Protein AF-0000000071592044 (afdb_homodimer)

Organism: Lactiplantibacillus plantarum (strain ATCC BAA-793 / NCIMB 8826 / WCFS1) (NCBI:txid220668)

Sequence (422 aa):
MQDPRIIPAELTTGAFFDILADEDHSLSYIQVSEEDVSHQHIDHPMLDHVHFENVRFTASQFERLDLTDAVFINCDFSNCQFEKASWLRVQFKDCKLVGVDLNEAALNNVAFDHCQLDLAMLCDMRFKTVTFDHCRLNGASFMNNRLTTVKFNETNLDQVAFNDTALKNIDLSTCQFERLELDTAAARGMIVNIDQAAYLAAALNGIKVKPMQDPRIIPAELTTGAFFDILADEDHSLSYIQVSEEDVSHQHIDHPMLDHVHFENVRFTASQFERLDLTDAVFINCDFSNCQFEKASWLRVQFKDCKLVGVDLNEAALNNVAFDHCQLDLAMLCDMRFKTVTFDHCRLNGASFMNNRLTTVKFNETNLDQVAFNDTALKNIDLSTCQFERLELDTAAARGMIVNIDQAAYLAAALNGIKVKP

InterPro domains:
  IPR001646 Pentapeptide repeat [PF13599] (66-142)
  IPR052949 Peptide antibiotic immunity-related [PTHR42999] (24-183)

Foldseek 3Di:
DDAFPADLVQADEDDQCVLVVDPQSEDERYEYEDEEQEAEEDEQHAYERYEYEHYEHDCYEYEQDEAGRYEYEAYEHDLYEHEQYEYENYEYYCYEHDQYEHHCYEYANYEYHCYEHEQYEAENYEAHQYEYENYEHAQYEYELYHHHNYEYAQYEQENYAHYNAAQADYECANYDYPDYHDEPRNCPNYHHDPVVVVVVCCVHVVDDDDD/DDAQPADLVQADEDDQCVLVVDPQSEDERYEYEDEEQEAEEDEQHAYERYEYEHYEHDCYEYEQDEAGRYEYEAYEHDQYEHEQYEYENYEYYCYEHDQYEHHLYEYANYEYYCYEHEQYEAENYEYHQYEYENYEHAQYEYELYHHHNYEYAQYEQENYAHYNAAQADYECANYDYPDYHDEPRNCPNYHHDPVVVVVVCCVHVVDDDDD

Solvent-accessible surface area (backbone atoms only — not comparable to full-atom values): 18294 Å² total; per-residue (Å²): 122,55,73,48,76,63,58,75,89,69,40,40,84,55,59,76,72,57,20,74,77,30,92,69,27,43,44,65,38,29,31,33,64,73,41,79,55,50,63,40,78,42,79,38,32,32,40,35,34,34,38,39,34,44,32,36,33,31,52,17,38,28,38,39,30,32,38,33,20,29,38,36,35,46,26,33,34,32,46,17,37,29,35,47,16,38,38,35,17,32,40,37,33,50,24,34,31,33,39,20,31,34,36,48,17,37,39,35,20,31,38,36,35,45,24,35,30,29,46,18,37,42,26,50,26,41,37,36,34,30,38,36,36,48,25,34,29,40,47,16,38,38,30,49,35,47,70,41,70,50,44,47,37,53,20,35,39,29,51,20,35,35,39,74,24,62,32,59,74,29,46,46,50,61,34,43,63,91,42,69,44,63,49,62,77,23,44,28,40,16,30,25,22,50,68,54,24,23,51,45,20,27,73,73,40,47,29,38,71,43,133,124,56,71,46,76,65,59,74,87,70,39,40,84,55,59,76,71,57,21,74,77,31,93,69,27,44,43,65,38,30,33,32,62,74,43,80,54,49,66,40,78,43,79,38,33,34,40,34,35,33,38,39,34,46,33,34,33,33,51,16,37,30,40,39,29,32,38,32,20,28,41,36,35,47,27,32,36,33,48,17,38,28,36,46,16,38,38,37,17,31,40,37,33,50,24,35,30,33,39,21,30,35,36,47,16,38,38,34,21,30,39,36,36,44,26,35,32,31,46,17,37,42,26,49,26,41,37,36,35,30,39,36,37,48,25,34,29,39,46,16,37,38,30,50,36,47,71,42,70,50,45,47,37,52,20,37,40,28,52,20,34,35,40,74,24,62,31,59,74,29,46,45,50,62,32,44,63,89,42,70,43,64,50,60,74,24,42,28,40,16,29,26,21,50,70,55,25,23,51,45,20,27,73,74,41,46,30,40,71,43,134

Secondary structure (DSSP, 8-state):
-PPP---GGGPEE--GGGGGGSTT-EEEEEEEEEEE--S-B-SS-EEEEEEEEEEE-TT-B-TT-EEEEEEEES-B-TT-B-TT-EEEEEEEES-B-TT-B-TT-EEEEEEEES-B-TT-EEES-EEEEEEEES-B-TT-EEES-EEEEEEEES-B-TTEEEES---TT-B-TT-B-S-EE--HHHHTT-EEEHHHHHHHHHHHH--EEE-/-PPP---GGGPEE--GGGGGGSTT-EEEEEEEEEEE--S-B-SS-EEEEEEEEEEE-TT-B-TT-EEEEEEEES-B-TT-B-TT-EEEEEEEES-B-TT-B-TT-EEEEEEEES-B-TT-EEES-EEEEEEEES-B-TT-EEES-EEEEEEEES-B-TTEEEES---TT-B-TT-B-S-EE--HHHHTT-EEEHHHHHHHHHHHH--EEE-

Nearest PDB structures (foldseek):
  2w7z-assembly1_A  TM=9.208E-01  e=2.360E-13  Enterococcus faecalis
  6fls-assembly1_A  TM=8.133E-01  e=3.002E-12  Clostridium botulinum
  4yei-assembly3_C  TM=6.321E-01  e=1.067E-07  synthetic construct
  4yc5-assembly1_A  TM=5.395E-01  e=5.717E-07  synthetic construct
  4ycq-assembly1_A-2  TM=4.924E-01  e=1.290E-06  synthetic construct

Structure (mmCIF, N/CA/C/O backbone):
data_AF-0000000071592044-model_v1
#
loop_
_entity.id
_entity.type
_entity.pdbx_description
1 polymer 'Pentapeptide repeat-containing protein'
#
loop_
_atom_site.group_PDB
_atom_site.id
_atom_site.type_symbol
_atom_site.label_atom_id
_atom_site.label_alt_id
_atom_site.label_comp_id
_atom_site.label_asym_id
_atom_site.label_entity_id
_atom_site.label_seq_id
_atom_site.pdbx_PDB_ins_code
_atom_site.Cartn_x
_atom_site.Cartn_y
_atom_site.Cartn_z
_atom_site.occupancy
_atom_site.B_iso_or_equiv
_atom_site.auth_seq_id
_atom_site.auth_comp_id
_atom_site.auth_asym_id
_atom_site.auth_atom_id
_atom_site.pdbx_PDB_model_num
ATOM 1 N N . MET A 1 1 ? -17.031 25.125 8.891 1 86.5 1 MET A N 1
ATOM 2 C CA . MET A 1 1 ? -16.031 26 9.523 1 86.5 1 MET A CA 1
ATOM 3 C C . MET A 1 1 ? -16.641 27.359 9.852 1 86.5 1 MET A C 1
ATOM 5 O O . MET A 1 1 ? -17.422 27.906 9.062 1 86.5 1 MET A O 1
ATOM 9 N N . GLN A 1 2 ? -16.469 27.75 11.016 1 92.69 2 GLN A N 1
ATOM 10 C CA . GLN A 1 2 ? -16.938 29.078 11.406 1 92.69 2 GLN A CA 1
ATOM 11 C C . GLN A 1 2 ? -15.844 30.125 11.203 1 92.69 2 GLN A C 1
ATOM 13 O O . GLN A 1 2 ? -14.719 29.953 11.68 1 92.69 2 GLN A O 1
ATOM 18 N N . ASP A 1 3 ? -16.234 31.203 10.539 1 94.81 3 ASP A N 1
ATOM 19 C CA . ASP A 1 3 ? -15.32 32.312 10.32 1 94.81 3 ASP A CA 1
ATOM 20 C C . ASP A 1 3 ? -15.219 33.188 11.57 1 94.81 3 ASP A C 1
ATOM 22 O O . ASP A 1 3 ? -16.109 33.188 12.422 1 94.81 3 ASP A O 1
ATOM 26 N N . PRO A 1 4 ? -14.117 33.844 11.625 1 97.44 4 PRO A N 1
ATOM 27 C CA . PRO A 1 4 ? -14.016 34.812 12.727 1 97.44 4 PRO A CA 1
ATOM 28 C C . PRO A 1 4 ? -15.172 35.812 12.734 1 97.44 4 PRO A C 1
ATOM 30 O O . PRO A 1 4 ? -15.586 36.281 11.68 1 97.44 4 PRO A O 1
ATOM 33 N N . ARG A 1 5 ? -15.578 36.125 13.906 1 96.25 5 ARG A N 1
ATOM 34 C CA . ARG A 1 5 ? -16.656 37.094 14.07 1 96.25 5 ARG A CA 1
ATOM 35 C C . ARG A 1 5 ? -16.109 38.5 14.273 1 96.25 5 ARG A C 1
ATOM 37 O O . ARG A 1 5 ? -16.125 39.031 15.391 1 96.25 5 ARG A O 1
ATOM 44 N N . ILE A 1 6 ? -15.625 38.969 13.281 1 95.12 6 ILE A N 1
ATOM 45 C CA . ILE A 1 6 ? -15.031 40.281 13.305 1 95.12 6 ILE A CA 1
ATOM 46 C C . ILE A 1 6 ? -15.82 41.219 12.398 1 95.12 6 ILE A C 1
ATOM 48 O O . ILE A 1 6 ? -16.125 40.875 11.25 1 95.12 6 ILE A O 1
ATOM 52 N N . ILE A 1 7 ? -16.172 42.312 12.984 1 91.06 7 ILE A N 1
ATOM 53 C CA . ILE A 1 7 ? -16.75 43.406 12.227 1 91.06 7 ILE A CA 1
ATOM 54 C C . ILE A 1 7 ? -15.742 44.562 12.148 1 91.06 7 ILE A C 1
ATOM 56 O O . ILE A 1 7 ? -15.461 45.219 13.148 1 91.06 7 ILE A O 1
ATOM 60 N N . PRO A 1 8 ? -15.266 44.812 11.016 1 88.81 8 PRO A N 1
ATOM 61 C CA . PRO A 1 8 ? -14.172 45.781 10.867 1 88.81 8 PRO A CA 1
ATOM 62 C C . PRO A 1 8 ? -14.508 47.156 11.469 1 88.81 8 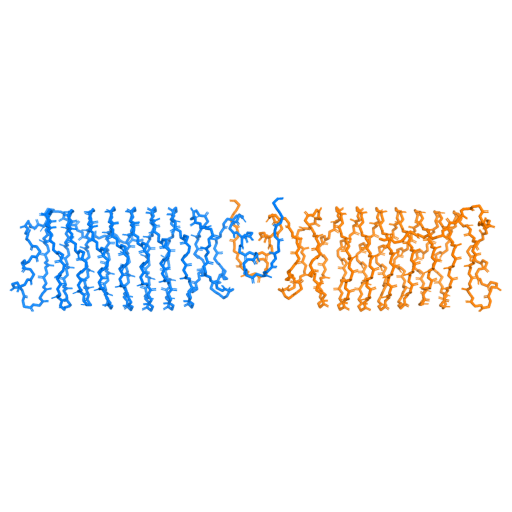PRO A C 1
ATOM 64 O O . PRO A 1 8 ? -13.656 47.781 12.094 1 88.81 8 PRO A O 1
ATOM 67 N N . ALA A 1 9 ? -15.688 47.531 11.344 1 91.69 9 ALA A N 1
ATOM 68 C CA . ALA A 1 9 ? -16.109 48.875 11.773 1 91.69 9 ALA A CA 1
ATOM 69 C C . ALA A 1 9 ? -16.016 49 13.289 1 91.69 9 ALA A C 1
ATOM 71 O O . ALA A 1 9 ? -15.969 50.125 13.82 1 91.69 9 ALA A O 1
ATOM 72 N N . GLU A 1 10 ? -15.922 47.938 13.938 1 94.88 10 GLU A N 1
ATOM 73 C CA . GLU A 1 10 ? -15.922 47.938 15.398 1 94.88 10 GLU A CA 1
ATOM 74 C C . GLU A 1 10 ? -14.5 47.969 15.953 1 94.88 10 GLU A C 1
ATOM 76 O O . GLU A 1 10 ? -14.297 48.156 17.156 1 94.88 10 GLU A O 1
ATOM 81 N N . LEU A 1 11 ? -13.562 47.875 15.086 1 97.19 11 LEU A N 1
ATOM 82 C CA . LEU A 1 11 ? -12.18 47.812 15.531 1 97.19 11 LEU A CA 1
ATOM 83 C C . LEU A 1 11 ? -11.57 49.219 15.633 1 97.19 11 LEU A C 1
ATOM 85 O O . LEU A 1 11 ? -11.836 50.062 14.789 1 97.19 11 LEU A O 1
ATOM 89 N N . THR A 1 12 ? -10.828 49.438 16.625 1 96.69 12 THR A N 1
ATOM 90 C CA . THR A 1 12 ? -10.055 50.656 16.766 1 96.69 12 THR A CA 1
ATOM 91 C C . THR A 1 12 ? -8.594 50.438 16.375 1 96.69 12 THR A C 1
ATOM 93 O O . THR A 1 12 ? -8.031 49.375 16.672 1 96.69 12 THR A O 1
ATOM 96 N N . THR A 1 13 ? -8.062 51.5 15.711 1 96.94 13 THR A N 1
ATOM 97 C CA . THR A 1 13 ? -6.648 51.406 15.375 1 96.94 13 THR A CA 1
ATOM 98 C C . THR A 1 13 ? -5.785 51.562 16.625 1 96.94 13 THR A C 1
ATOM 100 O O . THR A 1 13 ? -6.012 52.438 17.453 1 96.94 13 THR A O 1
ATOM 103 N N . GLY A 1 14 ? -4.855 50.656 16.797 1 95.81 14 GLY A N 1
ATOM 104 C CA . GLY A 1 14 ? -3.965 50.688 17.938 1 95.81 14 GLY A CA 1
ATOM 105 C C . GLY A 1 14 ? -2.621 50.031 17.688 1 95.81 14 GLY A C 1
ATOM 106 O O . GLY A 1 14 ? -2.182 49.969 16.531 1 95.81 14 GLY A O 1
ATOM 107 N N . ALA A 1 15 ? -1.913 49.812 18.812 1 96.44 15 ALA A N 1
ATOM 108 C CA . ALA A 1 15 ? -0.6 49.188 18.766 1 96.44 15 ALA A CA 1
ATOM 109 C C . ALA A 1 15 ? -0.593 47.906 19.578 1 96.44 15 ALA A C 1
ATOM 111 O O . ALA A 1 15 ? -1.322 47.781 20.562 1 96.44 15 ALA A O 1
ATOM 112 N N . PHE A 1 16 ? 0.245 46.938 19.109 1 97.12 16 PHE A N 1
ATOM 113 C CA . PHE A 1 16 ? 0.348 45.688 19.828 1 97.12 16 PHE A CA 1
ATOM 114 C C . PHE A 1 16 ? 0.734 45.906 21.281 1 97.12 16 PHE A C 1
ATOM 116 O O . PHE A 1 16 ? 0.179 45.281 22.188 1 97.12 16 PHE A O 1
ATOM 123 N N . PHE A 1 17 ? 1.664 46.844 21.453 1 95.88 17 PHE A N 1
ATOM 124 C CA . PHE A 1 17 ? 2.273 47 22.766 1 95.88 17 PHE A CA 1
ATOM 125 C C . PHE A 1 17 ? 1.286 47.625 23.75 1 95.88 17 PHE A C 1
ATOM 127 O O . PHE A 1 17 ? 1.539 47.656 24.953 1 95.88 17 PHE A O 1
ATOM 134 N N . ASP A 1 18 ? 0.137 48.031 23.266 1 95 18 ASP A N 1
ATOM 135 C CA . ASP A 1 18 ? -0.944 48.406 24.172 1 95 18 ASP A CA 1
ATOM 136 C C . ASP A 1 18 ? -1.289 47.25 25.109 1 95 18 ASP A C 1
ATOM 138 O O . ASP A 1 18 ? -1.885 47.438 26.156 1 95 18 ASP A O 1
ATOM 142 N N . ILE A 1 19 ? -0.868 46.031 24.703 1 95.5 19 ILE A N 1
ATOM 143 C CA . ILE A 1 19 ? -1.158 44.812 25.469 1 95.5 19 ILE A CA 1
ATOM 144 C C . ILE A 1 19 ? -0.457 44.906 26.812 1 95.5 19 ILE A C 1
ATOM 146 O O . ILE A 1 19 ? -0.934 44.312 27.797 1 95.5 19 ILE A O 1
ATOM 150 N N . LEU A 1 20 ? 0.656 45.562 26.938 1 92.44 20 LEU A N 1
ATOM 151 C CA . LEU A 1 20 ? 1.457 45.625 28.156 1 92.44 20 LEU A CA 1
ATOM 152 C C . LEU A 1 20 ? 0.783 46.531 29.203 1 92.44 20 LEU A C 1
ATOM 154 O O . LEU A 1 20 ? 1.099 46.438 30.391 1 92.44 20 LEU A O 1
ATOM 158 N N . ALA A 1 21 ? -0.053 47.406 28.672 1 90.75 21 ALA A N 1
ATOM 159 C CA . ALA A 1 21 ? -0.757 48.312 29.578 1 90.75 21 ALA A CA 1
ATOM 160 C C . ALA A 1 21 ? -1.893 47.594 30.297 1 90.75 21 ALA A C 1
ATOM 162 O O . ALA A 1 21 ? -2.377 48.094 31.328 1 90.75 21 ALA A O 1
ATOM 163 N N . ASP A 1 22 ? -2.23 46.531 29.719 1 91.12 22 ASP A N 1
ATOM 164 C CA . ASP A 1 22 ? -3.305 45.75 30.328 1 91.12 22 ASP A CA 1
ATOM 165 C C . ASP A 1 22 ? -2.754 44.719 31.328 1 91.12 22 ASP A C 1
ATOM 167 O O . ASP A 1 22 ? -1.832 43.969 31 1 91.12 22 ASP A O 1
ATOM 171 N N . GLU A 1 23 ? -3.227 44.594 32.469 1 91.19 23 GLU A N 1
ATOM 172 C CA . GLU A 1 23 ? -2.736 43.719 33.531 1 91.19 23 GLU A CA 1
ATOM 173 C C . GLU A 1 23 ? -2.84 42.25 33.125 1 91.19 23 GLU A C 1
ATOM 175 O O . GLU A 1 23 ? -1.993 41.438 33.531 1 91.19 23 GLU A O 1
ATOM 180 N N . ASP A 1 24 ? -3.812 42.031 32.375 1 92.94 24 ASP A N 1
ATOM 181 C CA . ASP A 1 24 ? -4.039 40.625 32 1 92.94 24 ASP A CA 1
ATOM 182 C C . ASP A 1 24 ? -3.404 40.344 30.641 1 92.94 24 ASP A C 1
ATOM 184 O O . ASP A 1 24 ? -3.555 39.25 30.109 1 92.94 24 ASP A O 1
ATOM 188 N N . HIS A 1 25 ? -2.705 41.281 30.141 1 96.12 25 HIS A N 1
ATOM 189 C CA . HIS A 1 25 ? -2.09 41.156 28.812 1 96.12 25 HIS A CA 1
ATOM 190 C C . HIS A 1 25 ? -3.127 40.812 27.75 1 96.12 25 HIS A C 1
ATOM 192 O O . HIS A 1 25 ? -2.965 39.844 27.016 1 96.12 25 HIS A O 1
ATOM 198 N N . SER A 1 26 ? -4.164 41.625 27.688 1 96.94 26 SER A N 1
ATOM 199 C CA . SER A 1 26 ? -5.254 41.438 26.734 1 96.94 26 SER A CA 1
ATOM 200 C C . SER A 1 26 ? -5.359 42.594 25.75 1 96.94 26 SER A C 1
ATOM 202 O O . SER A 1 26 ? -5.09 43.75 26.109 1 96.94 26 SER A O 1
ATOM 204 N N . LEU A 1 27 ? -5.652 42.281 24.562 1 96.44 27 LEU A N 1
ATOM 205 C CA . LEU A 1 27 ? -6.02 43.219 23.516 1 96.44 27 LEU A CA 1
ATOM 206 C C . LEU A 1 27 ? -7.363 42.844 22.891 1 96.44 27 LEU A C 1
ATOM 208 O O . LEU A 1 27 ? -7.582 41.688 22.516 1 96.44 27 LEU A O 1
ATOM 212 N N . SER A 1 28 ? -8.25 43.812 22.844 1 96.69 28 SER A N 1
ATOM 213 C CA . SER A 1 28 ? -9.57 43.562 22.281 1 96.69 28 SER A CA 1
ATOM 214 C C . SER A 1 28 ? -10 44.656 21.328 1 96.69 28 SER A C 1
ATOM 216 O O . SER A 1 28 ? -9.75 45.844 21.578 1 96.69 28 SER A O 1
ATOM 218 N N . TYR A 1 29 ? -10.641 44.219 20.25 1 97.44 29 TYR A N 1
ATOM 219 C CA . TYR A 1 29 ? -11.258 45.125 19.281 1 97.44 29 TYR A CA 1
ATOM 220 C C . TYR A 1 29 ? -10.25 46.156 18.766 1 97.44 29 TYR A C 1
ATOM 222 O O . TYR A 1 29 ? -10.516 47.344 18.781 1 97.44 29 TYR A O 1
ATOM 230 N N . ILE A 1 30 ? -9.18 45.656 18.266 1 97.19 30 ILE A N 1
ATOM 231 C CA . ILE A 1 30 ? -8.117 46.531 17.781 1 97.19 30 ILE A CA 1
ATOM 232 C C . ILE A 1 30 ? -7.621 46 16.422 1 97.19 30 ILE A C 1
ATOM 234 O O . ILE A 1 30 ? -7.688 44.812 16.141 1 97.19 30 ILE A O 1
ATOM 238 N N . GLN A 1 31 ? -7.23 46.875 15.609 1 98.12 31 GLN A N 1
ATOM 239 C CA . GLN A 1 31 ? -6.5 46.562 14.383 1 98.12 31 GLN A CA 1
ATOM 240 C C . GLN A 1 31 ? -5.09 47.156 14.43 1 98.12 31 GLN A C 1
ATOM 242 O O . GLN A 1 31 ? -4.898 48.281 14.828 1 98.12 31 GLN A O 1
ATOM 247 N N . VAL A 1 32 ? -4.188 46.406 14.094 1 98 32 VAL A N 1
ATOM 248 C CA . VAL A 1 32 ? -2.775 46.781 14.117 1 98 32 VAL A CA 1
ATOM 249 C C . VAL A 1 32 ? -2.145 46.5 12.75 1 98 32 VAL A C 1
ATOM 251 O O . VAL A 1 32 ? -2.396 45.469 12.141 1 98 32 VAL A O 1
ATOM 254 N N . SER A 1 33 ? -1.393 47.438 12.234 1 98 33 SER A N 1
ATOM 255 C CA . SER A 1 33 ? -0.749 47.25 10.938 1 98 33 SER A CA 1
ATOM 256 C C . SER A 1 33 ? 0.678 47.781 10.945 1 98 33 SER A C 1
ATOM 258 O O . SER A 1 33 ? 0.985 48.75 11.672 1 98 33 SER A O 1
ATOM 260 N N . GLU A 1 34 ? 1.597 47.156 10.195 1 97.94 34 GLU A N 1
ATOM 261 C CA . GLU A 1 34 ? 2.934 47.656 9.898 1 97.94 34 GLU A CA 1
ATOM 262 C C . GLU A 1 34 ? 3.756 47.844 11.172 1 97.94 34 GLU A C 1
ATOM 264 O O . GLU A 1 34 ? 4.336 48.906 11.398 1 97.94 34 GLU A O 1
ATOM 269 N N . GLU A 1 35 ? 3.715 46.812 11.938 1 98.12 35 GLU A N 1
ATOM 270 C CA . GLU A 1 35 ? 4.492 46.844 13.172 1 98.12 35 GLU A CA 1
ATOM 271 C C . GLU A 1 35 ? 5.48 45.688 13.25 1 98.12 35 GLU A C 1
ATOM 273 O O . GLU A 1 35 ? 5.289 44.656 12.602 1 98.12 35 GLU A O 1
ATOM 278 N N . ASP A 1 36 ? 6.582 45.906 13.859 1 98.25 36 ASP A N 1
ATOM 279 C CA . ASP A 1 36 ? 7.531 44.844 14.203 1 98.25 36 ASP A CA 1
ATOM 280 C C . ASP A 1 36 ? 7.48 44.531 15.695 1 98.25 36 ASP A C 1
ATOM 282 O O . ASP A 1 36 ? 7.938 45.344 16.516 1 98.25 36 ASP A O 1
ATOM 286 N N . VAL A 1 37 ? 6.977 43.438 16.016 1 96.88 37 VAL A N 1
ATOM 287 C CA . VAL A 1 37 ? 6.805 42.969 17.391 1 96.88 37 VAL A CA 1
ATOM 288 C C . VAL A 1 37 ? 7.668 41.75 17.641 1 96.88 37 VAL A C 1
ATOM 290 O O . VAL A 1 37 ? 7.207 40.75 18.234 1 96.88 37 VAL A O 1
ATOM 293 N N . SER A 1 38 ? 8.812 41.656 17.094 1 98 38 SER A N 1
ATOM 294 C CA . SER A 1 38 ? 9.664 40.5 17.156 1 98 38 SER A CA 1
ATOM 295 C C . SER A 1 38 ? 10.344 40.375 18.516 1 98 38 SER A C 1
ATOM 297 O O . SER A 1 38 ? 10.523 41.375 19.219 1 98 38 SER A O 1
ATOM 299 N N . HIS A 1 39 ? 10.688 39.219 18.953 1 98.06 39 HIS A N 1
ATOM 300 C CA . HIS A 1 39 ? 11.508 38.906 20.125 1 98.06 39 HIS A CA 1
ATOM 301 C C . HIS A 1 39 ? 10.828 39.344 21.406 1 98.06 39 HIS A C 1
ATOM 303 O O . HIS A 1 39 ? 11.461 39.938 22.281 1 98.06 39 HIS A O 1
ATOM 309 N N . GLN A 1 40 ? 9.531 39.062 21.484 1 96.88 40 GLN A N 1
ATOM 310 C CA . GLN A 1 40 ? 8.773 39.406 22.688 1 96.88 40 GLN A CA 1
ATOM 311 C C . GLN A 1 40 ? 8.531 38.156 23.531 1 96.88 40 GLN A C 1
ATOM 313 O O . GLN A 1 40 ? 8.5 37.031 23.016 1 96.88 40 GLN A O 1
ATOM 318 N N . HIS A 1 41 ? 8.461 38.344 24.844 1 97.62 41 HIS A N 1
ATOM 319 C CA . HIS A 1 41 ? 8.062 37.312 25.781 1 97.62 41 HIS A CA 1
ATOM 320 C C . HIS A 1 41 ? 6.891 37.75 26.641 1 97.62 41 HIS A C 1
ATOM 322 O O . HIS A 1 41 ? 7.047 38.625 27.5 1 97.62 41 HIS A O 1
ATOM 328 N N . ILE A 1 42 ? 5.781 37.281 26.328 1 96.81 42 ILE A N 1
ATOM 329 C CA . ILE A 1 42 ? 4.578 37.594 27.078 1 96.81 42 ILE A CA 1
ATOM 330 C C . ILE A 1 42 ? 3.869 36.312 27.5 1 96.81 42 ILE A C 1
ATOM 332 O O . ILE A 1 42 ? 3.65 35.438 26.672 1 96.81 42 ILE A O 1
ATOM 336 N N . ASP A 1 43 ? 3.547 36.188 28.812 1 96.31 43 ASP A N 1
ATOM 337 C CA . ASP A 1 43 ? 2.838 35 29.312 1 96.31 43 ASP A CA 1
ATOM 338 C C . ASP A 1 43 ? 1.328 35.156 29.141 1 96.31 43 ASP A C 1
ATOM 340 O O . ASP A 1 43 ? 0.745 36.156 29.625 1 96.31 43 ASP A O 1
ATOM 344 N N . HIS A 1 44 ? 0.756 34.312 28.469 1 97.56 44 HIS A N 1
ATOM 345 C CA . HIS A 1 44 ? -0.684 34.156 28.297 1 97.56 44 HIS A CA 1
ATOM 346 C C . HIS A 1 44 ? -1.309 35.406 27.688 1 97.56 44 HIS A C 1
ATOM 348 O O . HIS A 1 44 ? -2.26 35.969 28.25 1 97.56 44 HIS A O 1
ATOM 354 N N . PRO A 1 45 ? -0.779 35.875 26.672 1 97.94 45 PRO A N 1
ATOM 355 C CA . PRO A 1 45 ? -1.47 37 26 1 97.94 45 PRO A CA 1
ATOM 356 C C . PRO A 1 45 ? -2.818 36.562 25.422 1 97.94 45 PRO A C 1
ATOM 358 O O . PRO A 1 45 ? -2.957 35.469 24.922 1 97.94 45 PRO A O 1
ATOM 361 N N . MET A 1 46 ? -3.775 37.438 25.578 1 98.44 46 MET A N 1
ATOM 362 C CA . MET A 1 46 ? -5.129 37.188 25.094 1 98.44 46 MET A CA 1
ATOM 363 C C . MET A 1 46 ? -5.535 38.219 24.047 1 98.44 46 MET A C 1
ATOM 365 O O . MET A 1 46 ? -5.594 39.406 24.344 1 98.44 46 MET A O 1
ATOM 369 N N . LEU A 1 47 ? -5.812 37.781 22.891 1 98.12 47 LEU A N 1
ATOM 370 C CA . LEU A 1 47 ? -6.254 38.656 21.797 1 98.12 47 LEU A CA 1
ATOM 371 C C . LEU A 1 47 ? -7.664 38.281 21.344 1 98.12 47 LEU A C 1
ATOM 373 O O . LEU A 1 47 ? -7.914 37.125 20.969 1 98.12 47 LEU A O 1
ATOM 377 N N . ASP A 1 48 ? -8.523 39.188 21.438 1 97.62 48 ASP A N 1
ATOM 378 C CA . ASP A 1 48 ? -9.93 38.938 21.125 1 97.62 48 ASP A CA 1
ATOM 379 C C . ASP A 1 48 ? -10.469 39.969 20.156 1 97.62 48 ASP A C 1
ATOM 381 O O . ASP A 1 48 ? -10.445 41.188 20.453 1 97.62 48 ASP A O 1
ATOM 385 N N . HIS A 1 49 ? -11.039 39.531 19.062 1 98 49 HIS A N 1
ATOM 386 C CA . HIS A 1 49 ? -11.555 40.406 18.016 1 98 49 HIS A CA 1
ATOM 387 C C . HIS A 1 49 ? -10.477 41.375 17.531 1 98 49 HIS A C 1
ATOM 389 O O . HIS A 1 49 ? -10.625 42.594 17.656 1 98 49 HIS A O 1
ATOM 395 N N . VAL A 1 50 ? -9.523 40.75 16.922 1 98.06 50 VAL A N 1
ATOM 396 C CA . VAL A 1 50 ? -8.375 41.531 16.5 1 98.06 50 VAL A CA 1
ATOM 397 C C . VAL A 1 50 ? -8.078 41.281 15.023 1 98.06 50 VAL A C 1
ATOM 399 O O . VAL A 1 50 ? -8.469 40.281 14.469 1 98.06 50 VAL A O 1
ATOM 402 N N . HIS A 1 51 ? -7.469 42.25 14.391 1 98.56 51 HIS A N 1
ATOM 403 C CA . HIS A 1 51 ? -7.008 42.188 13.008 1 98.56 51 HIS A CA 1
ATOM 404 C C . HIS A 1 51 ? -5.574 42.688 12.883 1 98.56 51 HIS A C 1
ATOM 406 O O . HIS A 1 51 ? -5.281 43.844 13.234 1 98.56 51 HIS A O 1
ATOM 412 N N . PHE A 1 52 ? -4.703 41.844 12.438 1 98.44 52 PHE A N 1
ATOM 413 C CA . PHE A 1 52 ? -3.305 42.219 12.234 1 98.44 52 PHE A CA 1
ATOM 414 C C . PHE A 1 52 ? -2.922 42.094 10.766 1 98.44 52 PHE A C 1
ATOM 416 O O . PHE A 1 52 ? -3.242 41.125 10.109 1 98.44 52 PHE A O 1
ATOM 423 N N . GLU A 1 53 ? -2.273 43.094 10.258 1 98.5 53 GLU A N 1
ATOM 424 C CA . GLU A 1 53 ? -1.818 43.094 8.867 1 98.5 53 GLU A CA 1
ATOM 425 C C . GLU A 1 53 ? -0.385 43.594 8.758 1 98.5 53 GLU A C 1
ATOM 427 O O . GLU A 1 53 ? -0.061 44.688 9.266 1 98.5 53 GLU A O 1
ATOM 432 N N . ASN A 1 54 ? 0.497 42.812 8.141 1 98.69 54 ASN A N 1
ATOM 433 C CA . ASN A 1 54 ? 1.893 43.188 7.941 1 98.69 54 ASN A CA 1
ATOM 434 C C . ASN A 1 54 ? 2.605 43.406 9.273 1 98.69 54 ASN A C 1
ATOM 436 O O . ASN A 1 54 ? 3.238 44.438 9.477 1 98.69 54 ASN A O 1
ATOM 440 N N . VAL A 1 55 ? 2.453 42.5 10.117 1 98.75 55 VAL A N 1
ATOM 441 C CA . VAL A 1 55 ? 3.094 42.594 11.43 1 98.75 55 VAL A CA 1
ATOM 442 C C . VAL A 1 55 ? 4.094 41.469 11.594 1 98.75 55 VAL A C 1
ATOM 444 O O . VAL A 1 55 ? 3.812 40.312 11.211 1 98.75 55 VAL 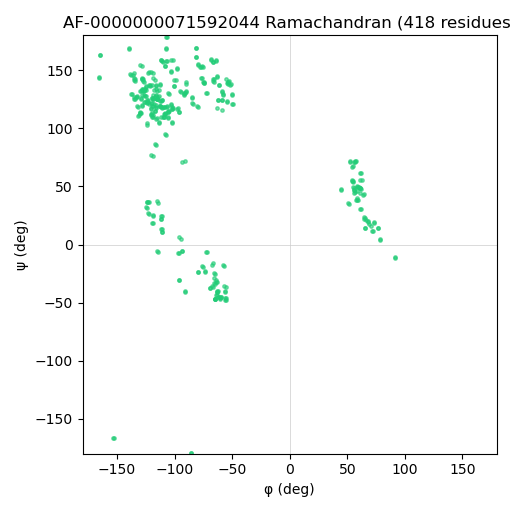A O 1
ATOM 447 N N . ARG A 1 56 ? 5.301 41.688 12.133 1 98.75 56 ARG A N 1
ATOM 448 C CA . ARG A 1 56 ? 6.336 40.688 12.375 1 98.75 56 ARG A CA 1
ATOM 449 C C . ARG A 1 56 ? 6.383 40.312 13.852 1 98.75 56 ARG A C 1
ATOM 451 O O . ARG A 1 56 ? 6.609 41.156 14.719 1 98.75 56 ARG A O 1
ATOM 458 N N . PHE A 1 57 ? 6.16 39 14.086 1 98.44 57 PHE A N 1
ATOM 459 C CA . PHE A 1 57 ? 6.191 38.469 15.445 1 98.44 57 PHE A CA 1
ATOM 460 C C . PHE A 1 57 ? 7.395 37.562 15.648 1 98.44 57 PHE A C 1
ATOM 462 O O . PHE A 1 57 ? 7.508 36.906 16.688 1 98.44 57 PHE A O 1
ATOM 469 N N . THR A 1 58 ? 8.289 37.5 14.828 1 98.56 58 THR A N 1
ATOM 470 C CA . THR A 1 58 ? 9.328 36.5 14.695 1 98.56 58 THR A CA 1
ATOM 471 C C . THR A 1 58 ? 10.047 36.281 16.016 1 98.56 58 THR A C 1
ATOM 473 O O . THR A 1 58 ? 10.32 37.25 16.75 1 98.56 58 THR A O 1
ATOM 476 N N . ALA A 1 59 ? 10.32 35.031 16.344 1 98.38 59 ALA A N 1
ATOM 477 C CA . ALA A 1 59 ? 11.148 34.594 17.469 1 98.38 59 ALA A CA 1
ATOM 478 C C . ALA A 1 59 ? 10.555 35.062 18.797 1 98.38 59 ALA A C 1
ATOM 480 O O . ALA A 1 59 ? 11.281 35.438 19.719 1 98.38 59 ALA A O 1
ATOM 481 N N . SER A 1 60 ? 9.234 35.188 18.875 1 98.44 60 SER A N 1
ATOM 482 C CA . SER A 1 60 ? 8.555 35.594 20.109 1 98.44 60 SER A CA 1
ATOM 483 C C . SER A 1 60 ? 8.023 34.375 20.859 1 98.44 60 SER A C 1
ATOM 485 O O . SER A 1 60 ? 7.797 33.312 20.266 1 98.44 60 SER A O 1
ATOM 487 N N . GLN A 1 61 ? 7.93 34.5 22.141 1 98.5 61 GLN A N 1
ATOM 488 C CA . GLN A 1 61 ? 7.414 33.469 23.031 1 98.5 61 GLN A CA 1
ATOM 489 C C . GLN A 1 61 ? 6.109 33.906 23.688 1 98.5 61 GLN A C 1
ATOM 491 O O . GLN A 1 61 ? 6.117 34.719 24.594 1 98.5 61 GLN A O 1
ATOM 496 N N . PHE A 1 62 ? 5.035 33.375 23.25 1 97.94 62 PHE A N 1
ATOM 497 C CA . PHE A 1 62 ? 3.713 33.625 23.812 1 97.94 62 PHE A CA 1
ATOM 498 C C . PHE A 1 62 ? 3.082 32.344 24.312 1 97.94 62 PHE A C 1
ATOM 500 O O . PHE A 1 62 ? 2.193 31.781 23.672 1 97.94 62 PHE A O 1
ATOM 507 N N . GLU A 1 63 ? 3.527 31.875 25.484 1 97.44 63 GLU A N 1
ATOM 508 C CA . GLU A 1 63 ? 2.949 30.672 26.062 1 97.44 63 GLU A CA 1
ATOM 509 C C . GLU A 1 63 ? 1.465 30.859 26.359 1 97.44 63 GLU A C 1
ATOM 511 O O . GLU A 1 63 ? 1.052 31.922 26.844 1 97.44 63 GLU A O 1
ATOM 516 N N . ARG A 1 64 ? 0.612 29.938 26.094 1 98.31 64 ARG A N 1
ATOM 517 C CA . ARG A 1 64 ? -0.829 29.984 26.328 1 98.31 64 ARG A CA 1
ATOM 518 C C . ARG A 1 64 ? -1.458 31.172 25.594 1 98.31 64 ARG A C 1
ATOM 520 O O . ARG A 1 64 ? -2.301 31.875 26.141 1 98.31 64 ARG A O 1
ATOM 527 N N . LEU A 1 65 ? -0.958 31.359 24.391 1 98.62 65 LEU A N 1
ATOM 528 C CA . LEU A 1 65 ? -1.534 32.406 23.547 1 98.62 65 LEU A CA 1
ATOM 529 C C . LEU A 1 65 ? -2.994 32.094 23.234 1 98.62 65 LEU A C 1
ATOM 531 O O . LEU A 1 65 ? -3.297 31.109 22.562 1 98.62 65 LEU A O 1
ATOM 535 N N . ASP A 1 66 ? -3.861 32.938 23.672 1 98.69 66 ASP A N 1
ATOM 536 C CA . ASP A 1 66 ? -5.293 32.812 23.422 1 98.69 66 ASP A CA 1
ATOM 537 C C . ASP A 1 66 ? -5.75 33.75 22.297 1 98.69 66 ASP A C 1
ATOM 539 O O . ASP A 1 66 ? -5.68 34.969 22.438 1 98.69 66 ASP A O 1
ATOM 543 N N . LEU A 1 67 ? -6.223 33.188 21.281 1 98.69 67 LEU A N 1
ATOM 544 C CA . LEU A 1 67 ? -6.789 33.969 20.172 1 98.69 67 LEU A CA 1
ATOM 545 C C . LEU A 1 67 ? -8.266 33.625 19.984 1 98.69 67 LEU A C 1
ATOM 547 O O . LEU A 1 67 ? -8.648 32.469 19.938 1 98.69 67 LEU A O 1
ATOM 551 N N . THR A 1 68 ? -9.039 34.625 19.953 1 98.69 68 THR A N 1
ATOM 552 C CA . THR A 1 68 ? -10.453 34.438 19.656 1 98.69 68 THR A CA 1
ATOM 553 C C . THR A 1 68 ? -10.922 35.469 18.625 1 98.69 68 THR A C 1
ATOM 555 O O . THR A 1 68 ? -10.766 36.656 18.844 1 98.69 68 THR A O 1
ATOM 558 N N . ASP A 1 69 ? -11.539 34.969 17.547 1 98.69 69 ASP A N 1
ATOM 559 C CA . ASP A 1 69 ? -11.992 35.844 16.484 1 98.69 69 ASP A CA 1
ATOM 560 C C . ASP A 1 69 ? -10.867 36.75 16.016 1 98.69 69 ASP A C 1
ATOM 562 O O . ASP A 1 69 ? -10.938 37.969 16.188 1 98.69 69 ASP A O 1
ATOM 566 N N . ALA A 1 70 ? -9.938 36.219 15.344 1 98.69 70 ALA A N 1
ATOM 567 C CA . ALA A 1 70 ? -8.727 36.938 14.961 1 98.69 70 ALA A CA 1
ATOM 568 C C . ALA A 1 70 ? -8.375 36.688 13.5 1 98.69 70 ALA A C 1
ATOM 570 O O . ALA A 1 70 ? -8.594 35.594 12.984 1 98.69 70 ALA A O 1
ATOM 571 N N . VAL A 1 71 ? -7.895 37.688 12.844 1 98.62 71 VAL A N 1
ATOM 572 C CA . VAL A 1 71 ? -7.43 37.562 11.461 1 98.62 71 VAL A CA 1
ATOM 573 C C . VAL A 1 71 ? -6.008 38.094 11.352 1 98.62 71 VAL A C 1
ATOM 575 O O . VAL A 1 71 ? -5.715 39.219 11.82 1 98.62 71 VAL A O 1
ATOM 578 N N . PHE A 1 72 ? -5.176 37.375 10.734 1 98.69 72 PHE A N 1
ATOM 579 C CA . PHE A 1 72 ? -3.799 37.781 10.453 1 98.69 72 PHE A CA 1
ATOM 580 C C . PHE A 1 72 ? -3.518 37.719 8.961 1 98.69 72 PHE A C 1
ATOM 582 O O . PHE A 1 72 ? -3.697 36.688 8.32 1 98.69 72 PHE A O 1
ATOM 589 N N . ILE A 1 73 ? -3.127 38.812 8.383 1 98.75 73 ILE A N 1
ATOM 590 C CA . ILE A 1 73 ? -2.826 38.906 6.957 1 98.75 73 ILE A CA 1
ATOM 591 C C . ILE A 1 73 ? -1.378 39.344 6.758 1 98.75 73 ILE A C 1
ATOM 593 O O . ILE A 1 73 ? -0.966 40.406 7.254 1 98.75 73 ILE A O 1
ATOM 597 N N . ASN A 1 74 ? -0.604 38.562 6.078 1 98.81 74 ASN A N 1
ATOM 598 C CA . ASN A 1 74 ? 0.775 38.875 5.738 1 98.81 74 ASN A CA 1
ATOM 599 C C . ASN A 1 74 ? 1.621 39.125 6.984 1 98.81 74 ASN A C 1
ATOM 601 O O . ASN A 1 74 ? 2.352 40.094 7.066 1 98.81 74 ASN A O 1
ATOM 605 N N . CYS A 1 75 ? 1.474 38.281 7.934 1 98.88 75 CYS A N 1
ATOM 606 C CA . CYS A 1 75 ? 2.238 38.375 9.172 1 98.88 75 CYS A CA 1
ATOM 607 C C . CYS A 1 75 ? 3.309 37.281 9.234 1 98.88 75 CYS A C 1
ATOM 609 O O . CYS A 1 75 ? 3.242 36.312 8.508 1 98.88 75 CYS A O 1
ATOM 611 N N . ASP A 1 76 ? 4.367 37.469 10.039 1 98.88 76 ASP A N 1
ATOM 612 C CA . ASP A 1 76 ? 5.48 36.531 10.172 1 98.88 76 ASP A CA 1
ATOM 613 C C . ASP A 1 76 ? 5.594 36.031 11.602 1 98.88 76 ASP A C 1
ATOM 615 O O . ASP A 1 76 ? 5.934 36.781 12.516 1 98.88 76 ASP A O 1
ATOM 619 N N . PHE A 1 77 ? 5.34 34.812 11.781 1 98.75 77 PHE A N 1
ATOM 620 C CA . PHE A 1 77 ? 5.422 34.156 13.086 1 98.75 77 PHE A CA 1
ATOM 621 C C . PHE A 1 77 ? 6.582 33.156 13.125 1 98.75 77 PHE A C 1
ATOM 623 O O . PHE A 1 77 ? 6.539 32.188 13.867 1 98.75 77 PHE A O 1
ATOM 630 N N . SER A 1 78 ? 7.594 33.344 12.289 1 98.62 78 SER A N 1
ATOM 631 C CA . SER A 1 78 ? 8.695 32.406 12.18 1 98.62 78 SER A CA 1
ATOM 632 C C . SER A 1 78 ? 9.391 32.219 13.523 1 98.62 78 SER A C 1
ATOM 634 O O . SER A 1 78 ? 9.664 33.188 14.234 1 98.62 78 SER A O 1
ATOM 636 N N . ASN A 1 79 ? 9.539 30.922 13.883 1 98.44 79 ASN A N 1
ATOM 637 C CA . ASN A 1 79 ? 10.289 30.469 15.055 1 98.44 79 ASN A CA 1
ATOM 638 C C . ASN A 1 79 ? 9.641 30.953 16.344 1 98.44 79 ASN A C 1
ATOM 640 O O . ASN A 1 79 ? 10.328 31.172 17.344 1 98.44 79 ASN A O 1
ATOM 644 N N . CYS A 1 80 ? 8.43 31.234 16.359 1 98.75 80 CYS A N 1
ATOM 645 C CA . CYS A 1 80 ? 7.707 31.594 17.562 1 98.75 80 CYS A CA 1
ATOM 646 C C . CYS A 1 80 ? 7.402 30.359 18.406 1 98.75 80 CYS A C 1
ATOM 648 O O . CYS A 1 80 ? 7.301 29.25 17.875 1 98.75 80 CYS A O 1
ATOM 650 N N . GLN A 1 81 ? 7.277 30.531 19.672 1 98.69 81 GLN A N 1
ATOM 651 C CA . GLN A 1 81 ? 6.879 29.5 20.609 1 98.69 81 GLN A CA 1
ATOM 652 C C . GLN A 1 81 ? 5.492 29.781 21.188 1 98.69 81 GLN A C 1
ATOM 654 O O . GLN A 1 81 ? 5.324 30.672 22.016 1 98.69 81 GLN A O 1
ATOM 659 N N . PHE A 1 82 ? 4.547 29.031 20.828 1 98.56 82 PHE A N 1
ATOM 660 C CA . PHE A 1 82 ? 3.158 29.234 21.219 1 98.56 82 PHE A CA 1
ATOM 661 C C . PHE A 1 82 ? 2.607 28.016 21.938 1 98.56 82 PHE A C 1
ATOM 663 O O . PHE A 1 82 ? 1.441 27.656 21.766 1 98.56 82 PHE A O 1
ATOM 670 N N . GLU A 1 83 ? 3.395 27.328 22.75 1 98.5 83 GLU A N 1
ATOM 671 C CA . GLU A 1 83 ? 2.967 26.109 23.438 1 98.5 83 GLU A CA 1
ATOM 672 C C . GLU A 1 83 ? 1.682 26.344 24.219 1 98.5 83 GLU A C 1
ATOM 674 O O . GLU A 1 83 ? 1.503 27.406 24.828 1 98.5 83 GLU A O 1
ATOM 679 N N . LYS A 1 84 ? 0.762 25.375 24.203 1 98.62 84 LYS A N 1
ATOM 680 C CA . LYS A 1 84 ? -0.478 25.359 24.984 1 98.62 84 LYS A CA 1
ATOM 681 C C . LYS A 1 84 ? -1.425 26.469 24.531 1 98.62 84 LYS A C 1
ATOM 683 O O . LYS A 1 84 ? -2.303 26.875 25.281 1 98.62 84 LYS A O 1
ATOM 688 N N . ALA A 1 85 ? -1.229 26.922 23.359 1 98.75 85 ALA A N 1
ATOM 689 C CA . ALA A 1 85 ? -2.088 27.969 22.828 1 98.75 85 ALA A CA 1
ATOM 690 C C . ALA A 1 85 ? -3.516 27.469 22.625 1 98.75 85 ALA A C 1
ATOM 692 O O . ALA A 1 85 ? -3.748 26.266 22.531 1 98.75 85 ALA A O 1
ATOM 693 N N . SER A 1 86 ? -4.496 28.375 22.594 1 98.88 86 SER A N 1
ATOM 694 C CA . SER A 1 86 ? -5.902 28.125 22.312 1 98.88 86 SER A CA 1
ATOM 695 C C . SER A 1 86 ? -6.434 29.078 21.25 1 98.88 86 SER A C 1
ATOM 697 O O . SER A 1 86 ? -6.578 30.281 21.516 1 98.88 86 SER A O 1
ATOM 699 N N . TRP A 1 87 ? -6.77 28.609 20.156 1 98.88 87 TRP A N 1
ATOM 700 C CA . TRP A 1 87 ? -7.234 29.438 19.047 1 98.88 87 TRP A CA 1
ATOM 701 C C . TRP A 1 87 ? -8.656 29.062 18.656 1 98.88 87 TRP A C 1
ATOM 703 O O . TRP A 1 87 ? -8.953 27.891 18.406 1 98.88 87 TRP A O 1
ATOM 713 N N . LEU A 1 88 ? -9.523 30.016 18.641 1 98.88 88 LEU A N 1
ATOM 714 C CA . LEU A 1 88 ? -10.922 29.828 18.281 1 98.88 88 LEU A CA 1
ATOM 715 C C . LEU A 1 88 ? -11.336 30.828 17.203 1 98.88 88 LEU A C 1
ATOM 717 O O . LEU A 1 88 ? -11.312 32.031 17.438 1 98.88 88 LEU A O 1
ATOM 721 N N . ARG A 1 89 ? -11.758 30.344 16.078 1 98.75 89 ARG A N 1
ATOM 722 C CA . ARG A 1 89 ? -12.18 31.172 14.953 1 98.75 89 ARG A CA 1
ATOM 723 C C . ARG A 1 89 ? -11.07 32.125 14.547 1 98.75 89 ARG A C 1
ATOM 725 O O . ARG A 1 89 ? -11.219 33.344 14.68 1 98.75 89 ARG A O 1
ATOM 732 N N . VAL A 1 90 ? -10.055 31.609 13.977 1 98.81 90 VAL A N 1
ATOM 733 C CA . VAL A 1 90 ? -8.867 32.375 13.594 1 98.81 90 VAL A CA 1
ATOM 734 C C . VAL A 1 90 ? -8.531 32.125 12.133 1 98.81 90 VAL A C 1
ATOM 736 O O . VAL A 1 90 ? -8.688 30.984 11.648 1 98.81 90 VAL A O 1
ATOM 739 N N . GLN A 1 91 ? -8.078 33.094 11.438 1 98.81 91 GLN A N 1
ATOM 740 C CA . GLN A 1 91 ? -7.664 32.969 10.047 1 98.81 91 GLN A CA 1
ATOM 741 C C . GLN A 1 91 ? -6.266 33.531 9.828 1 98.81 91 GLN A C 1
ATOM 743 O O . GLN A 1 91 ? -5.969 34.656 10.281 1 98.81 91 GLN A O 1
ATOM 748 N N . PHE A 1 92 ? -5.48 32.812 9.164 1 98.88 92 PHE A N 1
ATOM 749 C CA . PHE A 1 92 ? -4.172 33.25 8.688 1 98.88 92 PHE A CA 1
ATOM 750 C C . PHE A 1 92 ? -4.137 33.281 7.16 1 98.88 92 PHE A C 1
ATOM 752 O O . PHE A 1 92 ? -4.469 32.281 6.5 1 98.88 92 PHE A O 1
ATOM 759 N N . LYS A 1 93 ? -3.797 34.375 6.625 1 98.81 93 LYS A N 1
ATOM 760 C CA . LYS A 1 93 ? -3.68 34.531 5.176 1 98.81 93 LYS A CA 1
ATOM 761 C C . LYS A 1 93 ? -2.309 35.062 4.781 1 98.81 93 LYS A C 1
ATOM 763 O O . LYS A 1 93 ? -1.894 36.125 5.262 1 98.81 93 LYS A O 1
ATOM 768 N N . ASP A 1 94 ? -1.589 34.312 3.922 1 98.88 94 ASP A N 1
ATOM 769 C CA . ASP A 1 94 ? -0.284 34.719 3.414 1 98.88 94 ASP A CA 1
ATOM 770 C C . ASP A 1 94 ? 0.696 34.969 4.559 1 98.88 94 ASP A C 1
ATOM 772 O O . ASP A 1 94 ? 1.459 35.938 4.531 1 98.88 94 ASP A O 1
ATOM 776 N N . CYS A 1 95 ? 0.588 34.156 5.539 1 98.94 95 CYS A N 1
ATOM 777 C CA . CYS A 1 95 ? 1.449 34.312 6.707 1 98.94 95 CYS A CA 1
ATOM 778 C C . CYS A 1 95 ? 2.592 33.312 6.676 1 98.94 95 CYS A C 1
ATOM 780 O O . CYS A 1 95 ? 2.498 32.281 6.004 1 98.94 95 CYS A O 1
ATOM 782 N N . LYS A 1 96 ? 3.672 33.625 7.422 1 98.81 96 LYS A N 1
ATOM 783 C CA . LYS A 1 96 ? 4.816 32.75 7.625 1 98.81 96 LYS A CA 1
ATOM 784 C C . LYS A 1 96 ? 4.867 32.25 9.062 1 98.81 96 LYS A C 1
ATOM 786 O O . LYS A 1 96 ? 4.953 33.062 10.008 1 98.81 96 LYS A O 1
ATOM 791 N N . LEU A 1 97 ? 4.754 31.016 9.18 1 98.75 97 LEU A N 1
ATOM 792 C CA . LEU A 1 97 ? 4.836 30.391 10.492 1 98.75 97 LEU A CA 1
ATOM 793 C C . LEU A 1 97 ? 5.922 29.312 10.516 1 98.75 97 LEU A C 1
ATOM 795 O O . LEU A 1 97 ? 5.734 28.25 11.102 1 98.75 97 LEU A O 1
ATOM 799 N N . VAL A 1 98 ? 6.992 29.547 9.836 1 98.81 98 VAL A N 1
ATOM 800 C CA . VAL A 1 98 ? 8.078 28.578 9.711 1 98.81 98 VAL A CA 1
ATOM 801 C C . VAL A 1 98 ? 8.672 28.297 11.094 1 98.81 98 VAL A C 1
ATOM 803 O O . VAL A 1 98 ? 9.023 29.234 11.828 1 98.81 98 VAL A O 1
ATOM 806 N N . GLY A 1 99 ? 8.711 27.062 11.477 1 98.69 99 GLY A N 1
ATOM 807 C CA . GLY A 1 99 ? 9.359 26.672 12.719 1 98.69 99 GLY A CA 1
ATOM 808 C C . GLY A 1 99 ? 8.531 26.984 13.953 1 98.69 99 GLY A C 1
ATOM 809 O O . GLY A 1 99 ? 9.039 26.953 15.078 1 98.69 99 GLY A O 1
ATOM 810 N N . VAL A 1 100 ? 7.352 27.266 13.82 1 98.81 100 VAL A N 1
ATOM 811 C CA . VAL A 1 100 ? 6.504 27.609 14.953 1 98.81 100 VAL A CA 1
ATOM 812 C C . VAL A 1 100 ? 6.328 26.375 15.852 1 98.81 100 VAL A C 1
ATOM 814 O O . VAL A 1 100 ? 6.273 25.25 15.359 1 98.81 100 VAL A O 1
ATOM 817 N N . ASP A 1 101 ? 6.297 26.578 17.094 1 98.75 101 ASP A N 1
ATOM 818 C CA . ASP A 1 101 ? 6.027 25.531 18.078 1 98.75 101 ASP A CA 1
ATOM 819 C C . ASP A 1 101 ? 4.625 25.672 18.656 1 98.75 101 ASP A C 1
ATOM 821 O O . ASP A 1 101 ? 4.352 26.625 19.406 1 98.75 101 ASP A O 1
ATOM 825 N N . LEU A 1 102 ? 3.773 24.75 18.406 1 98.75 102 LEU A N 1
ATOM 826 C CA . LEU A 1 102 ? 2.398 24.781 18.891 1 98.75 102 LEU A CA 1
ATOM 827 C C . LEU A 1 102 ? 2.115 23.594 19.797 1 98.75 102 LEU A C 1
ATOM 829 O O . LEU A 1 102 ? 0.964 23.172 19.938 1 98.75 102 LEU A O 1
ATOM 833 N N . ASN A 1 103 ? 3.133 23.031 20.406 1 98.62 103 ASN A N 1
ATOM 834 C CA . ASN A 1 103 ? 2.967 21.859 21.266 1 98.62 103 ASN A CA 1
ATOM 835 C C . ASN A 1 103 ? 1.85 22.078 22.281 1 98.62 103 ASN A C 1
ATOM 837 O O . ASN A 1 103 ? 1.784 23.109 22.938 1 98.62 103 ASN A O 1
ATOM 841 N N . GLU A 1 104 ? 0.903 21.062 22.359 1 98.75 104 GLU A N 1
ATOM 842 C CA . GLU A 1 104 ? -0.194 21.016 23.312 1 98.75 104 GLU A CA 1
ATOM 843 C C . GLU A 1 104 ? -1.239 22.094 23.031 1 98.75 104 GLU A C 1
ATOM 845 O O . GLU A 1 104 ? -2.035 22.438 23.891 1 98.75 104 GLU A O 1
ATOM 850 N N . ALA A 1 105 ? -1.254 22.656 21.891 1 98.81 105 ALA A N 1
ATOM 851 C CA . ALA A 1 105 ? -2.223 23.703 21.531 1 98.81 105 ALA A CA 1
ATOM 852 C C . ALA A 1 105 ? -3.551 23.078 21.109 1 98.81 105 ALA A C 1
ATOM 854 O O . ALA A 1 105 ? -3.625 21.875 20.828 1 98.81 105 ALA A O 1
ATOM 855 N N . ALA A 1 106 ? -4.59 23.875 21.125 1 98.88 106 ALA A N 1
ATOM 856 C CA . ALA A 1 106 ? -5.922 23.516 20.641 1 98.88 106 ALA A CA 1
ATOM 857 C C . ALA A 1 106 ? -6.391 24.516 19.578 1 98.88 106 ALA A C 1
ATOM 859 O O . ALA A 1 106 ? -6.441 25.719 19.828 1 98.88 106 ALA A O 1
ATOM 860 N N . LEU A 1 107 ? -6.723 24.016 18.469 1 98.81 107 LEU A N 1
ATOM 861 C CA . LEU A 1 107 ? -7.242 24.828 17.375 1 98.81 107 LEU A CA 1
ATOM 862 C C . LEU A 1 107 ? -8.688 24.453 17.062 1 98.81 107 LEU A C 1
ATOM 864 O O . LEU A 1 107 ? -9 23.266 16.875 1 98.81 107 LEU A O 1
ATOM 868 N N . ASN A 1 108 ? -9.555 25.359 17.078 1 98.88 108 ASN A N 1
ATOM 869 C CA . ASN A 1 108 ? -10.977 25.188 16.766 1 98.88 108 ASN A CA 1
ATOM 870 C C . ASN A 1 108 ? -11.461 26.203 15.75 1 98.88 108 ASN A C 1
ATOM 872 O O . ASN A 1 108 ? -11.516 27.406 16.047 1 98.88 108 ASN A O 1
ATOM 876 N N . ASN A 1 109 ? -11.82 25.75 14.578 1 98.81 109 ASN A N 1
ATOM 877 C CA . ASN A 1 109 ? -12.227 26.625 13.492 1 98.81 109 ASN A CA 1
ATOM 878 C C . ASN A 1 109 ? -11.102 27.578 13.086 1 98.81 109 ASN A C 1
ATOM 880 O O . ASN A 1 109 ? -11.258 28.797 13.148 1 98.81 109 ASN A O 1
ATOM 884 N N . VAL A 1 110 ? -10.055 26.984 12.648 1 98.88 110 VAL A N 1
ATOM 885 C CA . VAL A 1 110 ? -8.875 27.75 12.25 1 98.88 110 VAL A CA 1
ATOM 886 C C . VAL A 1 110 ? -8.547 27.469 10.789 1 98.88 110 VAL A C 1
ATOM 888 O O . VAL A 1 110 ? -8.602 26.328 10.336 1 98.88 110 VAL A O 1
ATOM 891 N N . ALA A 1 111 ? -8.227 28.531 10.07 1 98.88 111 ALA A N 1
ATOM 892 C CA . ALA A 1 111 ? -7.91 28.391 8.648 1 98.88 111 ALA A CA 1
ATOM 893 C C . ALA A 1 111 ? -6.543 28.984 8.328 1 98.88 111 ALA A C 1
ATOM 895 O O . ALA A 1 111 ? -6.234 30.094 8.742 1 98.88 111 ALA A O 1
ATOM 896 N N . PHE A 1 112 ? -5.789 28.234 7.602 1 98.88 112 PHE A N 1
ATOM 897 C CA . PHE A 1 112 ? -4.547 28.703 7 1 98.88 112 PHE A CA 1
ATOM 898 C C . PHE A 1 112 ? -4.672 28.766 5.484 1 98.88 112 PHE A C 1
ATOM 900 O O . PHE A 1 112 ? -4.98 27.766 4.832 1 98.88 112 PHE A O 1
ATOM 907 N N . ASP A 1 113 ? -4.527 29.906 4.949 1 98.88 113 ASP A N 1
ATOM 908 C CA . ASP A 1 113 ? -4.652 30.141 3.512 1 98.88 113 ASP A CA 1
ATOM 909 C C . ASP A 1 113 ? -3.357 30.703 2.934 1 98.88 113 ASP A C 1
ATOM 911 O O . ASP A 1 113 ? -3.008 31.859 3.205 1 98.88 113 ASP A O 1
ATOM 915 N N . HIS A 1 114 ? -2.637 29.953 2.105 1 98.88 114 HIS A N 1
ATOM 916 C CA . HIS A 1 114 ? -1.374 30.359 1.496 1 98.88 114 HIS A CA 1
ATOM 917 C C . HIS A 1 114 ? -0.335 30.703 2.559 1 98.88 114 HIS A C 1
ATOM 919 O O . HIS A 1 114 ? 0.318 31.75 2.479 1 98.88 114 HIS A O 1
ATOM 925 N N . CYS A 1 115 ? -0.23 29.797 3.473 1 98.88 115 CYS A N 1
ATOM 926 C CA . CYS A 1 115 ? 0.712 30.016 4.562 1 98.88 115 CYS A CA 1
ATOM 927 C C . CYS A 1 115 ? 1.898 29.062 4.461 1 98.88 115 CYS A C 1
ATOM 929 O O . CYS A 1 115 ? 1.813 28.031 3.797 1 98.88 115 CYS A O 1
ATOM 931 N N . GLN A 1 116 ? 2.977 29.453 5.066 1 98.88 116 GLN A N 1
ATOM 932 C CA . GLN A 1 116 ? 4.164 28.609 5.191 1 98.88 116 GLN A CA 1
ATOM 933 C C . GLN A 1 116 ? 4.344 28.125 6.629 1 98.88 116 GLN A C 1
ATOM 935 O O . GLN A 1 116 ? 4.547 28.922 7.539 1 98.88 116 GLN A O 1
ATOM 940 N N . LEU A 1 117 ? 4.297 26.891 6.797 1 98.81 117 LEU A N 1
ATOM 941 C CA . LEU A 1 117 ? 4.465 26.312 8.125 1 98.81 117 LEU A CA 1
ATOM 942 C C . LEU A 1 117 ? 5.59 25.281 8.125 1 98.81 117 LEU A C 1
ATOM 944 O O . LEU A 1 117 ? 5.52 24.281 8.844 1 98.81 117 LEU A O 1
ATOM 948 N N . ASP A 1 118 ? 6.605 25.453 7.332 1 98.75 118 ASP A N 1
ATOM 949 C CA . ASP A 1 118 ? 7.73 24.516 7.277 1 98.75 118 ASP A CA 1
ATOM 950 C C . ASP A 1 118 ? 8.336 24.312 8.664 1 98.75 118 ASP A C 1
ATOM 952 O O . ASP A 1 118 ? 8.477 25.266 9.438 1 98.75 118 ASP A O 1
ATOM 956 N N . LEU A 1 119 ? 8.672 23.078 8.977 1 98.69 119 LEU A N 1
ATOM 957 C CA . LEU A 1 119 ? 9.414 22.703 10.172 1 98.69 119 LEU A CA 1
ATOM 958 C C . LEU A 1 119 ? 8.609 23 11.438 1 98.69 119 LEU A C 1
ATOM 960 O O . LEU A 1 119 ? 9.172 23.047 12.531 1 98.69 119 LEU A O 1
ATOM 964 N N . ALA A 1 120 ? 7.359 23.25 11.328 1 98.75 120 ALA A N 1
ATOM 965 C CA . ALA A 1 120 ? 6.52 23.5 12.492 1 98.75 120 ALA A CA 1
ATOM 966 C C . ALA A 1 120 ? 6.453 22.281 13.398 1 98.75 120 ALA A C 1
ATOM 968 O O . ALA A 1 120 ? 6.48 21.141 12.914 1 98.75 120 ALA A O 1
ATOM 969 N N . MET A 1 121 ? 6.398 22.5 14.648 1 98.62 121 MET A N 1
ATOM 970 C CA . MET A 1 121 ? 6.219 21.453 15.641 1 98.62 121 MET A CA 1
ATOM 971 C C . MET A 1 121 ? 4.777 21.422 16.141 1 98.62 121 MET A C 1
ATOM 973 O O . MET A 1 121 ? 4.395 22.219 17 1 98.62 121 MET A O 1
ATOM 977 N N . LEU A 1 122 ? 4.051 20.469 15.703 1 98.69 122 LEU A N 1
ATOM 978 C CA . LEU A 1 122 ? 2.639 20.297 16.031 1 98.69 122 LEU A CA 1
ATOM 979 C C . LEU A 1 122 ? 2.406 19 16.812 1 98.69 122 LEU A C 1
ATOM 981 O O . LEU A 1 122 ? 2.043 17.984 16.219 1 98.69 122 LEU A O 1
ATOM 985 N N . CYS A 1 123 ? 2.553 19.031 18.078 1 98.62 123 CYS A N 1
ATOM 986 C CA . CYS A 1 123 ? 2.545 17.812 18.875 1 98.62 123 CYS A CA 1
ATOM 987 C C . CYS A 1 123 ? 1.549 17.922 20.031 1 98.62 123 CYS A C 1
ATOM 989 O O . CYS A 1 123 ? 1.41 18.984 20.625 1 98.62 123 CYS A O 1
ATOM 991 N N . ASP A 1 124 ? 0.871 16.797 20.328 1 98.69 124 ASP A N 1
ATOM 992 C CA . ASP A 1 124 ? -0.08 16.734 21.438 1 98.69 124 ASP A CA 1
ATOM 993 C C . ASP A 1 124 ? -1.158 17.812 21.281 1 98.69 124 ASP A C 1
ATOM 995 O O . ASP A 1 124 ? -1.43 18.562 22.219 1 98.69 124 ASP A O 1
ATOM 999 N N . MET A 1 125 ? -1.627 17.906 20.125 1 98.69 125 MET A N 1
ATOM 1000 C CA . MET A 1 125 ? -2.568 18.984 19.797 1 98.69 125 MET A CA 1
ATOM 1001 C C . MET A 1 125 ? -3.959 18.406 19.531 1 98.69 125 MET A C 1
ATOM 1003 O O . MET A 1 125 ? -4.102 17.234 19.234 1 98.69 125 MET A O 1
ATOM 1007 N N . ARG A 1 126 ? -4.973 19.203 19.641 1 98.25 126 ARG A N 1
ATOM 1008 C CA . ARG A 1 126 ? -6.336 18.938 19.203 1 98.25 126 ARG A CA 1
ATOM 1009 C C . ARG A 1 126 ? -6.727 19.844 18.047 1 98.25 126 ARG A C 1
ATOM 1011 O O . ARG A 1 126 ? -6.754 21.062 18.203 1 98.25 126 ARG A O 1
ATOM 1018 N N . PHE A 1 127 ? -7.035 19.328 16.984 1 98.62 127 PHE A N 1
ATOM 1019 C CA . PHE A 1 127 ? -7.543 20.031 15.812 1 98.62 127 PHE A CA 1
ATOM 1020 C C . PHE A 1 127 ? -9.039 19.797 15.641 1 98.62 127 PHE A C 1
ATOM 1022 O O . PHE A 1 127 ? -9.477 18.656 15.477 1 98.62 127 PHE A O 1
ATOM 1029 N N . LYS A 1 128 ? -9.766 20.766 15.758 1 98.56 128 LYS A N 1
ATOM 1030 C CA . LYS A 1 128 ? -11.195 20.688 15.484 1 98.56 128 LYS A CA 1
ATOM 1031 C C . LYS A 1 128 ? -11.602 21.625 14.359 1 98.56 128 LYS A C 1
ATOM 1033 O O . LYS A 1 128 ? -11.625 22.844 14.547 1 98.56 128 LYS A O 1
ATOM 1038 N N . THR A 1 129 ? -11.961 21.172 13.203 1 98.44 129 THR A N 1
ATOM 1039 C CA . THR A 1 129 ? -12.336 21.938 12.016 1 98.44 129 THR A CA 1
ATOM 1040 C C . THR A 1 129 ? -11.211 22.891 11.609 1 98.44 129 THR A C 1
ATOM 1042 O O . THR A 1 129 ? -11.344 24.109 11.734 1 98.44 129 THR A O 1
ATOM 1045 N N . VAL A 1 130 ? -10.203 22.359 11.109 1 98.75 130 VAL A N 1
ATOM 1046 C CA . VAL A 1 130 ? -9.023 23.109 10.695 1 98.75 130 VAL A CA 1
ATOM 1047 C C . VAL A 1 130 ? -8.75 22.891 9.211 1 98.75 130 VAL A C 1
ATOM 1049 O O . VAL A 1 130 ? -8.859 21.766 8.719 1 98.75 130 VAL A O 1
ATOM 1052 N N . THR A 1 131 ? -8.422 23.953 8.516 1 98.75 131 THR A N 1
ATOM 1053 C CA . THR A 1 131 ? -8.172 23.828 7.082 1 98.75 131 THR A CA 1
ATOM 1054 C C . THR A 1 131 ? -6.812 24.422 6.719 1 98.75 131 THR A C 1
ATOM 1056 O O . THR A 1 131 ? -6.48 25.531 7.137 1 98.75 131 THR A O 1
ATOM 1059 N N . PHE A 1 132 ? -6.055 23.688 5.961 1 98.81 132 PHE A N 1
ATOM 1060 C CA . PHE A 1 132 ? -4.852 24.156 5.281 1 98.81 132 PHE A CA 1
ATOM 1061 C C . PHE A 1 132 ? -5.078 24.25 3.777 1 98.81 132 PHE A C 1
ATOM 1063 O O . PHE A 1 132 ? -5.262 23.219 3.109 1 98.81 132 PHE A O 1
ATOM 1070 N N . ASP A 1 133 ? -5.129 25.422 3.287 1 98.81 133 ASP A N 1
ATOM 1071 C CA . ASP A 1 133 ? -5.387 25.625 1.865 1 98.81 133 ASP A CA 1
ATOM 1072 C C . ASP A 1 133 ? -4.188 26.281 1.18 1 98.81 133 ASP A C 1
ATOM 1074 O O . ASP A 1 133 ? -3.828 27.406 1.488 1 98.81 133 ASP A O 1
ATOM 1078 N N . HIS A 1 134 ? -3.576 25.594 0.199 1 98.81 134 HIS A N 1
ATOM 1079 C CA . HIS A 1 134 ? -2.432 26.109 -0.54 1 98.81 134 HIS A CA 1
ATOM 1080 C C . HIS A 1 134 ? -1.296 26.5 0.403 1 98.81 134 HIS A C 1
ATOM 1082 O O . HIS A 1 134 ? -0.72 27.578 0.277 1 98.81 134 HIS A O 1
ATOM 1088 N N . CYS A 1 135 ? -1.046 25.594 1.293 1 98.88 135 CYS A N 1
ATOM 1089 C CA . CYS A 1 135 ? -0.009 25.828 2.291 1 98.88 135 CYS A CA 1
ATOM 1090 C C . CYS A 1 135 ? 1.221 24.969 2.016 1 98.88 135 CYS A C 1
ATOM 1092 O O . CYS A 1 135 ? 1.221 24.156 1.09 1 98.88 135 CYS A O 1
ATOM 1094 N N . ARG A 1 136 ? 2.256 25.266 2.686 1 98.81 136 ARG A N 1
ATOM 1095 C CA . ARG A 1 136 ? 3.475 24.469 2.693 1 98.81 136 ARG A CA 1
ATOM 1096 C C . ARG A 1 136 ? 3.846 24.047 4.113 1 98.81 136 ARG A C 1
ATOM 1098 O O . ARG A 1 136 ? 4.004 24.891 4.996 1 98.81 136 ARG A O 1
ATOM 1105 N N . LEU A 1 137 ? 3.963 22.781 4.332 1 98.75 137 LEU A N 1
ATOM 1106 C CA . LEU A 1 137 ? 4.281 22.25 5.656 1 98.75 137 LEU A CA 1
ATOM 1107 C C . LEU A 1 137 ? 5.535 21.391 5.613 1 98.75 137 LEU A C 1
ATOM 1109 O O . LEU A 1 137 ? 5.699 20.484 6.43 1 98.75 137 LEU A O 1
ATOM 1113 N N . ASN A 1 138 ? 6.391 21.641 4.707 1 98.62 138 ASN A N 1
ATOM 1114 C CA . ASN A 1 138 ? 7.566 20.797 4.5 1 98.62 138 ASN A CA 1
ATOM 1115 C C . ASN A 1 138 ? 8.32 20.547 5.805 1 98.62 138 ASN A C 1
ATOM 1117 O O . ASN A 1 138 ? 8.727 21.5 6.48 1 98.62 138 ASN A O 1
ATOM 1121 N N . GLY A 1 139 ? 8.438 19.281 6.148 1 98.44 139 GLY A N 1
ATOM 1122 C CA . GLY A 1 139 ? 9.234 18.906 7.305 1 98.44 139 GLY A CA 1
ATOM 1123 C C . GLY A 1 139 ? 8.523 19.141 8.625 1 98.44 139 GLY A C 1
ATOM 1124 O O . GLY A 1 139 ? 9.125 19.031 9.695 1 98.44 139 GLY A O 1
ATOM 1125 N N . ALA A 1 140 ? 7.332 19.531 8.648 1 98.56 140 ALA A N 1
ATOM 1126 C CA . ALA A 1 140 ? 6.574 19.703 9.883 1 98.56 140 ALA A CA 1
ATOM 1127 C C . ALA A 1 140 ? 6.379 18.359 10.594 1 98.56 140 ALA A C 1
ATOM 1129 O O . ALA A 1 140 ? 6.457 17.297 9.969 1 98.56 140 ALA A O 1
ATOM 1130 N N . SER A 1 141 ? 6.129 18.391 11.852 1 98.38 141 SER A N 1
ATOM 1131 C CA . SER A 1 141 ? 5.953 17.188 12.664 1 98.38 141 SER A CA 1
ATOM 1132 C C . SER A 1 141 ? 4.574 17.156 13.32 1 98.38 141 SER A C 1
ATOM 1134 O O . SER A 1 141 ? 4.246 18.047 14.125 1 98.38 141 SER A O 1
ATOM 1136 N N . PHE A 1 142 ? 3.791 16.219 13.008 1 98.44 142 PHE A N 1
ATOM 1137 C CA . PHE A 1 142 ? 2.543 15.914 13.703 1 98.44 142 PHE A CA 1
ATOM 1138 C C . PHE A 1 142 ? 2.717 14.719 14.625 1 98.44 142 PHE A C 1
ATOM 1140 O O . PHE A 1 142 ? 3.025 13.617 14.164 1 98.44 142 PHE A O 1
ATOM 1147 N N . MET A 1 143 ? 2.566 14.938 15.859 1 98.44 143 MET A N 1
ATOM 1148 C CA . MET A 1 143 ? 2.77 13.828 16.781 1 98.44 143 MET A CA 1
ATOM 1149 C C . MET A 1 143 ? 1.693 13.82 17.859 1 98.44 143 MET A C 1
ATOM 1151 O O . MET A 1 143 ? 1.453 14.836 18.516 1 98.44 143 MET A O 1
ATOM 1155 N N . ASN A 1 144 ? 1.064 12.633 18.047 1 98.38 144 ASN A N 1
ATOM 1156 C CA . ASN A 1 144 ? 0.088 12.43 19.109 1 98.38 144 ASN A CA 1
ATOM 1157 C C . ASN A 1 144 ? -1.037 13.461 19.047 1 98.38 144 ASN A C 1
ATOM 1159 O O . ASN A 1 144 ? -1.349 14.117 20.047 1 98.38 144 ASN A O 1
ATOM 1163 N N . ASN A 1 145 ? -1.575 13.594 17.844 1 98.5 145 ASN A N 1
ATOM 1164 C CA . ASN A 1 145 ? -2.631 14.578 17.641 1 98.5 145 ASN A CA 1
ATOM 1165 C C . ASN A 1 145 ? -3.992 13.914 17.453 1 98.5 145 ASN A C 1
ATOM 1167 O O . ASN A 1 145 ? -4.07 12.758 17.047 1 98.5 145 ASN A O 1
ATOM 1171 N N . ARG A 1 146 ? -5.008 14.57 17.766 1 97.75 146 ARG A N 1
ATOM 1172 C CA . ARG A 1 146 ? -6.383 14.227 17.438 1 97.75 146 ARG A CA 1
ATOM 1173 C C . ARG A 1 146 ? -6.934 15.133 16.344 1 97.75 146 ARG A C 1
ATOM 1175 O O . ARG A 1 146 ? -7.09 16.344 16.547 1 97.75 146 ARG A O 1
ATOM 1182 N N . LEU A 1 147 ? -7.301 14.648 15.258 1 97.94 147 LEU A N 1
ATOM 1183 C CA . LEU A 1 147 ? -7.793 15.406 14.117 1 97.94 147 LEU A CA 1
ATOM 1184 C C . LEU A 1 147 ? -9.297 15.195 13.93 1 97.94 147 LEU A C 1
ATOM 1186 O O . LEU A 1 147 ? -9.734 14.07 13.672 1 97.94 147 LEU A O 1
ATOM 1190 N N . THR A 1 148 ? -10.062 16.188 14.141 1 97.88 148 THR A N 1
ATOM 1191 C CA . THR A 1 148 ? -11.492 16.156 13.883 1 97.88 148 THR A CA 1
ATOM 1192 C C . THR A 1 148 ? -11.875 17.125 12.773 1 97.88 148 THR A C 1
ATOM 1194 O O . THR A 1 148 ? -11.836 18.344 12.961 1 97.88 148 THR A O 1
ATOM 1197 N N . THR A 1 149 ? -12.25 16.688 11.555 1 96.94 149 THR A N 1
ATOM 1198 C CA . THR A 1 149 ? -12.641 17.469 10.391 1 96.94 149 THR A CA 1
ATOM 1199 C C . THR A 1 149 ? -11.5 18.375 9.945 1 96.94 149 THR A C 1
ATOM 1201 O O . THR A 1 149 ? -11.664 19.609 9.867 1 96.94 149 THR A O 1
ATOM 1204 N N . VAL A 1 150 ? -10.383 17.812 9.688 1 98.5 150 VAL A N 1
ATOM 1205 C CA . VAL A 1 150 ? -9.203 18.531 9.211 1 98.5 150 VAL A CA 1
ATOM 1206 C C . VAL A 1 150 ? -9.062 18.359 7.699 1 98.5 150 VAL A C 1
ATOM 1208 O O . VAL A 1 150 ? -9.234 17.25 7.184 1 98.5 150 VAL A O 1
ATOM 1211 N N . LYS A 1 151 ? -8.766 19.422 7.043 1 98.56 151 LYS A N 1
ATOM 1212 C CA . LYS A 1 151 ? -8.656 19.375 5.586 1 98.56 151 LYS A CA 1
ATOM 1213 C C . LYS A 1 151 ? -7.293 19.891 5.125 1 98.56 151 LYS A C 1
ATOM 1215 O O . LYS A 1 151 ? -6.809 20.906 5.621 1 98.56 151 LYS A O 1
ATOM 1220 N N . PHE A 1 152 ? -6.703 19.203 4.207 1 98.5 152 PHE A N 1
ATOM 1221 C CA . PHE A 1 152 ? -5.523 19.625 3.459 1 98.5 152 PHE A CA 1
ATOM 1222 C C . PHE A 1 152 ? -5.844 19.75 1.976 1 98.5 152 PHE A C 1
ATOM 1224 O O . PHE A 1 152 ? -6.199 18.766 1.321 1 98.5 152 PHE A O 1
ATOM 1231 N N . ASN A 1 153 ? -5.773 20.922 1.516 1 98.44 153 ASN A N 1
ATOM 1232 C CA . ASN A 1 153 ? -6.051 21.156 0.103 1 98.44 153 ASN A CA 1
ATOM 1233 C C . ASN A 1 153 ? -4.844 21.75 -0.612 1 98.44 153 ASN A C 1
ATOM 1235 O O . ASN A 1 153 ? -4.332 22.797 -0.206 1 98.44 153 ASN A O 1
ATOM 1239 N N . GLU A 1 154 ? -4.395 21.141 -1.694 1 98.38 154 GLU A N 1
ATOM 1240 C CA . GLU A 1 154 ? -3.297 21.641 -2.506 1 98.38 154 GLU A CA 1
ATOM 1241 C C . GLU A 1 154 ? -2.137 22.109 -1.631 1 98.38 154 GLU A C 1
ATOM 1243 O O . GLU A 1 154 ? -1.64 23.234 -1.794 1 98.38 154 GLU A O 1
ATOM 1248 N N . THR A 1 155 ? -1.833 21.297 -0.737 1 98.62 155 THR A N 1
ATOM 1249 C CA . THR A 1 155 ? -0.823 21.625 0.264 1 98.62 155 THR A CA 1
ATOM 1250 C C . THR A 1 155 ? 0.416 20.75 0.085 1 98.62 155 THR A C 1
ATOM 1252 O O . THR A 1 155 ? 0.305 19.562 -0.212 1 98.62 155 THR A O 1
ATOM 1255 N N . ASN A 1 156 ? 1.554 21.328 0.205 1 98.81 156 ASN A N 1
ATOM 1256 C CA . ASN A 1 156 ? 2.811 20.594 0.176 1 98.81 156 ASN A CA 1
ATOM 1257 C C . ASN A 1 156 ? 3.111 19.938 1.524 1 98.81 156 ASN A C 1
ATOM 1259 O O . ASN A 1 156 ? 3.318 20.641 2.52 1 98.81 156 ASN A O 1
ATOM 1263 N N . LEU A 1 157 ? 3.195 18.688 1.541 1 98.56 157 LEU A N 1
ATOM 1264 C CA . LEU A 1 157 ? 3.373 17.938 2.783 1 98.56 157 LEU A CA 1
ATOM 1265 C C . LEU A 1 157 ? 4.676 17.141 2.764 1 98.56 157 LEU A C 1
ATOM 1267 O O . LEU A 1 157 ? 4.832 16.172 3.508 1 98.56 157 LEU A O 1
ATOM 1271 N N . ASP A 1 158 ? 5.594 17.531 1.865 1 98.5 158 ASP A N 1
ATOM 1272 C CA . ASP A 1 158 ? 6.82 16.766 1.709 1 98.5 158 ASP A CA 1
ATOM 1273 C C . ASP A 1 158 ? 7.598 16.688 3.023 1 98.5 158 ASP A C 1
ATOM 1275 O O . ASP A 1 158 ? 7.75 17.703 3.715 1 98.5 158 ASP A O 1
ATOM 1279 N N . GLN A 1 159 ? 8.023 15.5 3.422 1 98.06 159 GLN A N 1
ATOM 1280 C CA . GLN A 1 159 ? 8.852 15.211 4.59 1 98.06 159 GLN A CA 1
ATOM 1281 C C . GLN A 1 159 ? 8.086 15.477 5.883 1 98.06 159 GLN A C 1
ATOM 1283 O O . GLN A 1 159 ? 8.688 15.742 6.926 1 98.06 159 GLN A O 1
ATOM 1288 N N . VAL A 1 160 ? 6.855 15.516 5.832 1 98.44 160 VAL A N 1
ATOM 1289 C CA . VAL A 1 160 ? 6.07 15.633 7.055 1 98.44 160 VAL A CA 1
ATOM 1290 C C . VAL A 1 160 ? 6.023 14.289 7.773 1 98.44 160 VAL A C 1
ATOM 1292 O O . VAL A 1 160 ? 5.938 13.234 7.137 1 98.44 160 VAL A O 1
ATOM 1295 N N . ALA A 1 161 ? 6.051 14.312 9.062 1 98.25 161 ALA A N 1
ATOM 1296 C CA . ALA A 1 161 ? 5.941 13.117 9.883 1 98.25 161 ALA A CA 1
ATOM 1297 C C . ALA A 1 161 ? 4.617 13.086 10.641 1 98.25 161 ALA A C 1
ATOM 1299 O O . ALA A 1 161 ? 4.285 14.031 11.359 1 98.25 161 ALA A O 1
ATOM 1300 N N . PHE A 1 162 ? 3.857 12.031 10.469 1 98.06 162 PHE A N 1
ATOM 1301 C CA . PHE A 1 162 ? 2.662 11.766 11.266 1 98.06 162 PHE A CA 1
ATOM 1302 C C . PHE A 1 162 ? 2.898 10.609 12.227 1 98.06 162 PHE A C 1
ATOM 1304 O O . PHE A 1 162 ? 2.771 9.445 11.852 1 98.06 162 PHE A O 1
ATOM 1311 N N . ASN A 1 163 ? 3.25 10.945 13.375 1 97.5 163 ASN A N 1
ATOM 1312 C CA . ASN A 1 163 ? 3.482 9.922 14.398 1 97.5 163 ASN A CA 1
ATOM 1313 C C . ASN A 1 163 ? 2.35 9.891 15.422 1 97.5 163 ASN A C 1
ATOM 1315 O O . ASN A 1 163 ? 1.986 10.922 15.984 1 97.5 163 ASN A O 1
ATOM 1319 N N . ASP A 1 164 ? 1.817 8.688 15.68 1 97.62 164 ASP A N 1
ATOM 1320 C CA . ASP A 1 164 ? 0.728 8.523 16.641 1 97.62 164 ASP A CA 1
ATOM 1321 C C . ASP A 1 164 ? -0.412 9.5 16.344 1 97.62 164 ASP A C 1
ATOM 1323 O O . ASP A 1 164 ? -0.972 10.102 17.266 1 97.62 164 ASP A O 1
ATOM 1327 N N . THR A 1 165 ? -0.605 9.742 15.102 1 98 165 THR A N 1
ATOM 1328 C CA . THR A 1 165 ? -1.673 10.609 14.617 1 98 165 THR A CA 1
ATOM 1329 C C . THR A 1 165 ? -2.449 9.93 13.492 1 98 165 THR A C 1
ATOM 1331 O O . THR A 1 165 ? -1.929 9.758 12.391 1 98 165 THR A O 1
ATOM 1334 N N . ALA A 1 166 ? -3.674 9.586 13.773 1 97.75 166 ALA A N 1
ATOM 1335 C CA . ALA A 1 166 ? -4.488 8.852 12.805 1 97.75 166 ALA A CA 1
ATOM 1336 C C . ALA A 1 166 ? -4.953 9.773 11.68 1 97.75 166 ALA A C 1
ATOM 1338 O O . ALA A 1 166 ? -5.379 10.898 11.93 1 97.75 166 ALA A O 1
ATOM 1339 N N . LEU A 1 167 ? -4.926 9.305 10.492 1 98.12 167 LEU A N 1
ATOM 1340 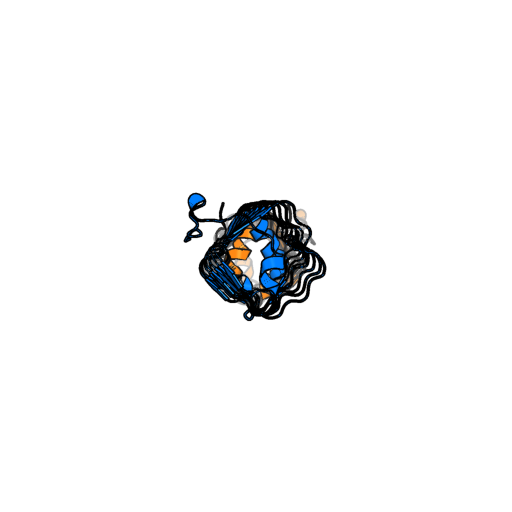C CA . LEU A 1 167 ? -5.324 10.094 9.336 1 98.12 167 LEU A CA 1
ATOM 1341 C C . LEU A 1 167 ? -6.617 9.555 8.727 1 98.12 167 LEU A C 1
ATOM 1343 O O . LEU A 1 167 ? -6.883 9.758 7.539 1 98.12 167 LEU A O 1
ATOM 1347 N N . LYS A 1 168 ? -7.336 8.836 9.555 1 97.69 168 LYS A N 1
ATOM 1348 C CA . LYS A 1 168 ? -8.602 8.289 9.086 1 97.69 168 LYS A CA 1
ATOM 1349 C C . LYS A 1 168 ? -9.5 9.383 8.523 1 97.69 168 LYS A C 1
ATOM 1351 O O . LYS A 1 168 ? -9.742 10.398 9.18 1 97.69 168 LYS A O 1
ATOM 1356 N N . ASN A 1 169 ? -9.938 9.273 7.258 1 97.25 169 ASN A N 1
ATOM 1357 C CA . ASN A 1 169 ? -10.844 10.156 6.531 1 97.25 169 ASN A CA 1
ATOM 1358 C C . ASN A 1 169 ? -10.172 11.477 6.176 1 97.25 169 ASN A C 1
ATOM 1360 O O . ASN A 1 169 ? -10.852 12.453 5.855 1 97.25 169 ASN A O 1
ATOM 1364 N N . ILE A 1 170 ? -8.93 11.57 6.332 1 98.38 170 ILE A N 1
ATOM 1365 C CA . ILE A 1 170 ? -8.203 12.742 5.875 1 98.38 170 ILE A CA 1
ATOM 1366 C C . ILE A 1 170 ? -7.836 12.586 4.402 1 98.38 170 ILE A C 1
ATOM 1368 O O . ILE A 1 170 ? -7.258 11.57 4.004 1 98.38 170 ILE A O 1
ATOM 1372 N N . ASP A 1 171 ? -8.18 13.523 3.621 1 98.5 171 ASP A N 1
ATOM 1373 C CA . ASP A 1 171 ? -7.953 13.492 2.18 1 98.5 171 ASP A CA 1
ATOM 1374 C C . ASP A 1 171 ? -6.676 14.234 1.809 1 98.5 171 ASP A C 1
ATOM 1376 O O . ASP A 1 171 ? -6.598 15.461 1.965 1 98.5 171 ASP A O 1
ATOM 1380 N N . LEU A 1 172 ? -5.703 13.555 1.327 1 98.44 172 LEU A N 1
ATOM 1381 C CA . LEU A 1 172 ? -4.449 14.164 0.896 1 98.44 172 LEU A CA 1
ATOM 1382 C C . LEU A 1 172 ? -4.297 14.078 -0.618 1 98.44 172 LEU A C 1
ATOM 1384 O O . LEU A 1 172 ? -3.209 14.32 -1.15 1 98.44 172 LEU A O 1
ATOM 1388 N N . SER A 1 173 ? -5.344 13.758 -1.317 1 97.94 173 SER A N 1
ATOM 1389 C CA . SER A 1 173 ? -5.266 13.398 -2.729 1 97.94 173 SER A CA 1
ATOM 1390 C C . SER A 1 173 ? -4.816 14.578 -3.58 1 97.94 173 SER A C 1
ATOM 1392 O O . SER A 1 173 ? -4.277 14.391 -4.672 1 97.94 173 SER A O 1
ATOM 1394 N N . THR A 1 174 ? -5.031 15.805 -3.129 1 97.88 174 THR A N 1
ATOM 1395 C CA . THR A 1 174 ? -4.621 16.969 -3.893 1 97.88 174 THR A CA 1
ATOM 1396 C C . THR A 1 174 ? -3.27 17.484 -3.404 1 97.88 174 THR A C 1
ATOM 1398 O O . THR A 1 174 ? -2.725 18.453 -3.965 1 97.88 174 THR A O 1
ATOM 1401 N N . CYS A 1 175 ? -2.832 16.938 -2.375 1 98.12 175 CYS A N 1
ATOM 1402 C CA . CYS A 1 175 ? -1.583 17.391 -1.773 1 98.12 175 CYS A CA 1
ATOM 1403 C C . CYS A 1 175 ? -0.383 16.781 -2.484 1 98.12 175 CYS A C 1
ATOM 1405 O O . CYS A 1 175 ? -0.542 15.914 -3.346 1 98.12 175 CYS A O 1
ATOM 1407 N N . GLN A 1 176 ? 0.701 17.312 -2.135 1 97.69 176 GLN A N 1
ATOM 1408 C CA . GLN A 1 176 ? 1.925 16.844 -2.771 1 97.69 176 GLN A CA 1
ATOM 1409 C C . GLN A 1 176 ? 2.967 16.438 -1.73 1 97.69 176 GLN A C 1
ATOM 1411 O O . GLN A 1 176 ? 3.121 17.109 -0.708 1 97.69 176 GLN A O 1
ATOM 1416 N N . PHE A 1 177 ? 3.66 15.32 -2.055 1 97.25 177 PHE A N 1
ATOM 1417 C CA . PHE A 1 177 ? 4.801 14.898 -1.247 1 97.25 177 PHE A CA 1
ATOM 1418 C C . PHE A 1 177 ? 5.621 13.844 -1.977 1 97.25 177 PHE A C 1
ATOM 1420 O O . PHE A 1 177 ? 5.07 13.008 -2.697 1 97.25 177 PHE A O 1
ATOM 1427 N N . GLU A 1 178 ? 6.895 13.906 -1.806 1 95.81 178 GLU A N 1
ATOM 1428 C CA . GLU A 1 178 ? 7.781 12.828 -2.23 1 95.81 178 GLU A CA 1
ATOM 1429 C C . GLU A 1 178 ? 7.996 11.812 -1.109 1 95.81 178 GLU A C 1
ATOM 1431 O O . GLU A 1 178 ? 8.047 10.609 -1.358 1 95.81 178 GLU A O 1
ATOM 1436 N N . ARG A 1 179 ? 8.125 12.32 0.04 1 96.19 179 ARG A N 1
ATOM 1437 C CA . ARG A 1 179 ? 8.305 11.492 1.228 1 96.19 179 ARG A CA 1
ATOM 1438 C C . ARG A 1 179 ? 7.332 11.891 2.33 1 96.19 179 ARG A C 1
ATOM 1440 O O . ARG A 1 179 ? 7.16 13.086 2.605 1 96.19 179 ARG A O 1
ATOM 1447 N N . LEU A 1 180 ? 6.723 11 2.869 1 97.5 180 LEU A N 1
ATOM 1448 C CA . LEU A 1 180 ? 5.809 11.148 3.996 1 97.5 180 LEU A CA 1
ATOM 1449 C C . LEU A 1 180 ? 6.105 10.109 5.074 1 97.5 180 LEU A C 1
ATOM 1451 O O . LEU A 1 180 ? 6.246 8.922 4.781 1 97.5 180 LEU A O 1
ATOM 1455 N N . GLU A 1 181 ? 6.277 10.539 6.207 1 97.38 181 GLU A N 1
ATOM 1456 C CA . GLU A 1 181 ? 6.574 9.594 7.277 1 97.38 181 GLU A CA 1
ATOM 1457 C C . GLU A 1 181 ? 5.316 9.234 8.07 1 97.38 181 GLU A C 1
ATOM 1459 O O . GLU A 1 181 ? 4.727 10.094 8.727 1 97.38 181 GLU A O 1
ATOM 1464 N N . LEU A 1 182 ? 4.926 8.023 8.055 1 96.88 182 LEU A N 1
ATOM 1465 C CA . LEU A 1 182 ? 3.799 7.496 8.82 1 96.88 182 LEU A CA 1
ATOM 1466 C C . LEU A 1 182 ? 3.836 5.973 8.867 1 96.88 182 LEU A C 1
ATOM 1468 O O . LEU A 1 182 ? 4.555 5.34 8.086 1 96.88 182 LEU A O 1
ATOM 1472 N N . ASP A 1 183 ? 3.102 5.402 9.797 1 96 183 ASP A N 1
ATOM 1473 C CA . ASP A 1 183 ? 2.988 3.947 9.852 1 96 183 ASP A CA 1
ATOM 1474 C C . ASP A 1 183 ? 1.616 3.482 9.367 1 96 183 ASP A C 1
ATOM 1476 O O . ASP A 1 183 ? 0.77 4.305 9.008 1 96 183 ASP A O 1
ATOM 1480 N N . THR A 1 184 ? 1.44 2.201 9.352 1 94.31 184 THR A N 1
ATOM 1481 C CA . THR A 1 184 ? 0.221 1.617 8.805 1 94.31 184 THR A CA 1
ATOM 1482 C C . THR A 1 184 ? -0.998 2.059 9.609 1 94.31 184 THR A C 1
ATOM 1484 O O . THR A 1 184 ? -2.066 2.303 9.047 1 94.31 184 THR A O 1
ATOM 1487 N N . ALA A 1 185 ? -0.806 2.098 10.898 1 95.69 185 ALA A N 1
ATOM 1488 C CA . ALA A 1 185 ? -1.91 2.496 11.766 1 95.69 185 ALA A CA 1
ATOM 1489 C C . ALA A 1 185 ? -2.373 3.916 11.445 1 95.69 185 ALA A C 1
ATOM 1491 O O . ALA A 1 185 ? -3.574 4.18 11.352 1 95.69 185 ALA A O 1
ATOM 1492 N N . ALA A 1 186 ? -1.483 4.824 11.297 1 96.62 186 ALA A N 1
ATOM 1493 C CA . ALA A 1 186 ? -1.804 6.211 10.977 1 96.62 186 ALA A CA 1
ATOM 1494 C C . ALA A 1 186 ? -2.428 6.32 9.586 1 96.62 186 ALA A C 1
ATOM 1496 O O . ALA A 1 186 ? -3.338 7.125 9.367 1 96.62 186 ALA A O 1
ATOM 1497 N N . ALA A 1 187 ? -2.008 5.469 8.68 1 97.5 187 ALA A N 1
ATOM 1498 C CA . ALA A 1 187 ? -2.371 5.578 7.273 1 97.5 187 ALA A CA 1
ATOM 1499 C C . ALA A 1 187 ? -3.768 5.02 7.02 1 97.5 187 ALA A C 1
ATOM 1501 O O . ALA A 1 187 ? -4.398 5.34 6.012 1 97.5 187 ALA A O 1
ATOM 1502 N N . ARG A 1 188 ? -4.188 4.156 7.883 1 97.25 188 ARG A N 1
ATOM 1503 C CA . ARG A 1 188 ? -5.445 3.455 7.645 1 97.25 188 ARG A CA 1
ATOM 1504 C C . ARG A 1 188 ? -6.605 4.438 7.52 1 97.25 188 ARG A C 1
ATOM 1506 O O . ARG A 1 188 ? -6.82 5.266 8.406 1 97.25 188 ARG A O 1
ATOM 1513 N N . GLY A 1 189 ? -7.352 4.359 6.371 1 97.69 189 GLY A N 1
ATOM 1514 C CA . GLY A 1 189 ? -8.547 5.164 6.164 1 97.69 189 GLY A CA 1
ATOM 1515 C C . GLY A 1 189 ? -8.266 6.488 5.484 1 97.69 189 GLY A C 1
ATOM 1516 O O . GLY A 1 189 ? -9.188 7.215 5.121 1 97.69 189 GLY A O 1
ATOM 1517 N N . MET A 1 190 ? -7.027 6.863 5.367 1 98.19 190 MET A N 1
ATOM 1518 C CA . MET A 1 190 ? -6.723 8.117 4.688 1 98.19 190 MET A CA 1
ATOM 1519 C C . MET A 1 190 ? -7.039 8.023 3.201 1 98.19 190 MET A C 1
ATOM 1521 O O . MET A 1 190 ? -7.164 6.926 2.656 1 98.19 190 MET A O 1
ATOM 1525 N N . ILE A 1 191 ? -7.211 9.086 2.555 1 98.62 191 ILE A N 1
ATOM 1526 C CA . ILE A 1 191 ? -7.574 9.156 1.143 1 98.62 191 ILE A CA 1
ATOM 1527 C C . ILE A 1 191 ? -6.426 9.773 0.346 1 98.62 191 ILE A C 1
ATOM 1529 O O . ILE A 1 191 ? -5.922 10.844 0.692 1 98.62 191 ILE A O 1
ATOM 1533 N N . VAL A 1 192 ? -5.977 9.094 -0.713 1 98.38 192 VAL A N 1
ATOM 1534 C CA . VAL A 1 192 ? -4.859 9.562 -1.528 1 98.38 192 VAL A CA 1
ATOM 1535 C C . VAL A 1 192 ? -5.152 9.305 -3.004 1 98.38 192 VAL A C 1
ATOM 1537 O O . VAL A 1 192 ? -6.133 8.633 -3.34 1 98.38 192 VAL A O 1
ATOM 1540 N N . ASN A 1 193 ? -4.359 9.867 -3.842 1 97.44 193 ASN A N 1
ATOM 1541 C CA . ASN A 1 193 ? -4.477 9.555 -5.262 1 97.44 193 ASN A CA 1
ATOM 1542 C C . ASN A 1 193 ? -3.68 8.312 -5.633 1 97.44 193 ASN A C 1
ATOM 1544 O O . ASN A 1 193 ? -3.037 7.703 -4.777 1 97.44 193 ASN A O 1
ATOM 1548 N N . ILE A 1 194 ? -3.707 7.949 -6.938 1 96.31 194 ILE A N 1
ATOM 1549 C CA . ILE A 1 194 ? -3.148 6.68 -7.395 1 96.31 194 ILE A CA 1
ATOM 1550 C C . ILE A 1 194 ? -1.638 6.672 -7.172 1 96.31 194 ILE A C 1
ATOM 1552 O O . ILE A 1 194 ? -1.086 5.699 -6.652 1 96.31 194 ILE A O 1
ATOM 1556 N N . ASP A 1 195 ? -0.986 7.707 -7.535 1 95.62 195 ASP A N 1
ATOM 1557 C CA . ASP A 1 195 ? 0.465 7.793 -7.398 1 95.62 195 ASP A CA 1
ATOM 1558 C C . ASP A 1 195 ? 0.881 7.742 -5.93 1 95.62 195 ASP A C 1
ATOM 1560 O O . ASP A 1 195 ? 1.852 7.07 -5.578 1 95.62 195 ASP A O 1
ATOM 1564 N N . GLN A 1 196 ? 0.137 8.477 -5.188 1 97.06 196 GLN A N 1
ATOM 1565 C CA . GLN A 1 196 ? 0.408 8.477 -3.754 1 97.06 196 GLN A CA 1
ATOM 1566 C C . GLN A 1 196 ? 0.196 7.094 -3.15 1 97.06 196 GLN A C 1
ATOM 1568 O O . GLN A 1 196 ? 0.98 6.648 -2.309 1 97.06 196 GLN A O 1
ATOM 1573 N N . ALA A 1 197 ? -0.807 6.48 -3.572 1 96.94 197 ALA A N 1
ATOM 1574 C CA . ALA A 1 197 ? -1.094 5.133 -3.088 1 96.94 197 ALA A CA 1
ATOM 1575 C C . ALA A 1 197 ? 0.041 4.172 -3.434 1 96.94 197 ALA A C 1
ATOM 1577 O O . ALA A 1 197 ? 0.455 3.363 -2.6 1 96.94 197 ALA A O 1
ATOM 1578 N N . ALA A 1 198 ? 0.489 4.258 -4.633 1 96.19 198 ALA A N 1
ATOM 1579 C CA . ALA A 1 198 ? 1.604 3.418 -5.059 1 96.19 198 ALA A CA 1
ATOM 1580 C C . ALA A 1 198 ? 2.842 3.668 -4.203 1 96.19 198 ALA A C 1
ATOM 1582 O O . ALA A 1 198 ? 3.514 2.725 -3.781 1 96.19 198 ALA A O 1
ATOM 1583 N N . TYR A 1 199 ? 3.098 4.867 -4 1 96 199 TYR A N 1
ATOM 1584 C CA . TYR A 1 199 ? 4.199 5.234 -3.119 1 96 199 TYR A CA 1
ATOM 1585 C C . TYR A 1 199 ? 4.039 4.59 -1.746 1 96 199 TYR A C 1
ATOM 1587 O O . TYR A 1 199 ? 4.992 4.027 -1.204 1 96 199 TYR A O 1
ATOM 1595 N N . LEU A 1 200 ? 2.861 4.73 -1.248 1 96.94 200 LEU A N 1
ATOM 1596 C CA . LEU A 1 200 ? 2.613 4.246 0.106 1 96.94 200 LEU A CA 1
ATOM 1597 C C . LEU A 1 200 ? 2.699 2.725 0.164 1 96.94 200 LEU A C 1
ATOM 1599 O O . LEU A 1 200 ? 3.127 2.162 1.174 1 96.94 200 LEU A O 1
ATOM 1603 N N . ALA A 1 201 ? 2.279 2.049 -0.834 1 95.69 201 ALA A N 1
ATOM 1604 C CA . ALA A 1 201 ? 2.439 0.6 -0.901 1 95.69 201 ALA A CA 1
ATOM 1605 C C . ALA A 1 201 ? 3.904 0.201 -0.748 1 95.69 201 ALA A C 1
ATOM 1607 O O . ALA A 1 201 ? 4.223 -0.749 -0.03 1 95.69 201 ALA A O 1
ATOM 1608 N N . ALA A 1 202 ? 4.734 0.879 -1.448 1 96.19 202 ALA A N 1
ATOM 1609 C CA . ALA A 1 202 ? 6.168 0.628 -1.353 1 96.19 202 ALA A CA 1
ATOM 1610 C C . ALA A 1 202 ? 6.691 0.962 0.041 1 96.19 202 ALA A C 1
ATOM 1612 O O . ALA A 1 202 ? 7.395 0.158 0.656 1 96.19 202 ALA A O 1
ATOM 1613 N N . ALA A 1 203 ? 6.309 2.084 0.511 1 95.62 203 ALA A N 1
ATOM 1614 C CA . ALA A 1 203 ? 6.848 2.6 1.766 1 95.62 203 ALA A CA 1
ATOM 1615 C C . ALA A 1 203 ? 6.371 1.769 2.953 1 95.62 203 ALA A C 1
ATOM 1617 O O . ALA A 1 203 ? 7.129 1.525 3.893 1 95.62 203 ALA A O 1
ATOM 1618 N N . LEU A 1 204 ? 5.172 1.308 2.947 1 96.38 204 LEU A N 1
ATOM 1619 C CA . LEU A 1 204 ? 4.57 0.658 4.109 1 96.38 204 LEU A CA 1
ATOM 1620 C C . LEU A 1 204 ? 4.703 -0.858 4.012 1 96.38 204 LEU A C 1
ATOM 1622 O O . LEU A 1 204 ? 4.785 -1.543 5.035 1 96.38 204 LEU A O 1
ATOM 1626 N N . ASN A 1 205 ? 4.715 -1.361 2.83 1 95.94 205 ASN A N 1
ATOM 1627 C CA . ASN A 1 205 ? 4.66 -2.812 2.68 1 95.94 205 ASN A CA 1
ATOM 1628 C C . ASN A 1 205 ? 5.941 -3.361 2.064 1 95.94 205 ASN A C 1
ATOM 1630 O O . ASN A 1 205 ? 6.117 -4.578 1.962 1 95.94 205 ASN A O 1
ATOM 1634 N N . GLY A 1 206 ? 6.84 -2.498 1.651 1 96.69 206 GLY A N 1
ATOM 1635 C CA . GLY A 1 206 ? 8.078 -2.953 1.04 1 96.69 206 GLY A CA 1
ATOM 1636 C C . GLY A 1 206 ? 7.887 -3.484 -0.368 1 96.69 206 GLY A C 1
ATOM 1637 O O . GLY A 1 206 ? 8.68 -4.301 -0.842 1 96.69 206 GLY A O 1
ATOM 1638 N N . ILE A 1 207 ? 6.82 -3.176 -1.006 1 97.38 207 ILE A N 1
ATOM 1639 C CA . ILE A 1 207 ? 6.531 -3.562 -2.383 1 97.38 207 ILE A CA 1
ATOM 1640 C C . ILE A 1 207 ? 7.363 -2.719 -3.342 1 97.38 207 ILE A C 1
ATOM 1642 O O . ILE A 1 207 ? 7.613 -1.538 -3.086 1 97.38 207 ILE A O 1
ATOM 1646 N N . LYS A 1 208 ? 7.832 -3.332 -4.309 1 98.12 208 LYS A N 1
ATOM 1647 C CA . LYS A 1 208 ? 8.57 -2.619 -5.348 1 98.12 208 LYS A CA 1
ATOM 1648 C C . LYS A 1 208 ? 7.656 -2.254 -6.516 1 98.12 208 LYS A C 1
ATOM 1650 O O . LYS A 1 208 ? 6.941 -3.109 -7.043 1 98.12 208 LYS A O 1
ATOM 1655 N N . VAL A 1 209 ? 7.707 -1.048 -6.965 1 97.5 209 VAL A N 1
ATOM 1656 C CA . VAL A 1 209 ? 6.809 -0.578 -8.016 1 97.5 209 VAL A CA 1
ATOM 1657 C C . VAL A 1 209 ? 7.602 -0.299 -9.289 1 97.5 209 VAL A C 1
ATOM 1659 O O . VAL A 1 209 ? 8.586 0.44 -9.258 1 97.5 209 VAL A O 1
ATOM 1662 N N . LYS A 1 210 ? 7.176 -0.945 -10.281 1 94.19 210 LYS A N 1
ATOM 1663 C CA . LYS A 1 210 ? 7.711 -0.679 -11.617 1 94.19 210 LYS A CA 1
ATOM 1664 C C . LYS A 1 210 ? 6.871 0.366 -12.352 1 94.19 210 LYS A C 1
ATOM 1666 O O . LYS A 1 210 ? 5.641 0.304 -12.328 1 94.19 210 LYS A O 1
ATOM 1671 N N . PRO A 1 211 ? 7.516 1.452 -12.922 1 83.56 211 PRO A N 1
ATOM 1672 C CA . PRO A 1 211 ? 6.77 2.475 -13.656 1 83.56 211 PRO A CA 1
ATOM 1673 C C . PRO A 1 211 ? 6.113 1.929 -14.922 1 83.56 211 PRO A C 1
ATOM 1675 O O . PRO A 1 211 ? 6.598 0.952 -15.5 1 83.56 211 PRO A O 1
ATOM 1678 N N . MET B 1 1 ? 16.531 -21.562 -16.938 1 86.56 1 MET B N 1
ATOM 1679 C CA . MET B 1 1 ? 15.602 -22.688 -17.047 1 86.56 1 MET B CA 1
ATOM 1680 C C . MET B 1 1 ? 16.141 -23.734 -18.016 1 86.56 1 MET B C 1
ATOM 1682 O O . MET B 1 1 ? 16.719 -23.406 -19.047 1 86.56 1 MET B O 1
ATOM 1686 N N . GLN B 1 2 ? 16.141 -24.906 -17.578 1 92.81 2 GLN B N 1
ATOM 1687 C CA . GLN B 1 2 ? 16.547 -26.016 -18.438 1 92.81 2 GLN B CA 1
ATOM 1688 C C . GLN B 1 2 ? 15.352 -26.609 -19.156 1 92.81 2 GLN B C 1
ATOM 1690 O O . GLN B 1 2 ? 14.344 -26.953 -18.531 1 92.81 2 GLN B O 1
ATOM 1695 N N . ASP B 1 3 ? 15.508 -26.766 -20.469 1 94.88 3 ASP B N 1
ATOM 1696 C CA . ASP B 1 3 ? 14.477 -27.391 -21.281 1 94.88 3 ASP B CA 1
ATOM 1697 C C . ASP B 1 3 ? 14.523 -28.906 -21.172 1 94.88 3 ASP B C 1
ATOM 1699 O O . ASP B 1 3 ? 15.547 -29.484 -20.797 1 94.88 3 ASP B O 1
ATOM 1703 N N . PRO B 1 4 ? 13.352 -29.469 -21.422 1 97.25 4 PRO B N 1
ATOM 1704 C CA . PRO B 1 4 ? 13.375 -30.938 -21.469 1 97.25 4 PRO B CA 1
ATOM 1705 C C . PRO B 1 4 ? 14.422 -31.484 -22.438 1 97.25 4 PRO B C 1
ATOM 1707 O O . PRO B 1 4 ? 14.594 -30.938 -23.531 1 97.25 4 PRO B O 1
ATOM 1710 N N . ARG B 1 5 ? 15.047 -32.5 -22.031 1 93.5 5 ARG B N 1
ATOM 1711 C CA . ARG B 1 5 ? 16.047 -33.156 -22.875 1 93.5 5 ARG B CA 1
ATOM 1712 C C . ARG B 1 5 ? 15.43 -34.25 -23.719 1 93.5 5 ARG B C 1
ATOM 1714 O O . ARG B 1 5 ? 15.617 -35.438 -23.438 1 93.5 5 ARG B O 1
ATOM 1721 N N . ILE B 1 6 ? 14.742 -33.844 -24.609 1 95.25 6 ILE B N 1
ATOM 1722 C CA . ILE B 1 6 ? 14.047 -34.75 -25.5 1 95.25 6 ILE B CA 1
ATOM 1723 C C . ILE B 1 6 ? 14.57 -34.594 -26.922 1 95.25 6 ILE B C 1
ATOM 1725 O O . ILE B 1 6 ? 14.695 -33.469 -27.422 1 95.25 6 ILE B O 1
ATOM 1729 N N . ILE B 1 7 ? 14.922 -35.719 -27.469 1 91.06 7 ILE B N 1
ATOM 1730 C CA . ILE B 1 7 ? 15.242 -35.812 -28.891 1 91.06 7 ILE B CA 1
ATOM 1731 C C . ILE B 1 7 ? 14.148 -36.562 -29.625 1 91.06 7 ILE B C 1
ATOM 1733 O O . ILE B 1 7 ? 13.992 -37.781 -29.453 1 91.06 7 ILE B O 1
ATOM 1737 N N . PRO B 1 8 ? 13.461 -35.906 -30.453 1 88.69 8 PRO B N 1
ATOM 1738 C CA . PRO B 1 8 ? 12.273 -36.5 -31.078 1 88.69 8 PRO B CA 1
ATOM 1739 C C . PRO B 1 8 ? 12.594 -37.812 -31.828 1 88.69 8 PRO B C 1
ATOM 1741 O O . PRO B 1 8 ? 11.812 -38.75 -31.766 1 88.69 8 PRO B O 1
ATOM 1744 N N . ALA B 1 9 ? 13.688 -37.875 -32.406 1 91.69 9 ALA B N 1
ATOM 1745 C CA . ALA B 1 9 ? 14.062 -39 -33.219 1 91.69 9 ALA B CA 1
ATOM 1746 C C . ALA B 1 9 ? 14.242 -40.25 -32.375 1 91.69 9 ALA B C 1
ATOM 1748 O O . ALA B 1 9 ? 14.195 -41.375 -32.875 1 91.69 9 ALA B O 1
ATOM 1749 N N . GLU B 1 10 ? 14.383 -40.094 -31.141 1 94.81 10 GLU B N 1
ATOM 1750 C CA . GLU B 1 10 ? 14.648 -41.219 -30.25 1 94.81 10 GLU B CA 1
ATOM 1751 C C . GLU B 1 10 ? 13.359 -41.781 -29.656 1 94.81 10 GLU B C 1
ATOM 1753 O O . GLU B 1 10 ? 13.359 -42.844 -29.016 1 94.81 10 GLU B O 1
ATOM 1758 N N . LEU B 1 11 ? 12.297 -41.125 -29.938 1 97.19 11 LEU B N 1
ATOM 1759 C CA . LEU B 1 11 ? 11.031 -41.562 -29.359 1 97.19 11 LEU B CA 1
ATOM 1760 C C . LEU B 1 11 ? 10.328 -42.562 -30.25 1 97.19 11 LEU B C 1
ATOM 1762 O O . LEU B 1 11 ? 10.352 -42.438 -31.484 1 97.19 11 LEU B O 1
ATOM 1766 N N . THR B 1 12 ? 9.797 -43.531 -29.688 1 96.69 12 THR B N 1
ATOM 1767 C CA . THR B 1 12 ? 8.953 -44.5 -30.391 1 96.69 12 THR B CA 1
ATOM 1768 C C . THR B 1 12 ? 7.477 -44.188 -30.188 1 96.69 12 THR B C 1
ATOM 1770 O O . THR B 1 12 ? 7.074 -43.781 -29.094 1 96.69 12 THR B O 1
ATOM 1773 N N . THR B 1 13 ? 6.754 -44.406 -31.328 1 96.94 13 THR B N 1
ATOM 1774 C CA . THR B 1 13 ? 5.312 -44.219 -31.203 1 96.94 13 THR B CA 1
ATOM 1775 C C . THR B 1 13 ? 4.684 -45.344 -30.391 1 96.94 13 THR B C 1
ATOM 1777 O O . THR B 1 13 ? 4.977 -46.5 -30.609 1 96.94 13 THR B O 1
ATOM 1780 N N . GLY B 1 14 ? 3.879 -44.969 -29.406 1 95.81 14 GLY B N 1
ATOM 1781 C CA . GLY B 1 14 ? 3.209 -45.938 -28.578 1 95.81 14 GLY B CA 1
ATOM 1782 C C . GLY B 1 14 ? 1.904 -45.438 -28 1 95.81 14 GLY B C 1
ATOM 1783 O O . GLY B 1 14 ? 1.276 -44.531 -28.547 1 95.81 14 GLY B O 1
ATOM 1784 N N . ALA B 1 15 ? 1.434 -46.219 -27.016 1 96.44 15 ALA B N 1
ATOM 1785 C CA . ALA B 1 15 ? 0.197 -45.906 -26.312 1 96.44 15 ALA B CA 1
ATOM 1786 C C . ALA B 1 15 ? 0.453 -45.688 -24.828 1 96.44 15 ALA B C 1
ATOM 1788 O O . ALA B 1 15 ? 1.36 -46.281 -24.25 1 96.44 15 ALA B O 1
ATOM 1789 N N . PHE B 1 16 ? -0.368 -44.781 -24.234 1 97.25 16 PHE B N 1
ATOM 1790 C CA . PHE B 1 16 ? -0.223 -44.531 -22.797 1 97.25 16 PHE B CA 1
ATOM 1791 C C . PHE B 1 16 ? -0.353 -45.812 -22 1 97.25 16 PHE B C 1
ATOM 1793 O O . PHE B 1 16 ? 0.414 -46.062 -21.078 1 97.25 16 PHE B O 1
ATOM 1800 N N . PHE B 1 17 ? -1.302 -46.656 -22.438 1 95.94 17 PHE B N 1
ATOM 1801 C CA . PHE B 1 17 ? -1.673 -47.812 -21.641 1 95.94 17 PHE B CA 1
ATOM 1802 C C . PHE B 1 17 ? -0.583 -48.875 -21.688 1 95.94 17 PHE B C 1
ATOM 1804 O O . PHE B 1 17 ? -0.616 -49.844 -20.922 1 95.94 17 PHE B O 1
ATOM 1811 N N . ASP B 1 18 ? 0.403 -48.656 -22.5 1 95.12 18 ASP B N 1
ATOM 1812 C CA . ASP B 1 18 ? 1.595 -49.5 -22.422 1 95.12 18 ASP B CA 1
ATOM 1813 C C . ASP B 1 18 ? 2.207 -49.438 -21.016 1 95.12 18 ASP B C 1
ATOM 1815 O O . ASP B 1 18 ? 2.967 -50.344 -20.641 1 95.12 18 ASP B O 1
ATOM 1819 N N . ILE B 1 19 ? 1.824 -48.406 -20.266 1 95.62 19 ILE B N 1
ATOM 1820 C CA . ILE B 1 19 ? 2.355 -48.188 -18.922 1 95.62 19 ILE B CA 1
ATOM 1821 C C . ILE B 1 19 ? 1.915 -49.312 -18.016 1 95.62 19 ILE B C 1
ATOM 1823 O O . ILE B 1 19 ? 2.615 -49.656 -17.062 1 95.62 19 ILE B O 1
ATOM 1827 N N . LEU B 1 20 ? 0.795 -49.938 -18.25 1 92.62 20 LEU B N 1
ATOM 1828 C CA . LEU B 1 20 ? 0.232 -51 -17.406 1 92.62 20 LEU B CA 1
ATOM 1829 C C . LEU B 1 20 ? 1.009 -52.312 -17.562 1 92.62 20 LEU B C 1
ATOM 1831 O O . LEU B 1 20 ? 0.928 -53.188 -16.719 1 92.62 20 LEU B O 1
ATOM 1835 N N . ALA B 1 21 ? 1.653 -52.375 -18.719 1 90.94 21 ALA B N 1
ATOM 1836 C CA . ALA B 1 21 ? 2.434 -53.594 -19 1 90.94 21 ALA B CA 1
ATOM 1837 C C . ALA B 1 21 ? 3.736 -53.594 -18.203 1 90.94 21 ALA B C 1
ATOM 1839 O O . ALA B 1 21 ? 4.359 -54.625 -18.031 1 90.94 21 ALA B O 1
ATOM 1840 N N . ASP B 1 22 ? 4.059 -52.438 -17.797 1 91.31 22 ASP B N 1
ATOM 1841 C CA . ASP B 1 22 ? 5.289 -52.312 -17.016 1 91.31 22 ASP B CA 1
ATOM 1842 C C . ASP B 1 22 ? 5.012 -52.469 -15.523 1 91.31 22 ASP B C 1
ATOM 1844 O O . ASP B 1 22 ? 4.117 -51.844 -14.977 1 91.31 22 ASP B O 1
ATOM 1848 N N . GLU B 1 23 ? 5.699 -53.219 -14.797 1 91.31 23 GLU B N 1
ATOM 1849 C CA . GLU B 1 23 ? 5.484 -53.531 -13.383 1 91.31 23 GLU B CA 1
ATOM 1850 C C . GLU B 1 23 ? 5.641 -52.281 -12.516 1 91.31 23 GLU B C 1
ATOM 1852 O O . GLU B 1 23 ? 4.945 -52.125 -11.508 1 91.31 23 GLU B O 1
ATOM 1857 N N . ASP B 1 24 ? 6.48 -51.469 -12.969 1 92.88 24 ASP B N 1
ATOM 1858 C CA . ASP B 1 24 ? 6.746 -50.25 -12.195 1 92.88 24 ASP B CA 1
ATOM 1859 C C . ASP B 1 24 ? 5.898 -49.094 -12.688 1 92.88 24 ASP B C 1
ATOM 1861 O O . ASP B 1 24 ? 6.039 -47.969 -12.203 1 92.88 24 ASP B O 1
ATOM 1865 N N . HIS B 1 25 ? 5.035 -49.375 -13.602 1 96.19 25 HIS B N 1
ATOM 1866 C CA . HIS B 1 25 ? 4.199 -48.344 -14.211 1 96.19 25 HIS B CA 1
ATOM 1867 C C . HIS B 1 25 ? 5.051 -47.219 -14.797 1 96.19 25 HIS B C 1
ATOM 1869 O O . HIS B 1 25 ? 4.832 -46.062 -14.492 1 96.19 25 HIS B O 1
ATOM 1875 N N . SER B 1 26 ? 5.977 -47.594 -15.648 1 96.94 26 SER B N 1
ATOM 1876 C CA . SER B 1 26 ? 6.887 -46.625 -16.266 1 96.94 26 SER B CA 1
ATOM 1877 C C . SER B 1 26 ? 6.707 -46.625 -17.781 1 96.94 26 SER B C 1
ATOM 1879 O O . SER B 1 26 ? 6.406 -47.656 -18.391 1 96.94 26 SER B O 1
ATOM 1881 N N . LEU B 1 27 ? 6.805 -45.5 -18.344 1 96.5 27 LEU B N 1
ATOM 1882 C CA . LEU B 1 27 ? 6.887 -45.25 -19.781 1 96.5 27 LEU B CA 1
ATOM 1883 C C . LEU B 1 27 ? 8.125 -44.438 -20.125 1 96.5 27 LEU B C 1
ATOM 1885 O O . LEU B 1 27 ? 8.367 -43.406 -19.516 1 96.5 27 LEU B O 1
ATOM 1889 N N . SER B 1 28 ? 8.883 -44.938 -21.062 1 96.69 28 SER B N 1
ATOM 1890 C CA . SER B 1 28 ? 10.094 -44.219 -21.453 1 96.69 28 SER B CA 1
ATOM 1891 C C . SER B 1 28 ? 10.25 -44.156 -22.969 1 96.69 28 SER B C 1
ATOM 1893 O O . SER B 1 28 ? 9.945 -45.125 -23.656 1 96.69 28 SER B O 1
ATOM 1895 N N . TYR B 1 29 ? 10.719 -43 -23.422 1 97.44 29 TYR B N 1
ATOM 1896 C CA . TYR B 1 29 ? 11.062 -42.781 -24.812 1 97.44 29 TYR B CA 1
ATOM 1897 C C . TYR B 1 29 ? 9.891 -43.125 -25.734 1 97.44 29 TYR B C 1
ATOM 1899 O O . TYR B 1 29 ? 10.047 -43.875 -26.688 1 97.44 29 TYR B O 1
ATOM 1907 N N . ILE B 1 30 ? 8.805 -42.5 -25.469 1 97.19 30 ILE B N 1
ATOM 1908 C CA . ILE B 1 30 ? 7.594 -42.781 -26.234 1 97.19 30 ILE B CA 1
ATOM 1909 C C . ILE B 1 30 ? 6.902 -41.469 -26.594 1 97.19 30 ILE B C 1
ATOM 1911 O O . ILE B 1 30 ? 7.016 -40.5 -25.859 1 97.19 30 ILE B O 1
ATOM 1915 N N . GLN B 1 31 ? 6.316 -41.406 -27.688 1 98.06 31 GLN B N 1
ATOM 1916 C CA . GLN B 1 31 ? 5.398 -40.344 -28.078 1 98.06 31 GLN B CA 1
ATOM 1917 C C . GLN B 1 31 ? 3.977 -40.875 -28.234 1 98.06 31 GLN B C 1
ATOM 1919 O O . GLN B 1 31 ? 3.762 -41.938 -28.828 1 98.06 31 GLN B O 1
ATOM 1924 N N . VAL B 1 32 ? 3.092 -40.219 -27.703 1 98 32 VAL B N 1
ATOM 1925 C CA . VAL B 1 32 ? 1.684 -40.594 -27.719 1 98 32 VAL B CA 1
ATOM 1926 C C . VAL B 1 32 ? 0.839 -39.438 -28.234 1 98 32 VAL B C 1
ATOM 1928 O O . VAL B 1 32 ? 1.06 -38.281 -27.859 1 98 32 VAL B O 1
ATOM 1931 N N . SER B 1 33 ? -0.055 -39.719 -29.141 1 98 33 SER B N 1
ATOM 1932 C CA . SER B 1 33 ? -0.905 -38.656 -29.688 1 98 33 SER B CA 1
ATOM 1933 C C . SER B 1 33 ? -2.348 -39.125 -29.828 1 98 33 SER B C 1
ATOM 1935 O O . SER B 1 33 ? -2.598 -40.312 -30.047 1 98 33 SER B O 1
ATOM 1937 N N . GLU B 1 34 ? -3.322 -38.219 -29.625 1 98 34 GLU B N 1
ATOM 1938 C CA . GLU B 1 34 ? -4.73 -38.438 -29.953 1 98 34 GLU B CA 1
ATOM 1939 C C . GLU B 1 34 ? -5.32 -39.594 -29.156 1 98 34 GLU B C 1
ATOM 1941 O O . GLU B 1 34 ? -5.941 -40.469 -29.719 1 98 34 GLU B O 1
ATOM 1946 N N . GLU B 1 35 ? -5.043 -39.531 -27.906 1 98.19 35 GLU B N 1
ATOM 1947 C CA . GLU B 1 35 ? -5.59 -40.562 -27.031 1 98.19 35 GLU B CA 1
ATOM 1948 C C . GLU B 1 35 ? -6.441 -39.969 -25.922 1 98.19 35 GLU B C 1
ATOM 1950 O O . GLU B 1 35 ? -6.293 -38.781 -25.578 1 98.19 35 GLU B O 1
ATOM 1955 N N . ASP B 1 36 ? -7.426 -40.656 -25.5 1 98.25 36 ASP B N 1
ATOM 1956 C CA . ASP B 1 36 ? -8.203 -40.312 -24.312 1 98.25 36 ASP B CA 1
ATOM 1957 C C . ASP B 1 36 ? -7.855 -41.25 -23.156 1 98.25 36 ASP B C 1
ATOM 1959 O O . ASP B 1 36 ? -8.211 -42.438 -23.172 1 98.25 36 ASP B O 1
ATOM 1963 N N . VAL B 1 37 ? -7.215 -40.781 -22.203 1 96.88 37 VAL B N 1
ATOM 1964 C CA . VAL B 1 37 ? -6.758 -41.5 -21.031 1 96.88 37 VAL B CA 1
ATOM 1965 C C . VAL B 1 37 ? -7.449 -40.969 -19.781 1 96.88 37 VAL B C 1
ATOM 1967 O O . VAL B 1 37 ? -6.809 -40.781 -18.75 1 96.88 37 VAL B O 1
ATOM 1970 N N . SER B 1 38 ? -8.664 -40.625 -19.828 1 98 38 SER B N 1
ATOM 1971 C CA . SER B 1 38 ? -9.383 -40 -18.734 1 98 38 SER B CA 1
ATOM 1972 C C . SER B 1 38 ? -9.789 -41 -17.688 1 98 38 SER B C 1
ATOM 1974 O O . SER B 1 38 ? -9.93 -42.188 -17.984 1 98 38 SER B O 1
ATOM 1976 N N . HIS B 1 39 ? -9.953 -40.625 -16.453 1 98.06 39 HIS B N 1
ATOM 1977 C CA . HIS B 1 39 ? -10.516 -41.406 -15.352 1 98.06 39 HIS B CA 1
ATOM 1978 C C . HIS B 1 39 ? -9.648 -42.625 -15.031 1 98.06 39 HIS B C 1
ATOM 1980 O O . HIS B 1 39 ? -10.172 -43.719 -14.828 1 98.06 39 HIS B O 1
ATOM 1986 N N . GLN B 1 40 ? -8.367 -42.406 -15.016 1 96.94 40 GLN B N 1
ATOM 1987 C CA . GLN B 1 40 ? -7.434 -43.469 -14.656 1 96.94 40 GLN B CA 1
ATOM 1988 C C . GLN B 1 40 ? -6.922 -43.281 -13.234 1 96.94 40 GLN B C 1
ATOM 1990 O O . GLN B 1 40 ? -6.887 -42.188 -12.703 1 96.94 40 GLN B O 1
ATOM 1995 N N . HIS B 1 41 ? -6.641 -44.406 -12.594 1 97.62 41 HIS B N 1
ATOM 1996 C CA . HIS B 1 41 ? -5.984 -44.438 -11.289 1 97.62 41 HIS B CA 1
ATOM 1997 C C . HIS B 1 41 ? -4.715 -45.281 -11.328 1 97.62 41 HIS B C 1
ATOM 1999 O O . HIS B 1 41 ? -4.789 -46.5 -11.438 1 97.62 41 HIS B O 1
ATOM 2005 N N . ILE B 1 42 ? -3.633 -44.625 -11.344 1 96.94 42 ILE B N 1
ATOM 2006 C CA . ILE B 1 42 ? -2.342 -45.312 -11.344 1 96.94 42 ILE B CA 1
ATOM 2007 C C . ILE B 1 42 ? -1.463 -44.75 -10.227 1 96.94 42 ILE B C 1
ATOM 2009 O O . ILE B 1 42 ? -1.323 -43.531 -10.094 1 96.94 42 ILE B O 1
ATOM 2013 N N . ASP B 1 43 ? -0.905 -45.625 -9.383 1 96.31 43 ASP B N 1
ATOM 2014 C CA . ASP B 1 43 ? -0.016 -45.219 -8.305 1 96.31 43 ASP B CA 1
ATOM 2015 C C . ASP B 1 43 ? 1.419 -45.062 -8.805 1 96.31 43 ASP B C 1
ATOM 2017 O O . ASP B 1 43 ? 1.99 -46 -9.359 1 96.31 43 ASP B O 1
ATOM 2021 N N . HIS B 1 44 ? 1.926 -43.938 -8.664 1 97.62 44 HIS B N 1
ATOM 2022 C CA . HIS B 1 44 ? 3.318 -43.594 -8.914 1 97.62 44 HIS B CA 1
ATOM 2023 C C . HIS B 1 44 ? 3.709 -43.875 -10.359 1 97.62 44 HIS B C 1
ATOM 2025 O O . HIS B 1 44 ? 4.695 -44.562 -10.609 1 97.62 44 HIS B O 1
ATOM 2031 N N . PRO B 1 45 ? 2.965 -43.438 -11.25 1 98 45 PRO B N 1
ATOM 2032 C CA . PRO B 1 45 ? 3.422 -43.594 -12.633 1 98 45 PRO B CA 1
ATOM 2033 C C . PRO B 1 45 ? 4.672 -42.75 -12.922 1 98 45 PRO B C 1
ATOM 2035 O O . PRO B 1 45 ? 4.82 -41.656 -12.406 1 98 45 PRO B O 1
ATOM 2038 N N . MET B 1 46 ? 5.559 -43.344 -13.68 1 98.44 46 MET B N 1
ATOM 2039 C CA . MET B 1 46 ? 6.82 -42.688 -14.031 1 98.44 46 MET B CA 1
ATOM 2040 C C . MET B 1 46 ? 6.938 -42.531 -15.539 1 98.44 46 MET B C 1
ATOM 2042 O O . MET B 1 46 ? 6.941 -43.5 -16.297 1 98.44 46 MET B O 1
ATOM 2046 N N . LEU B 1 47 ? 7.027 -41.344 -15.961 1 98.12 47 LEU B N 1
ATOM 2047 C CA . LEU B 1 47 ? 7.188 -41 -17.375 1 98.12 47 LEU B CA 1
ATOM 2048 C C . LEU B 1 47 ? 8.516 -40.312 -17.625 1 98.12 47 LEU B C 1
ATOM 2050 O O . LEU B 1 47 ? 8.797 -39.25 -17.016 1 98.12 47 LEU B O 1
ATOM 2054 N N . ASP B 1 48 ? 9.297 -40.875 -18.422 1 97.62 48 ASP B N 1
ATOM 2055 C CA . ASP B 1 48 ? 10.633 -40.375 -18.688 1 97.62 48 ASP B CA 1
ATOM 2056 C C . ASP B 1 48 ? 10.898 -40.25 -20.188 1 97.62 48 ASP B C 1
ATOM 2058 O O . ASP B 1 48 ? 1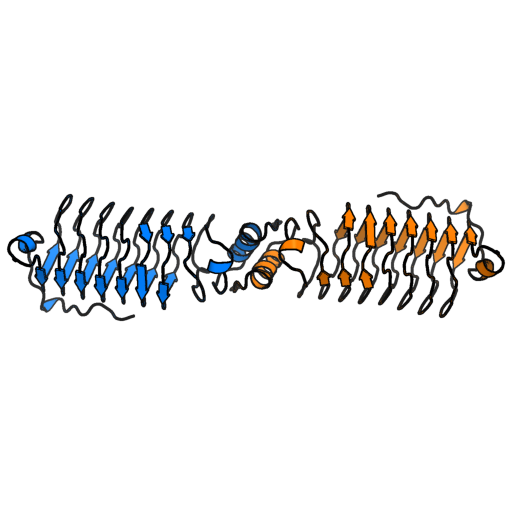0.82 -41.25 -20.906 1 97.62 48 ASP B O 1
ATOM 2062 N N . HIS B 1 49 ? 11.289 -39.062 -20.625 1 98 49 HIS B N 1
ATOM 2063 C CA . HIS B 1 49 ? 11.523 -38.781 -22.031 1 98 49 HIS B CA 1
ATOM 2064 C C . HIS B 1 49 ? 10.297 -39.125 -22.875 1 98 49 HIS B C 1
ATOM 2066 O O . HIS B 1 49 ? 10.352 -39.969 -23.75 1 98 49 HIS B O 1
ATOM 2072 N N . VAL B 1 50 ? 9.305 -38.312 -22.594 1 98.06 50 VAL B N 1
ATOM 2073 C CA . VAL B 1 50 ? 8.039 -38.625 -23.25 1 98.06 50 VAL B CA 1
ATOM 2074 C C . VAL B 1 50 ? 7.504 -37.344 -23.922 1 98.06 50 VAL B C 1
ATOM 2076 O O . VAL B 1 50 ? 7.883 -36.219 -23.547 1 98.06 50 VAL B O 1
ATOM 2079 N N . HIS B 1 51 ? 6.719 -37.531 -24.938 1 98.5 51 HIS B N 1
ATOM 2080 C CA . HIS B 1 51 ? 6.023 -36.469 -25.672 1 98.5 51 HIS B CA 1
ATOM 2081 C C . HIS B 1 51 ? 4.551 -36.812 -25.875 1 98.5 51 HIS B C 1
ATOM 2083 O O . HIS B 1 51 ? 4.23 -37.844 -26.484 1 98.5 51 HIS B O 1
ATOM 2089 N N . PHE B 1 52 ? 3.695 -36.031 -25.344 1 98.44 52 PHE B N 1
ATOM 2090 C CA . PHE B 1 52 ? 2.258 -36.219 -25.484 1 98.44 52 PHE B CA 1
ATOM 2091 C C . PHE B 1 52 ? 1.624 -35.062 -26.25 1 98.44 52 PHE B C 1
ATOM 2093 O O . PHE B 1 52 ? 1.902 -33.875 -25.953 1 98.44 52 PHE B O 1
ATOM 2100 N N . GLU B 1 53 ? 0.825 -35.344 -27.203 1 98.5 53 GLU B N 1
ATOM 2101 C CA . GLU B 1 53 ? 0.126 -34.344 -27.969 1 98.5 53 GLU B CA 1
ATOM 2102 C C . GLU B 1 53 ? -1.344 -34.688 -28.172 1 98.5 53 GLU B C 1
ATOM 2104 O O . GLU B 1 53 ? -1.66 -35.812 -28.609 1 98.5 53 GLU B O 1
ATOM 2109 N N . ASN B 1 54 ? -2.242 -33.781 -27.797 1 98.69 54 ASN B N 1
ATOM 2110 C CA . ASN B 1 54 ? -3.678 -34 -27.953 1 98.69 54 ASN B CA 1
ATOM 2111 C C . ASN B 1 54 ? -4.152 -35.219 -27.156 1 98.69 54 ASN B C 1
ATOM 2113 O O . ASN B 1 54 ? -4.836 -36.094 -27.703 1 98.69 54 ASN B O 1
ATOM 2117 N N . VAL B 1 55 ? -3.773 -35.281 -25.969 1 98.75 55 VAL B N 1
ATOM 2118 C CA . VAL B 1 55 ? -4.172 -36.375 -25.109 1 98.75 55 VAL B CA 1
ATOM 2119 C C . VAL B 1 55 ? -5.023 -35.875 -23.953 1 98.75 55 VAL B C 1
ATOM 2121 O O . VAL B 1 55 ? -4.715 -34.812 -23.375 1 98.75 55 VAL B O 1
ATOM 2124 N N . ARG B 1 56 ? -6.121 -36.531 -23.578 1 98.75 56 ARG B N 1
ATOM 2125 C CA . ARG B 1 56 ? -7.004 -36.156 -22.484 1 98.75 56 ARG B CA 1
ATOM 2126 C C . ARG B 1 56 ? -6.758 -37.031 -21.266 1 98.75 56 ARG B C 1
ATOM 2128 O O . ARG B 1 56 ? -6.895 -38.25 -21.328 1 98.75 56 ARG B O 1
ATOM 2135 N N . PHE B 1 57 ? -6.387 -36.375 -20.156 1 98.44 57 PHE B N 1
ATOM 2136 C CA . PHE B 1 57 ? -6.121 -37.094 -18.906 1 98.44 57 PHE B CA 1
ATOM 2137 C C . PHE B 1 57 ? -7.188 -36.781 -17.859 1 98.44 57 PHE B C 1
ATOM 2139 O O . PHE B 1 57 ? -7.059 -37.156 -16.703 1 98.44 57 PHE B O 1
ATOM 2146 N N . THR B 1 58 ? -8.211 -36.188 -18.172 1 98.5 58 THR B N 1
ATOM 2147 C CA . THR B 1 58 ? -9.172 -35.531 -17.281 1 98.5 58 THR B CA 1
ATOM 2148 C C . THR B 1 58 ? -9.617 -36.469 -16.172 1 98.5 58 THR B C 1
ATOM 2150 O O . THR B 1 58 ? -9.828 -37.656 -16.406 1 98.5 58 THR B O 1
ATOM 2153 N N . ALA B 1 59 ? -9.695 -35.938 -14.953 1 98.38 59 ALA B N 1
ATOM 2154 C CA . ALA B 1 59 ? -10.258 -36.594 -13.781 1 98.38 59 ALA B CA 1
ATOM 2155 C C . ALA B 1 59 ? -9.469 -37.875 -13.43 1 98.38 59 ALA B C 1
ATOM 2157 O O . ALA B 1 59 ? -10.047 -38.844 -12.992 1 98.38 59 ALA B O 1
ATOM 2158 N N . SER B 1 60 ? -8.188 -37.906 -13.711 1 98.44 60 SER B N 1
ATOM 2159 C CA . SER B 1 60 ? -7.328 -39.031 -13.383 1 98.44 60 SER B CA 1
ATOM 2160 C C . SER B 1 60 ? -6.566 -38.781 -12.086 1 98.44 60 SER B C 1
ATOM 2162 O O . SER B 1 60 ? -6.352 -37.625 -11.688 1 98.44 60 SER B O 1
ATOM 2164 N N . GLN B 1 61 ? -6.266 -39.844 -11.414 1 98.5 61 GLN B N 1
ATOM 2165 C CA . GLN B 1 61 ? -5.508 -39.812 -10.164 1 98.5 61 GLN B CA 1
ATOM 2166 C C . GLN B 1 61 ? -4.148 -40.469 -10.328 1 98.5 61 GLN B C 1
ATOM 2168 O O . GLN B 1 61 ? -4.062 -41.719 -10.422 1 98.5 61 GLN B O 1
ATOM 2173 N N . PHE B 1 62 ? -3.127 -39.719 -10.398 1 98 62 PHE B N 1
ATOM 2174 C CA . PHE B 1 62 ? -1.751 -40.188 -10.492 1 98 62 PHE B CA 1
ATOM 2175 C C . PHE B 1 62 ? -0.927 -39.719 -9.305 1 98 62 PHE B C 1
ATOM 2177 O O . PHE B 1 62 ? -0.13 -38.781 -9.438 1 98 62 PHE B O 1
ATOM 2184 N N . GLU B 1 63 ? -1.108 -40.344 -8.141 1 97.44 63 GLU B N 1
ATOM 2185 C CA . GLU B 1 63 ? -0.331 -39.969 -6.961 1 97.44 63 GLU B CA 1
ATOM 2186 C C . GLU B 1 63 ? 1.161 -40.188 -7.191 1 97.44 63 GLU B C 1
ATOM 2188 O O . GLU B 1 63 ? 1.56 -41.219 -7.773 1 97.44 63 GLU B O 1
ATOM 2193 N N . ARG B 1 64 ? 2.027 -39.312 -6.809 1 98.31 64 ARG B N 1
ATOM 2194 C CA . ARG B 1 64 ? 3.475 -39.406 -6.977 1 98.31 64 ARG B CA 1
ATOM 2195 C C . ARG B 1 64 ? 3.85 -39.531 -8.445 1 98.31 64 ARG B C 1
ATOM 2197 O O . ARG B 1 64 ? 4.711 -40.344 -8.805 1 98.31 64 ARG B O 1
ATOM 2204 N N . LEU B 1 65 ? 3.125 -38.812 -9.242 1 98.62 65 LEU B N 1
ATOM 2205 C CA . LEU B 1 65 ? 3.441 -38.75 -10.672 1 98.62 65 LEU B CA 1
ATOM 2206 C C . LEU B 1 65 ? 4.84 -38.219 -10.898 1 98.62 65 LEU B C 1
ATOM 2208 O O . LEU B 1 65 ? 5.102 -37.031 -10.609 1 98.62 65 LEU B O 1
ATOM 2212 N N . ASP B 1 66 ? 5.688 -39 -11.43 1 98.69 66 ASP B N 1
ATOM 2213 C CA . ASP B 1 66 ? 7.055 -38.594 -11.742 1 98.69 66 ASP B CA 1
ATOM 2214 C C . ASP B 1 66 ? 7.223 -38.312 -13.227 1 98.69 66 ASP B C 1
ATOM 2216 O O . ASP B 1 66 ? 7.066 -39.188 -14.062 1 98.69 66 ASP B O 1
ATOM 2220 N N . LEU B 1 67 ? 7.539 -37.156 -13.516 1 98.69 67 LEU B N 1
ATOM 2221 C CA . LEU B 1 67 ? 7.824 -36.719 -14.883 1 98.69 67 LEU B CA 1
ATOM 2222 C C . LEU B 1 67 ? 9.266 -36.25 -15.016 1 98.69 67 LEU B C 1
ATOM 2224 O O . LEU B 1 67 ? 9.727 -35.438 -14.227 1 98.69 67 LEU B O 1
ATOM 2228 N N . THR B 1 68 ? 9.93 -36.781 -15.945 1 98.69 68 THR B N 1
ATOM 2229 C CA . THR B 1 68 ? 11.281 -36.312 -16.25 1 98.69 68 THR B CA 1
ATOM 2230 C C . THR B 1 68 ? 11.461 -36.156 -17.766 1 98.69 68 THR B C 1
ATOM 2232 O O . THR B 1 68 ? 11.234 -37.094 -18.531 1 98.69 68 THR B O 1
ATOM 2235 N N . ASP B 1 69 ? 11.914 -34.938 -18.156 1 98.69 69 ASP B N 1
ATOM 2236 C CA . ASP B 1 69 ? 12.086 -34.656 -19.578 1 98.69 69 ASP B CA 1
ATOM 2237 C C . ASP B 1 69 ? 10.812 -34.969 -20.359 1 98.69 69 ASP B C 1
ATOM 2239 O O . ASP B 1 69 ? 10.812 -35.875 -21.188 1 98.69 69 ASP B O 1
ATOM 2243 N N . ALA B 1 70 ? 9.828 -34.188 -20.188 1 98.69 70 ALA B N 1
ATOM 2244 C CA . ALA B 1 70 ? 8.516 -34.469 -20.75 1 98.69 70 ALA B CA 1
ATOM 2245 C C . ALA B 1 70 ? 7.922 -33.219 -21.391 1 98.69 70 ALA B C 1
ATOM 2247 O O . ALA B 1 70 ? 8.141 -32.094 -20.906 1 98.69 70 ALA B O 1
ATOM 2248 N N . VAL B 1 71 ? 7.242 -33.406 -22.469 1 98.62 71 VAL B N 1
ATOM 2249 C CA . VAL B 1 71 ? 6.551 -32.312 -23.156 1 98.62 71 VAL B CA 1
ATOM 2250 C C . VAL B 1 71 ? 5.086 -32.688 -23.375 1 98.62 71 VAL B C 1
ATOM 2252 O O . VAL B 1 71 ? 4.789 -33.781 -23.875 1 98.62 71 VAL B O 1
ATOM 2255 N N . PHE B 1 72 ? 4.227 -31.812 -23.047 1 98.69 72 PHE B N 1
ATOM 2256 C CA . PHE B 1 72 ? 2.793 -31.969 -23.266 1 98.69 72 PHE B CA 1
ATOM 2257 C C . PHE B 1 72 ? 2.25 -30.828 -24.109 1 98.69 72 PHE B C 1
ATOM 2259 O O . PHE B 1 72 ? 2.402 -29.656 -23.75 1 98.69 72 PHE B O 1
ATOM 2266 N N . ILE B 1 73 ? 1.674 -31.109 -25.25 1 98.75 73 ILE B N 1
ATOM 2267 C CA . ILE B 1 73 ? 1.113 -30.094 -26.125 1 98.75 73 ILE B CA 1
ATOM 2268 C C . ILE B 1 73 ? -0.38 -30.344 -26.328 1 98.75 73 ILE B C 1
ATOM 2270 O O . ILE B 1 73 ? -0.785 -31.438 -26.734 1 98.75 73 ILE B O 1
ATOM 2274 N N . ASN B 1 74 ? -1.179 -29.391 -25.984 1 98.81 74 ASN B N 1
ATOM 2275 C CA . ASN B 1 74 ? -2.621 -29.453 -26.203 1 98.81 7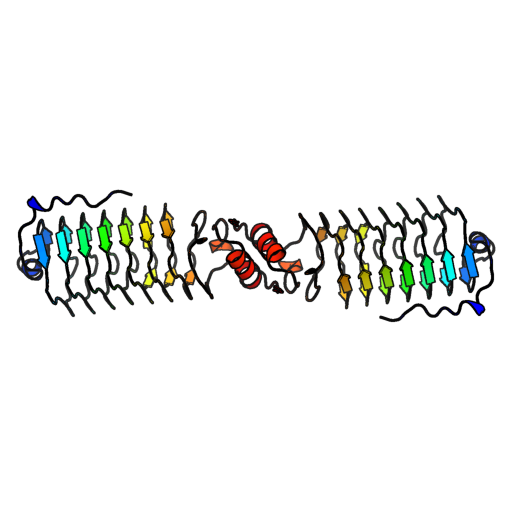4 ASN B CA 1
ATOM 2276 C C . ASN B 1 74 ? -3.242 -30.641 -25.453 1 98.81 74 ASN B C 1
ATOM 2278 O O . ASN B 1 74 ? -4.031 -31.391 -26.031 1 98.81 74 ASN B O 1
ATOM 2282 N N . CYS B 1 75 ? -2.869 -30.828 -24.266 1 98.88 75 CYS B N 1
ATOM 2283 C CA . CYS B 1 75 ? -3.4 -31.891 -23.422 1 98.88 75 CYS B CA 1
ATOM 2284 C C . CYS B 1 75 ? -4.344 -31.344 -22.359 1 98.88 75 CYS B C 1
ATOM 2286 O O . CYS B 1 75 ? -4.324 -30.141 -22.078 1 98.88 75 CYS B O 1
ATOM 2288 N N . ASP B 1 76 ? -5.238 -32.156 -21.812 1 98.88 76 ASP B N 1
ATOM 2289 C CA . ASP B 1 76 ? -6.223 -31.766 -20.812 1 98.88 76 ASP B CA 1
ATOM 2290 C C . ASP B 1 76 ? -6.031 -32.531 -19.5 1 98.88 76 ASP B C 1
ATOM 2292 O O . ASP B 1 76 ? -6.266 -33.75 -19.453 1 98.88 76 ASP B O 1
ATOM 2296 N N . PHE B 1 77 ? -5.641 -31.875 -18.5 1 98.75 77 PHE B N 1
ATOM 2297 C CA . PHE B 1 77 ? -5.426 -32.469 -17.188 1 98.75 77 PHE B CA 1
ATOM 2298 C C . PHE B 1 77 ? -6.473 -31.969 -16.188 1 98.75 77 PHE B C 1
ATOM 2300 O O . PHE B 1 77 ? -6.207 -31.891 -14.992 1 98.75 77 PHE B O 1
ATOM 2307 N N . SER B 1 78 ? -7.637 -31.531 -16.672 1 98.62 78 SER B N 1
ATOM 2308 C CA . SER B 1 78 ? -8.656 -30.938 -15.805 1 98.62 78 SER B CA 1
ATOM 2309 C C . SER B 1 78 ? -9.078 -31.906 -14.703 1 98.62 78 SER B C 1
ATOM 2311 O O . SER B 1 78 ? -9.297 -33.094 -14.969 1 98.62 78 SER B O 1
ATOM 2313 N N . ASN B 1 79 ? -9.039 -31.375 -13.477 1 98.44 79 ASN B N 1
ATOM 2314 C CA . ASN B 1 79 ? -9.523 -32.031 -12.273 1 98.44 79 ASN B CA 1
ATOM 2315 C C . ASN B 1 79 ? -8.695 -33.281 -11.953 1 98.44 79 ASN B C 1
ATOM 2317 O O . ASN B 1 79 ? -9.211 -34.25 -11.391 1 98.44 79 ASN B O 1
ATOM 2321 N N . CYS B 1 80 ? -7.539 -33.375 -12.391 1 98.75 80 CYS B N 1
ATOM 2322 C CA . CYS B 1 80 ? -6.641 -34.469 -12.047 1 98.75 80 CYS B CA 1
ATOM 2323 C C . CYS B 1 80 ? -6.082 -34.281 -10.641 1 98.75 80 CYS B C 1
ATOM 2325 O O . CYS B 1 80 ? -5.996 -33.156 -10.133 1 98.75 80 CYS B O 1
ATOM 2327 N N . GLN B 1 81 ? -5.738 -35.375 -10.023 1 98.69 81 GLN B N 1
ATOM 2328 C CA . GLN B 1 81 ? -5.086 -35.406 -8.719 1 98.69 81 GLN B CA 1
ATOM 2329 C C . GLN B 1 81 ? -3.646 -35.875 -8.836 1 98.69 81 GLN B C 1
ATOM 2331 O O . GLN B 1 81 ? -3.41 -37.094 -9.047 1 98.69 81 GLN B O 1
ATOM 2336 N N . PHE B 1 82 ? -2.719 -35.062 -8.656 1 98.56 82 PHE B N 1
ATOM 2337 C CA . PHE B 1 82 ? -1.307 -35.375 -8.828 1 98.56 82 PHE B CA 1
ATOM 2338 C C . PHE B 1 82 ? -0.527 -35.094 -7.551 1 98.56 82 PHE B C 1
ATOM 2340 O O . PHE B 1 82 ? 0.614 -34.625 -7.598 1 98.56 82 PHE B O 1
ATOM 2347 N N . GLU B 1 83 ? -1.09 -35.344 -6.387 1 98.5 83 GLU B N 1
ATOM 2348 C CA . GLU B 1 83 ? -0.438 -35.062 -5.109 1 98.5 83 GLU B CA 1
ATOM 2349 C C . GLU B 1 83 ? 0.944 -35.688 -5.043 1 98.5 83 GLU B C 1
ATOM 2351 O O . GLU B 1 83 ? 1.14 -36.812 -5.523 1 98.5 83 GLU B O 1
ATOM 2356 N N . LYS B 1 84 ? 1.93 -35 -4.465 1 98.62 84 LYS B N 1
ATOM 2357 C CA . LYS B 1 84 ? 3.285 -35.469 -4.199 1 98.62 84 LYS B CA 1
ATOM 2358 C C . LYS B 1 84 ? 4.035 -35.75 -5.5 1 98.62 84 LYS B C 1
ATOM 2360 O O . LYS B 1 84 ? 4.996 -36.5 -5.516 1 98.62 84 LYS B O 1
ATOM 2365 N N . ALA B 1 85 ? 3.592 -35.156 -6.535 1 98.75 85 ALA B N 1
ATOM 2366 C CA . ALA B 1 85 ? 4.242 -35.344 -7.832 1 98.75 85 ALA B CA 1
ATOM 2367 C C . ALA B 1 85 ? 5.648 -34.75 -7.824 1 98.75 85 ALA B C 1
ATOM 2369 O O . ALA B 1 85 ? 5.965 -33.875 -7.008 1 98.75 85 ALA B O 1
ATOM 2370 N N . SER B 1 86 ? 6.523 -35.219 -8.719 1 98.88 86 SER B N 1
ATOM 2371 C CA . SER B 1 86 ? 7.871 -34.719 -8.969 1 98.88 86 SER B CA 1
ATOM 2372 C C . SER B 1 86 ? 8.109 -34.469 -10.453 1 98.88 86 SER B C 1
ATOM 2374 O O . SER B 1 86 ? 8.203 -35.438 -11.234 1 98.88 86 SER B O 1
ATOM 2376 N N . TRP B 1 87 ? 8.281 -33.312 -10.82 1 98.88 87 TRP B N 1
ATOM 2377 C CA . TRP B 1 87 ? 8.461 -32.938 -12.227 1 98.88 87 TRP B CA 1
ATOM 2378 C C . TRP B 1 87 ? 9.812 -32.281 -12.445 1 98.88 87 TRP B C 1
ATOM 2380 O O . TRP B 1 87 ? 10.164 -31.328 -11.75 1 98.88 87 TRP B O 1
ATOM 2390 N N . LEU B 1 88 ? 10.578 -32.781 -13.328 1 98.88 88 LEU B N 1
ATOM 2391 C CA . LEU B 1 88 ? 11.898 -32.281 -13.672 1 98.88 88 LEU B CA 1
ATOM 2392 C C . LEU B 1 88 ? 12.023 -32.062 -15.172 1 98.88 88 LEU B C 1
ATOM 2394 O O . LEU B 1 88 ? 11.938 -33 -15.953 1 98.88 88 LEU B O 1
ATOM 2398 N N . ARG B 1 89 ? 12.273 -30.844 -15.57 1 98.75 89 ARG B N 1
ATOM 2399 C CA . ARG B 1 89 ? 12.406 -30.484 -16.984 1 98.75 89 ARG B CA 1
ATOM 2400 C C . ARG B 1 89 ? 11.164 -30.891 -17.766 1 98.75 89 ARG B C 1
ATOM 2402 O O . ARG B 1 89 ? 11.234 -31.75 -18.656 1 98.75 89 ARG B O 1
ATOM 2409 N N . VAL B 1 90 ? 10.102 -30.203 -17.531 1 98.81 90 VAL B N 1
ATOM 2410 C CA . VAL B 1 90 ? 8.812 -30.5 -18.125 1 98.81 90 VAL B CA 1
ATOM 2411 C C . VAL B 1 90 ? 8.234 -29.234 -18.766 1 98.81 90 VAL B C 1
ATOM 2413 O O . VAL B 1 90 ? 8.398 -28.141 -18.234 1 98.81 90 VAL B O 1
ATOM 2416 N N . GLN B 1 91 ? 7.582 -29.375 -19.875 1 98.81 91 GLN B N 1
ATOM 2417 C CA . GLN B 1 91 ? 6.93 -28.266 -20.547 1 98.81 91 GLN B CA 1
ATOM 2418 C C . GLN B 1 91 ? 5.473 -28.578 -20.859 1 98.81 91 GLN B C 1
ATOM 2420 O O . GLN B 1 91 ? 5.168 -29.656 -21.375 1 98.81 91 GLN B O 1
ATOM 2425 N N . PHE B 1 92 ? 4.656 -27.672 -20.578 1 98.88 92 PHE B N 1
ATOM 2426 C CA . PHE B 1 92 ? 3.25 -27.703 -20.969 1 98.88 92 PHE B CA 1
ATOM 2427 C C . PHE B 1 92 ? 2.936 -26.562 -21.938 1 98.88 92 PHE B C 1
ATOM 2429 O O . PHE B 1 92 ? 3.234 -25.406 -21.641 1 98.88 92 PHE B O 1
ATOM 2436 N N . LYS B 1 93 ? 2.404 -26.891 -23.047 1 98.81 93 LYS B N 1
ATOM 2437 C CA . LYS B 1 93 ? 2.016 -25.875 -24.031 1 98.81 93 LYS B CA 1
ATOM 2438 C C . LYS B 1 93 ? 0.554 -26.031 -24.438 1 98.81 93 LYS B C 1
ATOM 2440 O O . LYS B 1 93 ? 0.141 -27.109 -24.859 1 98.81 93 LYS B O 1
ATOM 2445 N N . ASP B 1 94 ? -0.232 -24.953 -24.25 1 98.88 94 ASP B N 1
ATOM 2446 C CA . ASP B 1 94 ? -1.638 -24.938 -24.656 1 98.88 94 ASP B CA 1
ATOM 2447 C C . ASP B 1 94 ? -2.412 -26.062 -23.953 1 98.88 94 ASP B C 1
ATOM 2449 O O . ASP B 1 94 ? -3.248 -26.719 -24.578 1 98.88 94 ASP B O 1
ATOM 2453 N N . CYS B 1 95 ? -2.08 -26.281 -22.734 1 98.94 95 CYS B N 1
ATOM 2454 C CA . CYS B 1 95 ? -2.725 -27.344 -21.984 1 98.94 95 CYS B CA 1
ATOM 2455 C C . CYS B 1 95 ? -3.76 -26.781 -21.016 1 98.94 95 CYS B C 1
ATOM 2457 O O . CYS B 1 95 ? -3.703 -25.594 -20.672 1 98.94 95 CYS B O 1
ATOM 2459 N N . LYS B 1 96 ? -4.703 -27.656 -20.625 1 98.81 96 LYS B N 1
ATOM 2460 C CA . LYS B 1 96 ? -5.703 -27.344 -19.609 1 98.81 96 LYS B CA 1
ATOM 2461 C C . LYS B 1 96 ? -5.449 -28.125 -18.328 1 98.81 96 LYS B C 1
ATOM 2463 O O . LYS B 1 96 ? -5.418 -29.359 -18.344 1 98.81 96 LYS B O 1
ATOM 2468 N N . LEU B 1 97 ? -5.211 -27.422 -17.328 1 98.75 97 LEU B N 1
ATOM 2469 C CA . LEU B 1 97 ? -5 -28.031 -16.016 1 98.75 97 LEU B CA 1
ATOM 2470 C C . LEU B 1 97 ? -5.969 -27.453 -14.992 1 98.75 97 LEU B C 1
ATOM 2472 O O . LEU B 1 97 ? -5.59 -27.203 -13.844 1 98.75 97 LEU B O 1
ATOM 2476 N N . VAL B 1 98 ? -7.156 -27.172 -15.391 1 98.81 98 VAL B N 1
ATOM 2477 C CA . VAL B 1 98 ? -8.156 -26.562 -14.531 1 98.81 98 VAL B CA 1
ATOM 2478 C C . VAL B 1 98 ? -8.469 -27.484 -13.359 1 98.81 98 VAL B C 1
ATOM 2480 O O . VAL B 1 98 ? -8.766 -28.672 -13.547 1 98.81 98 VAL B O 1
ATOM 2483 N N . GLY B 1 99 ? -8.328 -27 -12.172 1 98.69 99 GLY B N 1
ATOM 2484 C CA . GLY B 1 99 ? -8.695 -27.75 -10.984 1 98.69 99 GLY B CA 1
ATOM 2485 C C . GLY B 1 99 ? -7.691 -28.828 -10.609 1 98.69 99 GLY B C 1
ATOM 2486 O O . GLY B 1 99 ? -7.98 -29.688 -9.789 1 98.69 99 GLY B O 1
ATOM 2487 N N . VAL B 1 100 ? -6.59 -28.812 -11.133 1 98.81 100 VAL B N 1
ATOM 2488 C CA . VAL B 1 100 ? -5.582 -29.828 -10.836 1 98.81 100 VAL B CA 1
ATOM 2489 C C . VAL B 1 100 ? -5.141 -29.703 -9.383 1 98.81 100 VAL B C 1
ATOM 2491 O O . VAL B 1 100 ? -5.078 -28.609 -8.836 1 98.81 100 VAL B O 1
ATOM 2494 N N . ASP B 1 101 ? -4.906 -30.781 -8.758 1 98.75 101 ASP B N 1
ATOM 2495 C CA . ASP B 1 101 ? -4.367 -30.844 -7.406 1 98.75 101 ASP B CA 1
ATOM 2496 C C . ASP B 1 101 ? -2.902 -31.266 -7.41 1 98.75 101 ASP B C 1
ATOM 2498 O O . ASP B 1 101 ? -2.584 -32.406 -7.719 1 98.75 101 ASP B O 1
ATOM 2502 N N . LEU B 1 102 ? -2.031 -30.406 -7.016 1 98.75 102 LEU B N 1
ATOM 2503 C CA . LEU B 1 102 ? -0.599 -30.688 -6.992 1 98.75 102 LEU B CA 1
ATOM 2504 C C . LEU B 1 102 ? -0.051 -30.594 -5.574 1 98.75 102 LEU B C 1
ATOM 2506 O O . LEU B 1 102 ? 1.139 -30.328 -5.379 1 98.75 102 LEU B O 1
ATOM 2510 N N . ASN B 1 103 ? -0.886 -30.797 -4.582 1 98.62 103 ASN B N 1
ATOM 2511 C CA . ASN B 1 103 ? -0.471 -30.688 -3.188 1 98.62 103 ASN B CA 1
ATOM 2512 C C . ASN B 1 103 ? 0.791 -31.5 -2.916 1 98.62 103 ASN B C 1
ATOM 2514 O O . ASN B 1 103 ? 0.885 -32.656 -3.318 1 98.62 103 ASN B O 1
ATOM 2518 N N . GLU B 1 104 ? 1.827 -30.828 -2.289 1 98.75 104 GLU B N 1
ATOM 2519 C CA . GLU B 1 104 ? 3.08 -31.438 -1.85 1 98.75 104 GLU B CA 1
ATOM 2520 C C . GLU B 1 104 ? 3.961 -31.812 -3.039 1 98.75 104 GLU B C 1
ATOM 2522 O O . GLU B 1 104 ? 4.879 -32.625 -2.91 1 98.75 104 GLU B O 1
ATOM 2527 N N . ALA B 1 105 ? 3.719 -31.312 -4.188 1 98.81 105 ALA B N 1
ATOM 2528 C CA . ALA B 1 105 ? 4.516 -31.625 -5.371 1 98.81 105 ALA B CA 1
ATOM 2529 C C . ALA B 1 105 ? 5.789 -30.781 -5.406 1 98.81 105 ALA B C 1
ATOM 2531 O O . ALA B 1 105 ? 5.914 -29.797 -4.676 1 98.81 105 ALA B O 1
ATOM 2532 N N . ALA B 1 106 ? 6.754 -31.219 -6.191 1 98.88 106 ALA B N 1
ATOM 2533 C CA . ALA B 1 106 ? 7.996 -30.5 -6.473 1 98.88 106 ALA B CA 1
ATOM 2534 C C . ALA B 1 106 ? 8.18 -30.281 -7.969 1 98.88 106 ALA B C 1
ATOM 2536 O O . ALA B 1 106 ? 8.164 -31.234 -8.75 1 98.88 106 ALA B O 1
ATOM 2537 N N . LEU B 1 107 ? 8.344 -29.078 -8.336 1 98.81 107 LEU B N 1
ATOM 2538 C CA . LEU B 1 107 ? 8.586 -28.719 -9.727 1 98.81 107 LEU B CA 1
ATOM 2539 C C . LEU B 1 107 ? 9.969 -28.109 -9.898 1 98.81 107 LEU B C 1
ATOM 2541 O O . LEU B 1 107 ? 10.352 -27.188 -9.172 1 98.81 107 LEU B O 1
ATOM 2545 N N . ASN B 1 108 ? 10.734 -28.625 -10.742 1 98.88 108 ASN B N 1
ATOM 2546 C CA . ASN B 1 108 ? 12.086 -28.156 -11.055 1 98.88 108 ASN B CA 1
ATOM 2547 C C . ASN B 1 108 ? 12.289 -27.984 -12.555 1 98.88 108 ASN B C 1
ATOM 2549 O O . ASN B 1 108 ? 12.289 -28.969 -13.305 1 98.88 108 ASN B O 1
ATOM 2553 N N . ASN B 1 109 ? 12.461 -26.766 -13 1 98.81 109 ASN B N 1
ATOM 2554 C CA . ASN B 1 109 ? 12.586 -26.453 -14.422 1 98.81 109 ASN B CA 1
ATOM 2555 C C . ASN B 1 109 ? 11.328 -26.844 -15.188 1 98.81 109 ASN B C 1
ATOM 2557 O O . ASN B 1 109 ? 11.391 -27.656 -16.109 1 98.81 109 ASN B O 1
ATOM 2561 N N . VAL B 1 110 ? 10.273 -26.234 -14.805 1 98.88 110 VAL B N 1
ATOM 2562 C CA . VAL B 1 110 ? 8.984 -26.516 -15.422 1 98.88 110 VAL B CA 1
ATOM 2563 C C . VAL B 1 110 ? 8.422 -25.25 -16.062 1 98.88 110 VAL B C 1
ATOM 2565 O O . VAL B 1 110 ? 8.492 -24.172 -15.469 1 98.88 110 VAL B O 1
ATOM 2568 N N . ALA B 1 111 ? 7.879 -25.406 -17.25 1 98.88 111 ALA B N 1
ATOM 2569 C CA . ALA B 1 111 ? 7.324 -24.25 -17.953 1 98.88 111 ALA B CA 1
ATOM 2570 C C . ALA B 1 111 ? 5.875 -24.5 -18.359 1 98.88 111 ALA B C 1
ATOM 2572 O O . ALA B 1 111 ? 5.551 -25.562 -18.906 1 98.88 111 ALA B O 1
ATOM 2573 N N . PHE B 1 112 ? 5.078 -23.531 -18.109 1 98.88 112 PHE B N 1
ATOM 2574 C CA . PHE B 1 112 ? 3.709 -23.484 -18.609 1 98.88 112 PHE B CA 1
ATOM 2575 C C . PHE B 1 112 ? 3.551 -22.359 -19.625 1 98.88 112 PHE B C 1
ATOM 2577 O O . PHE B 1 112 ? 3.826 -21.188 -19.312 1 98.88 112 PHE B O 1
ATOM 2584 N N . ASP B 1 113 ? 3.213 -22.688 -20.797 1 98.81 113 ASP B N 1
ATOM 2585 C CA . ASP B 1 113 ? 3.055 -21.719 -21.875 1 98.81 113 ASP B CA 1
ATOM 2586 C C . ASP B 1 113 ? 1.634 -21.75 -22.438 1 98.81 113 ASP B C 1
ATOM 2588 O O . ASP B 1 113 ? 1.236 -22.734 -23.094 1 98.81 113 ASP B O 1
ATOM 2592 N N . HIS B 1 114 ? 0.85 -20.703 -22.25 1 98.88 114 HIS B N 1
ATOM 2593 C CA . HIS B 1 114 ? -0.532 -20.609 -22.703 1 98.88 114 HIS B CA 1
ATOM 2594 C C . HIS B 1 114 ? -1.388 -21.719 -22.125 1 98.88 114 HIS B C 1
ATOM 2596 O O . HIS B 1 114 ? -2.135 -22.375 -22.844 1 98.88 114 HIS B O 1
ATOM 2602 N N . CYS B 1 115 ? -1.267 -21.844 -20.828 1 98.88 115 CYS B N 1
ATOM 2603 C CA . CYS B 1 115 ? -2.01 -22.906 -20.156 1 98.88 115 CYS B CA 1
ATOM 2604 C C . CYS B 1 115 ? -3.109 -22.312 -19.281 1 98.88 115 CYS B C 1
ATOM 2606 O O . CYS B 1 115 ? -3.059 -21.141 -18.906 1 98.88 115 CYS B O 1
ATOM 2608 N N . GLN B 1 116 ? -4.082 -23.125 -19 1 98.88 116 GLN B N 1
ATOM 2609 C CA . GLN B 1 116 ? -5.148 -22.781 -18.047 1 98.88 116 GLN B CA 1
ATOM 2610 C C . GLN B 1 116 ? -5.02 -23.578 -16.766 1 98.88 116 GLN B C 1
ATOM 2612 O O . GLN B 1 116 ? -5.121 -24.812 -16.781 1 98.88 116 GLN B O 1
ATOM 2617 N N . LEU B 1 117 ? -4.832 -22.922 -15.719 1 98.81 117 LEU B N 1
ATOM 2618 C CA . LEU B 1 117 ? -4.703 -23.578 -14.422 1 98.81 117 LEU B CA 1
ATOM 2619 C C . LEU B 1 117 ? -5.719 -23.031 -13.43 1 98.81 117 LEU B C 1
ATOM 2621 O O . LEU B 1 117 ? -5.434 -22.938 -12.234 1 98.81 117 LEU B O 1
ATOM 2625 N N . ASP B 1 118 ? -6.871 -22.609 -13.883 1 98.75 118 ASP B N 1
ATOM 2626 C CA . ASP B 1 118 ? -7.902 -22.078 -13 1 98.75 118 ASP B CA 1
ATOM 2627 C C . ASP B 1 118 ? -8.227 -23.047 -11.875 1 98.75 118 ASP B C 1
ATOM 2629 O O . ASP B 1 118 ? -8.305 -24.266 -12.102 1 98.75 118 ASP B O 1
ATOM 2633 N N . LEU B 1 119 ? -8.391 -22.531 -10.672 1 98.69 119 LEU B N 1
ATOM 2634 C CA . LEU B 1 119 ? -8.875 -23.266 -9.508 1 98.69 119 LEU B CA 1
ATOM 2635 C C . LEU B 1 119 ? -7.883 -24.359 -9.102 1 98.69 119 LEU B C 1
ATOM 2637 O O . LEU B 1 119 ? -8.234 -25.281 -8.359 1 98.69 119 LEU B O 1
ATOM 2641 N N . ALA B 1 120 ? -6.699 -24.328 -9.586 1 98.75 120 ALA B N 1
ATOM 2642 C CA . ALA B 1 120 ? -5.684 -25.312 -9.211 1 98.75 120 ALA B CA 1
ATOM 2643 C C . ALA B 1 120 ? -5.352 -25.219 -7.727 1 98.75 120 ALA B C 1
ATOM 2645 O O . ALA B 1 120 ? -5.371 -24.141 -7.148 1 98.75 120 ALA B O 1
ATOM 2646 N N . MET B 1 121 ? -5.09 -26.312 -7.133 1 98.62 121 MET B N 1
ATOM 2647 C CA . MET B 1 121 ? -4.641 -26.391 -5.746 1 98.62 121 MET B CA 1
ATOM 2648 C C . MET B 1 121 ? -3.137 -26.625 -5.676 1 98.62 121 MET B C 1
ATOM 2650 O O . MET B 1 121 ? -2.678 -27.766 -5.855 1 98.62 121 MET B O 1
ATOM 2654 N N . LEU B 1 122 ? -2.424 -25.625 -5.355 1 98.62 122 LEU B N 1
ATOM 2655 C CA . LEU B 1 122 ? -0.967 -25.656 -5.281 1 98.62 122 LEU B CA 1
ATOM 2656 C C . LEU B 1 122 ? -0.488 -25.391 -3.857 1 98.62 122 LEU B C 1
ATOM 2658 O O . LEU B 1 122 ? -0.15 -24.266 -3.506 1 98.62 122 LEU B O 1
ATOM 2662 N N . CYS B 1 123 ? -0.396 -26.391 -3.061 1 98.56 123 CYS B N 1
ATOM 2663 C CA . CYS B 1 123 ? -0.138 -26.234 -1.633 1 98.56 123 CYS B CA 1
ATOM 2664 C C . CYS B 1 123 ? 1.039 -27.094 -1.193 1 98.56 123 CYS B C 1
ATOM 2666 O O . CYS B 1 123 ? 1.191 -28.234 -1.658 1 98.56 123 CYS B O 1
ATOM 2668 N N . ASP B 1 124 ? 1.854 -26.547 -0.271 1 98.69 124 ASP B N 1
ATOM 2669 C CA . ASP B 1 124 ? 2.99 -27.281 0.283 1 98.69 124 ASP B CA 1
ATOM 2670 C C . ASP B 1 124 ? 3.928 -27.766 -0.823 1 98.69 124 ASP B C 1
ATOM 2672 O O . ASP B 1 124 ? 4.301 -28.938 -0.858 1 98.69 124 ASP B O 1
ATOM 2676 N N . MET B 1 125 ? 4.168 -26.891 -1.71 1 98.69 125 MET B N 1
ATOM 2677 C CA . MET B 1 125 ? 4.941 -27.25 -2.896 1 98.69 125 MET B CA 1
ATOM 2678 C C . MET B 1 125 ? 6.301 -26.562 -2.891 1 98.69 125 MET B C 1
ATOM 2680 O O . MET B 1 125 ? 6.492 -25.562 -2.191 1 98.69 125 MET B O 1
ATOM 2684 N N . ARG B 1 126 ? 7.258 -27.062 -3.602 1 98.25 126 ARG B N 1
ATOM 2685 C CA . ARG B 1 126 ? 8.539 -26.438 -3.916 1 98.25 126 ARG B CA 1
ATOM 2686 C C . ARG B 1 126 ? 8.633 -26.109 -5.402 1 98.25 126 ARG B C 1
ATOM 2688 O O . ARG B 1 126 ? 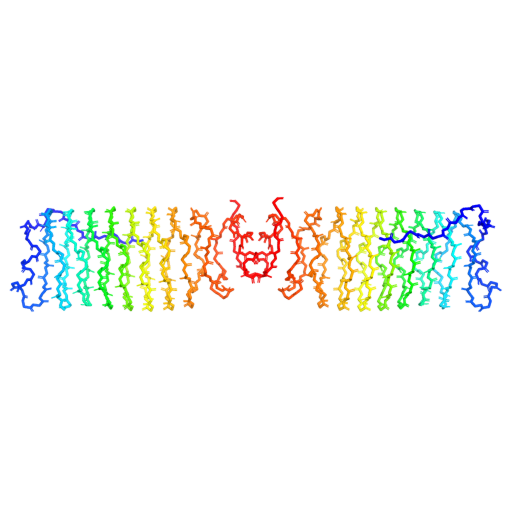8.586 -27 -6.25 1 98.25 126 ARG B O 1
ATOM 2695 N N . PHE B 1 127 ? 8.781 -24.922 -5.719 1 98.62 127 PHE B N 1
ATOM 2696 C CA . PHE B 1 127 ? 9 -24.438 -7.074 1 98.62 127 PHE B CA 1
ATOM 2697 C C . PHE B 1 127 ? 10.461 -24.031 -7.273 1 98.62 127 PHE B C 1
ATOM 2699 O O . PHE B 1 127 ? 10.961 -23.141 -6.586 1 98.62 127 PHE B O 1
ATOM 2706 N N . LYS B 1 128 ? 11.102 -24.688 -8.078 1 98.56 128 LYS B N 1
ATOM 2707 C CA . LYS B 1 128 ? 12.461 -24.312 -8.445 1 98.56 128 LYS B CA 1
ATOM 2708 C C . LYS B 1 128 ? 12.57 -24.016 -9.938 1 98.56 128 LYS B C 1
ATOM 2710 O O . LYS B 1 128 ? 12.539 -24.938 -10.758 1 98.56 128 LYS B O 1
ATOM 2715 N N . THR B 1 129 ? 12.75 -22.797 -10.367 1 98.44 129 THR B N 1
ATOM 2716 C CA . THR B 1 129 ? 12.836 -22.344 -11.75 1 98.44 129 THR B CA 1
ATOM 2717 C C . THR B 1 129 ? 11.578 -22.719 -12.523 1 98.44 129 THR B C 1
ATOM 2719 O O . THR B 1 129 ? 11.617 -23.594 -13.391 1 98.44 129 THR B O 1
ATOM 2722 N N . VAL B 1 130 ? 10.539 -22.078 -12.25 1 98.75 130 VAL B N 1
ATOM 2723 C CA . VAL B 1 130 ? 9.25 -22.344 -12.859 1 98.75 130 VAL B CA 1
ATOM 2724 C C . VAL B 1 130 ? 8.734 -21.094 -13.555 1 98.75 130 VAL B C 1
ATOM 2726 O O . VAL B 1 130 ? 8.852 -19.984 -13.016 1 98.75 130 VAL B O 1
ATOM 2729 N N . THR B 1 131 ? 8.195 -21.266 -14.734 1 98.75 131 THR B N 1
ATOM 2730 C CA . THR B 1 131 ? 7.699 -20.109 -15.477 1 98.75 131 THR B CA 1
ATOM 2731 C C . THR B 1 131 ? 6.25 -20.328 -15.898 1 98.75 131 THR B C 1
ATOM 2733 O O . THR B 1 131 ? 5.898 -21.391 -16.422 1 98.75 131 THR B O 1
ATOM 2736 N N . PHE B 1 132 ? 5.434 -19.359 -15.688 1 98.81 132 PHE B N 1
ATOM 2737 C CA . PHE B 1 132 ? 4.09 -19.234 -16.234 1 98.81 132 PHE B CA 1
ATOM 2738 C C . PHE B 1 132 ? 4.031 -18.125 -17.281 1 98.81 132 PHE B C 1
ATOM 2740 O O . PHE B 1 132 ? 4.18 -16.953 -16.938 1 98.81 132 PHE B O 1
ATOM 2747 N N . ASP B 1 133 ? 3.885 -18.484 -18.5 1 98.81 133 ASP B N 1
ATOM 2748 C CA . ASP B 1 133 ? 3.859 -17.516 -19.578 1 98.81 133 ASP B CA 1
ATOM 2749 C C . ASP B 1 133 ? 2.504 -17.5 -20.281 1 98.81 133 ASP B C 1
ATOM 2751 O O . ASP B 1 133 ? 2.111 -18.5 -20.891 1 98.81 133 ASP B O 1
ATOM 2755 N N . HIS B 1 134 ? 1.788 -16.375 -20.25 1 98.81 134 HIS B N 1
ATOM 2756 C CA . HIS B 1 134 ? 0.486 -16.234 -20.891 1 98.81 134 HIS B CA 1
ATOM 2757 C C . HIS B 1 134 ? -0.487 -17.297 -20.391 1 98.81 134 HIS B C 1
ATOM 2759 O O . HIS B 1 134 ? -1.171 -17.938 -21.203 1 98.81 134 HIS B O 1
ATOM 2765 N N . CYS B 1 135 ? -0.498 -17.438 -19.109 1 98.88 135 CYS B N 1
ATOM 2766 C CA . CYS B 1 135 ? -1.353 -18.438 -18.484 1 98.88 135 CYS B CA 1
ATOM 2767 C C . CYS B 1 135 ? -2.531 -17.781 -17.781 1 98.88 135 CYS B C 1
ATOM 2769 O O . CYS B 1 135 ? -2.629 -16.547 -17.734 1 98.88 135 CYS B O 1
ATOM 2771 N N . ARG B 1 136 ? -3.451 -18.562 -17.391 1 98.81 136 ARG B N 1
ATOM 2772 C CA . ARG B 1 136 ? -4.57 -18.172 -16.547 1 98.81 136 ARG B CA 1
ATOM 2773 C C . ARG B 1 136 ? -4.645 -19.016 -15.289 1 98.81 136 ARG B C 1
ATOM 2775 O O . ARG B 1 136 ? -4.719 -20.25 -15.367 1 98.81 136 ARG B O 1
ATOM 2782 N N . LEU B 1 137 ? -4.602 -18.391 -14.164 1 98.75 137 LEU B N 1
ATOM 2783 C CA . LEU B 1 137 ? -4.633 -19.094 -12.891 1 98.75 137 LEU B CA 1
ATOM 2784 C C . LEU B 1 137 ? -5.797 -18.625 -12.031 1 98.75 137 LEU B C 1
ATOM 2786 O O . LEU B 1 137 ? -5.73 -18.672 -10.797 1 98.75 137 LEU B O 1
ATOM 2790 N N . ASN B 1 138 ? -6.82 -18.156 -12.609 1 98.62 138 ASN B N 1
ATOM 2791 C CA . ASN B 1 138 ? -7.941 -17.562 -11.883 1 98.62 138 ASN B CA 1
ATOM 2792 C C . ASN B 1 138 ? -8.414 -18.469 -10.758 1 98.62 138 ASN B C 1
ATOM 2794 O O . ASN B 1 138 ? -8.773 -19.625 -10.984 1 98.62 138 ASN B O 1
ATOM 2798 N N . GLY B 1 139 ? -8.359 -17.938 -9.555 1 98.44 139 GLY B N 1
ATOM 2799 C CA . GLY B 1 139 ? -8.898 -18.656 -8.414 1 98.44 139 GLY B CA 1
ATOM 2800 C C . GLY B 1 139 ? -7.98 -19.75 -7.902 1 98.44 139 GLY B C 1
ATOM 2801 O O . GLY B 1 139 ? -8.375 -20.547 -7.055 1 98.44 139 GLY B O 1
ATOM 2802 N N . ALA B 1 140 ? -6.844 -19.922 -8.406 1 98.56 140 ALA B N 1
ATOM 2803 C CA . ALA B 1 140 ? -5.891 -20.906 -7.906 1 98.56 140 ALA B CA 1
ATOM 2804 C C . ALA B 1 140 ? -5.457 -20.578 -6.48 1 98.56 140 ALA B C 1
ATOM 2806 O O . ALA B 1 140 ? -5.562 -19.422 -6.039 1 98.56 140 ALA B O 1
ATOM 2807 N N . SER B 1 141 ? -4.98 -21.531 -5.766 1 98.38 141 SER B N 1
ATOM 2808 C CA . SER B 1 141 ? -4.559 -21.375 -4.379 1 98.38 141 SER B CA 1
ATOM 2809 C C . SER B 1 141 ? -3.088 -21.734 -4.203 1 98.38 141 SER B C 1
ATOM 2811 O O . SER B 1 141 ? -2.695 -22.891 -4.438 1 98.38 141 SER B O 1
ATOM 2813 N N . PHE B 1 142 ? -2.295 -20.828 -3.824 1 98.44 142 PHE B N 1
ATOM 2814 C CA . PHE B 1 142 ? -0.921 -21.062 -3.389 1 98.44 142 PHE B CA 1
ATOM 2815 C C . PHE B 1 142 ? -0.821 -21.016 -1.868 1 98.44 142 PHE B C 1
ATOM 2817 O O . PHE B 1 142 ? -1.116 -19.984 -1.25 1 98.44 142 PHE B O 1
ATOM 2824 N N . MET B 1 143 ? -0.465 -22.094 -1.304 1 98.38 143 MET B N 1
ATOM 2825 C CA . MET B 1 143 ? -0.401 -22.109 0.155 1 98.38 143 MET B CA 1
ATOM 2826 C C . MET B 1 143 ? 0.853 -22.828 0.635 1 98.38 143 MET B C 1
ATOM 2828 O O . MET B 1 143 ? 1.125 -23.953 0.213 1 98.38 143 MET B O 1
ATOM 2832 N N . ASN B 1 144 ? 1.607 -22.156 1.542 1 98.38 144 ASN B N 1
ATOM 2833 C CA . ASN B 1 144 ? 2.777 -22.766 2.174 1 98.38 144 ASN B CA 1
ATOM 2834 C C . ASN B 1 144 ? 3.775 -23.266 1.136 1 98.38 144 ASN B C 1
ATOM 2836 O O . ASN B 1 144 ? 4.211 -24.422 1.197 1 98.38 144 ASN B O 1
ATO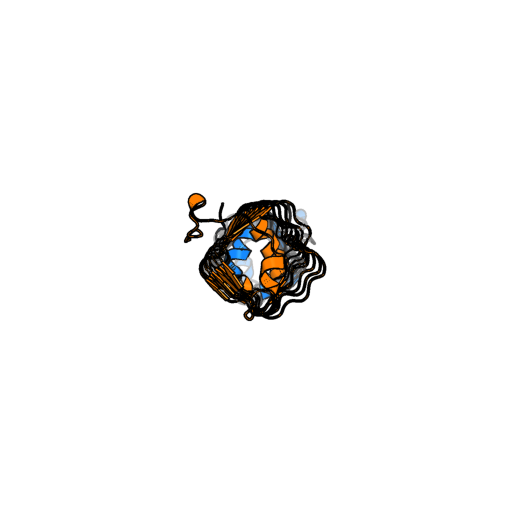M 2840 N N . ASN B 1 145 ? 4.078 -22.391 0.194 1 98.5 145 ASN B N 1
ATOM 2841 C CA . ASN B 1 145 ? 4.988 -22.781 -0.881 1 98.5 145 ASN B CA 1
ATOM 2842 C C . ASN B 1 145 ? 6.348 -22.094 -0.736 1 98.5 145 ASN B C 1
ATOM 2844 O O . ASN B 1 145 ? 6.453 -21.031 -0.118 1 98.5 145 ASN B O 1
ATOM 2848 N N . ARG B 1 146 ? 7.344 -22.672 -1.233 1 97.62 146 ARG B N 1
ATOM 2849 C CA . ARG B 1 146 ? 8.664 -22.078 -1.423 1 97.62 146 ARG B CA 1
ATOM 2850 C C . ARG B 1 146 ? 8.922 -21.781 -2.895 1 97.62 146 ARG B C 1
ATOM 2852 O O . ARG B 1 146 ? 9 -22.688 -3.719 1 97.62 146 ARG B O 1
ATOM 2859 N N . LEU B 1 147 ? 9.125 -20.594 -3.244 1 97.94 147 LEU B N 1
ATOM 2860 C CA . LEU B 1 147 ? 9.336 -20.156 -4.621 1 97.94 147 LEU B CA 1
ATOM 2861 C C . LEU B 1 147 ? 10.789 -19.75 -4.848 1 97.94 147 LEU B C 1
ATOM 2863 O O . LEU B 1 147 ? 11.273 -18.797 -4.234 1 97.94 147 LEU B O 1
ATOM 2867 N N . THR B 1 148 ? 11.492 -20.484 -5.625 1 97.81 148 THR B N 1
ATOM 2868 C CA . THR B 1 148 ? 12.859 -20.141 -6.012 1 97.81 148 THR B CA 1
ATOM 2869 C C . THR B 1 148 ? 12.945 -19.891 -7.512 1 97.81 148 THR B C 1
ATOM 2871 O O . THR B 1 148 ? 12.836 -20.812 -8.312 1 97.81 148 THR B O 1
ATOM 2874 N N . THR B 1 149 ? 13.117 -18.641 -8.008 1 96.88 149 THR B N 1
ATOM 2875 C CA . THR B 1 149 ? 13.227 -18.234 -9.398 1 96.88 149 THR B CA 1
ATOM 2876 C C . THR B 1 149 ? 11.945 -18.562 -10.156 1 96.88 149 THR B C 1
ATOM 2878 O O . THR B 1 149 ? 11.984 -19.25 -11.172 1 96.88 149 THR B O 1
ATOM 2881 N N . VAL B 1 150 ? 10.859 -18.094 -9.688 1 98.5 150 VAL B N 1
ATOM 2882 C CA . VAL B 1 150 ? 9.555 -18.281 -10.32 1 98.5 150 VAL B CA 1
ATOM 2883 C C . VAL B 1 150 ? 9.164 -17.031 -11.086 1 98.5 150 VAL B C 1
ATOM 2885 O O . VAL B 1 150 ? 9.344 -15.906 -10.602 1 98.5 150 VAL B O 1
ATOM 2888 N N . LYS B 1 151 ? 8.664 -17.234 -12.25 1 98.56 151 LYS B N 1
ATOM 2889 C CA . LYS B 1 151 ? 8.297 -16.094 -13.102 1 98.56 151 LYS B CA 1
ATOM 2890 C C . LYS B 1 151 ? 6.84 -16.188 -13.531 1 98.56 151 LYS B C 1
ATOM 2892 O O . LYS B 1 151 ? 6.363 -17.266 -13.914 1 98.56 151 LYS B O 1
ATOM 2897 N N . PHE B 1 152 ? 6.152 -15.094 -13.461 1 98.5 152 PHE B N 1
ATOM 2898 C CA . PHE B 1 152 ? 4.824 -14.891 -14.023 1 98.5 152 PHE B CA 1
ATOM 2899 C C . PHE B 1 152 ? 4.859 -13.812 -15.102 1 98.5 152 PHE B C 1
ATOM 2901 O O . PHE B 1 152 ? 5.184 -12.656 -14.82 1 98.5 152 PHE B O 1
ATOM 2908 N N . ASN B 1 153 ? 4.59 -14.211 -16.266 1 98.44 153 ASN B N 1
ATOM 2909 C CA . ASN B 1 153 ? 4.582 -13.258 -17.375 1 98.44 153 ASN B CA 1
ATOM 2910 C C . ASN B 1 153 ? 3.213 -13.195 -18.047 1 98.44 153 ASN B C 1
ATOM 2912 O O . ASN B 1 153 ? 2.688 -14.211 -18.5 1 98.44 153 ASN B O 1
ATOM 2916 N N . GLU B 1 154 ? 2.646 -12.008 -18.156 1 98.38 154 GLU B N 1
ATOM 2917 C CA . GLU B 1 154 ? 1.375 -11.805 -18.844 1 98.38 154 GLU B CA 1
ATOM 2918 C C . GLU B 1 154 ? 0.359 -12.875 -18.453 1 98.38 154 GLU B C 1
ATOM 2920 O O . GLU B 1 154 ? -0.256 -13.5 -19.312 1 98.38 154 GLU B O 1
ATOM 2925 N N . THR B 1 155 ? 0.282 -13.062 -17.219 1 98.62 155 THR B N 1
ATOM 2926 C CA . THR B 1 155 ? -0.553 -14.125 -16.656 1 98.62 155 THR B CA 1
ATOM 2927 C C . THR B 1 155 ? -1.726 -13.539 -15.883 1 98.62 155 THR B C 1
ATOM 2929 O O . THR B 1 155 ? -1.57 -12.531 -15.18 1 98.62 155 THR B O 1
ATOM 2932 N N . ASN B 1 156 ? -2.867 -14.094 -16.047 1 98.81 156 ASN B N 1
ATOM 2933 C CA . ASN B 1 156 ? -4.039 -13.703 -15.266 1 98.81 156 ASN B CA 1
ATOM 2934 C C . ASN B 1 156 ? -4.035 -14.352 -13.883 1 98.81 156 ASN B C 1
ATOM 2936 O O . ASN B 1 156 ? -4.117 -15.57 -13.758 1 98.81 156 ASN B O 1
ATOM 2940 N N . LEU B 1 157 ? -4.004 -13.57 -12.898 1 98.5 157 LEU B N 1
ATOM 2941 C CA . LEU B 1 157 ? -3.885 -14.062 -11.523 1 98.5 157 LEU B CA 1
ATOM 2942 C C . LEU B 1 157 ? -5.098 -13.648 -10.695 1 98.5 157 LEU B C 1
ATOM 2944 O O . LEU B 1 157 ? -5.027 -13.609 -9.469 1 98.5 157 LEU B O 1
ATOM 2948 N N . ASP B 1 158 ? -6.188 -13.281 -11.383 1 98.5 158 ASP B N 1
ATOM 2949 C CA . ASP B 1 158 ? -7.348 -12.773 -10.656 1 98.5 158 ASP B CA 1
ATOM 2950 C C . ASP B 1 158 ? -7.863 -13.797 -9.656 1 98.5 158 ASP B C 1
ATOM 2952 O O . ASP B 1 158 ? -7.973 -14.984 -9.977 1 98.5 158 ASP B O 1
ATOM 2956 N N . GLN B 1 159 ? -8.109 -13.391 -8.422 1 98.06 159 GLN B N 1
ATOM 2957 C CA . GLN B 1 159 ? -8.68 -14.172 -7.328 1 98.06 159 GLN B CA 1
ATOM 2958 C C . GLN B 1 159 ? -7.719 -15.266 -6.875 1 98.06 159 GLN B C 1
ATOM 2960 O O . GLN B 1 159 ? -8.148 -16.281 -6.324 1 98.06 159 GLN B O 1
ATOM 2965 N N . VAL B 1 160 ? -6.527 -15.156 -7.156 1 98.38 160 VAL B N 1
ATOM 2966 C CA . VAL B 1 160 ? -5.547 -16.109 -6.637 1 98.38 160 VAL B CA 1
ATOM 2967 C C . VAL B 1 160 ? -5.254 -15.789 -5.172 1 98.38 160 VAL B C 1
ATOM 2969 O O . VAL B 1 160 ? -5.199 -14.617 -4.777 1 98.38 160 VAL B O 1
ATOM 2972 N N . ALA B 1 161 ? -5.059 -16.781 -4.391 1 98.25 161 ALA B N 1
ATOM 2973 C CA . ALA B 1 161 ? -4.699 -16.641 -2.982 1 98.25 161 ALA B CA 1
ATOM 2974 C C . ALA B 1 161 ? -3.26 -17.094 -2.736 1 98.25 161 ALA B C 1
ATOM 2976 O O . ALA B 1 161 ? -2.885 -18.203 -3.078 1 98.25 161 ALA B O 1
ATOM 2977 N N . PHE B 1 162 ? -2.453 -16.219 -2.168 1 98.06 162 PHE B N 1
ATOM 2978 C CA . PHE B 1 162 ? -1.114 -16.547 -1.694 1 98.06 162 PHE B CA 1
ATOM 2979 C C . PHE B 1 162 ? -1.071 -16.578 -0.171 1 98.06 162 PHE B C 1
ATOM 2981 O O . PHE B 1 162 ? -0.908 -15.531 0.469 1 98.06 162 PHE B O 1
ATOM 2988 N N . ASN B 1 163 ? -1.234 -17.688 0.352 1 97.56 163 ASN B N 1
ATOM 2989 C CA . ASN B 1 163 ? -1.187 -17.844 1.802 1 97.56 163 ASN B CA 1
ATOM 2990 C C . ASN B 1 163 ? 0.112 -18.5 2.254 1 97.56 163 ASN B C 1
ATOM 2992 O O . ASN B 1 163 ? 0.481 -19.562 1.747 1 97.56 163 ASN B O 1
ATOM 2996 N N . ASP B 1 164 ? 0.778 -17.891 3.223 1 97.56 164 ASP B N 1
ATOM 2997 C CA . ASP B 1 164 ? 2.035 -18.422 3.74 1 97.56 164 ASP B CA 1
ATOM 2998 C C . ASP B 1 164 ? 3.012 -18.719 2.605 1 97.56 164 ASP B C 1
ATOM 3000 O O . ASP B 1 164 ? 3.676 -19.766 2.611 1 97.56 164 ASP B O 1
ATOM 3004 N N . THR B 1 165 ? 2.969 -17.906 1.618 1 98 165 THR B N 1
ATOM 3005 C CA . THR B 1 165 ? 3.852 -18 0.459 1 98 165 THR B CA 1
ATOM 3006 C C . THR B 1 165 ? 4.465 -16.641 0.139 1 98 165 THR B C 1
ATOM 3008 O O . THR B 1 165 ? 3.77 -15.727 -0.306 1 98 165 THR B O 1
ATOM 3011 N N . ALA B 1 166 ? 5.75 -16.531 0.359 1 97.75 166 ALA B N 1
ATOM 3012 C CA . ALA B 1 166 ? 6.434 -15.25 0.172 1 97.75 166 ALA B CA 1
ATOM 3013 C C . ALA B 1 166 ? 6.605 -14.93 -1.311 1 97.75 166 ALA B C 1
ATOM 3015 O O . ALA B 1 166 ? 6.973 -15.805 -2.1 1 97.75 166 ALA B O 1
ATOM 3016 N N . LEU B 1 167 ? 6.402 -13.727 -1.681 1 98.12 167 LEU B N 1
ATOM 3017 C CA . LEU B 1 167 ? 6.516 -13.312 -3.072 1 98.12 167 LEU B CA 1
ATOM 3018 C C . LEU B 1 167 ? 7.715 -12.391 -3.268 1 98.12 167 LEU B C 1
ATOM 3020 O O . LEU B 1 167 ? 7.742 -11.586 -4.207 1 98.12 167 LEU B O 1
ATOM 3024 N N . LYS B 1 168 ? 8.633 -12.5 -2.334 1 97.62 168 LYS B N 1
ATOM 3025 C CA . LYS B 1 168 ? 9.828 -11.68 -2.443 1 97.62 168 LYS B CA 1
ATOM 3026 C C . LYS B 1 168 ? 10.508 -11.875 -3.795 1 97.62 168 LYS B C 1
ATOM 3028 O O . LYS B 1 168 ? 10.781 -13.008 -4.203 1 97.62 168 LYS B O 1
ATOM 3033 N N . ASN B 1 169 ? 10.727 -10.805 -4.574 1 97.19 169 ASN B N 1
ATOM 3034 C CA . ASN B 1 169 ? 11.406 -10.734 -5.863 1 97.19 169 ASN B CA 1
ATOM 3035 C C . ASN B 1 169 ? 10.57 -11.367 -6.973 1 97.19 169 ASN B C 1
ATOM 3037 O O . ASN B 1 169 ? 11.086 -11.688 -8.047 1 97.19 169 ASN B O 1
ATOM 3041 N N . ILE B 1 170 ? 9.375 -11.648 -6.723 1 98.38 170 ILE B N 1
ATOM 3042 C CA . ILE B 1 170 ? 8.469 -12.109 -7.77 1 98.38 170 ILE B CA 1
ATOM 3043 C C . ILE B 1 170 ? 7.859 -10.914 -8.492 1 98.38 170 ILE B C 1
ATOM 3045 O O . ILE B 1 170 ? 7.309 -10.016 -7.859 1 98.38 170 ILE B O 1
ATOM 3049 N N . ASP B 1 171 ? 7.977 -10.883 -9.742 1 98.5 171 ASP B N 1
ATOM 3050 C CA . ASP B 1 171 ? 7.496 -9.773 -10.562 1 98.5 171 ASP B CA 1
ATOM 3051 C C . ASP B 1 171 ? 6.109 -10.078 -11.133 1 98.5 171 ASP B C 1
ATOM 3053 O O . ASP B 1 171 ? 5.957 -10.984 -11.953 1 98.5 171 ASP B O 1
ATOM 3057 N N . LEU B 1 172 ? 5.125 -9.367 -10.734 1 98.44 172 LEU B N 1
ATOM 3058 C CA . LEU B 1 172 ? 3.768 -9.531 -11.242 1 98.44 172 LEU B CA 1
ATOM 3059 C C . LEU B 1 172 ? 3.348 -8.336 -12.078 1 98.44 172 LEU B C 1
ATOM 3061 O O . LEU B 1 172 ? 2.168 -8.18 -12.406 1 98.44 172 LEU B O 1
ATOM 3065 N N . SER B 1 173 ? 4.273 -7.496 -12.453 1 97.94 173 SER B N 1
ATOM 3066 C CA . SER B 1 173 ? 3.969 -6.191 -13.039 1 97.94 173 SER B CA 1
ATOM 3067 C C . SER B 1 173 ? 3.268 -6.336 -14.383 1 97.94 173 SER B C 1
ATOM 3069 O O . SER B 1 173 ? 2.553 -5.43 -14.812 1 97.94 173 SER B O 1
ATOM 3071 N N . THR B 1 174 ? 3.469 -7.449 -15.086 1 97.81 174 THR B N 1
ATOM 3072 C CA . THR B 1 174 ? 2.826 -7.648 -16.375 1 97.81 174 THR B CA 1
ATOM 3073 C C . THR B 1 174 ? 1.547 -8.469 -16.219 1 97.81 174 THR B C 1
ATOM 3075 O O . THR B 1 174 ? 0.83 -8.695 -17.203 1 97.81 174 THR B O 1
ATOM 3078 N N . CYS B 1 175 ? 1.343 -8.945 -15.086 1 98.12 175 CYS B N 1
ATOM 3079 C CA . CYS B 1 175 ? 0.19 -9.797 -14.828 1 98.12 175 CYS B CA 1
ATOM 3080 C C . CYS B 1 175 ? -1.062 -8.969 -14.586 1 98.12 175 CYS B C 1
ATOM 3082 O O . CYS B 1 175 ? -0.989 -7.742 -14.484 1 98.12 175 CYS B O 1
ATOM 3084 N N . GLN B 1 176 ? -2.107 -9.664 -14.57 1 97.69 176 GLN B N 1
ATOM 3085 C CA . GLN B 1 176 ? -3.381 -8.977 -14.375 1 97.69 176 GLN B CA 1
ATOM 3086 C C . GLN B 1 176 ? -4.176 -9.609 -13.234 1 97.69 176 GLN B C 1
ATOM 3088 O O . GLN B 1 176 ? -4.199 -10.836 -13.094 1 97.69 176 GLN B O 1
ATOM 3093 N N . PHE B 1 177 ? -4.82 -8.719 -12.453 1 97.31 177 PHE B N 1
ATOM 3094 C CA . PHE B 1 177 ? -5.754 -9.164 -11.43 1 97.31 177 PHE B CA 1
ATOM 3095 C C . PHE B 1 177 ? -6.605 -8.008 -10.922 1 97.31 177 PHE B C 1
ATOM 3097 O O . PHE B 1 177 ? -6.125 -6.875 -10.828 1 97.31 177 PHE B O 1
ATOM 3104 N N . GLU B 1 178 ? -7.82 -8.289 -10.633 1 95.88 178 GLU B N 1
ATOM 3105 C CA . GLU B 1 178 ? -8.68 -7.352 -9.914 1 95.88 178 GLU B CA 1
ATOM 3106 C C . GLU B 1 178 ? -8.594 -7.578 -8.406 1 95.88 178 GLU B C 1
ATOM 3108 O O . GLU B 1 178 ? -8.586 -6.621 -7.625 1 95.88 178 GLU B O 1
ATOM 3113 N N . ARG B 1 179 ? -8.57 -8.781 -8.055 1 96.06 179 ARG B N 1
ATOM 3114 C CA . ARG B 1 179 ? -8.461 -9.18 -6.656 1 96.06 179 ARG B CA 1
ATOM 3115 C C . ARG B 1 179 ? -7.344 -10.195 -6.461 1 96.06 179 ARG B C 1
ATOM 3117 O O . ARG B 1 179 ? -7.23 -11.156 -7.227 1 96.06 179 ARG B O 1
ATOM 3124 N N . LEU B 1 180 ? -6.562 -9.992 -5.551 1 97.44 180 LEU B N 1
ATOM 3125 C CA . LEU B 1 180 ? -5.473 -10.867 -5.133 1 97.44 180 LEU B CA 1
ATOM 3126 C C . LEU B 1 180 ? -5.48 -11.055 -3.621 1 97.44 180 LEU B C 1
ATOM 3128 O O . LEU B 1 180 ? -5.582 -10.086 -2.867 1 97.44 180 LEU B O 1
ATOM 3132 N N . GLU B 1 181 ? -5.465 -12.203 -3.221 1 97.38 181 GLU B N 1
ATOM 3133 C CA . GLU B 1 181 ? -5.48 -12.453 -1.781 1 97.38 181 GLU B CA 1
ATOM 3134 C C . GLU B 1 181 ? -4.078 -12.719 -1.252 1 97.38 181 GLU B C 1
ATOM 3136 O O . GLU B 1 181 ? -3.455 -13.719 -1.61 1 97.38 181 GLU B O 1
ATOM 3141 N N . LEU B 1 182 ? -3.586 -11.906 -0.404 1 96.88 182 LEU B N 1
ATOM 3142 C CA . LEU B 1 182 ? -2.299 -12.062 0.266 1 96.88 182 LEU B CA 1
ATOM 3143 C C . LEU B 1 182 ? -2.195 -11.125 1.465 1 96.88 182 LEU B C 1
ATOM 3145 O O . LEU B 1 182 ? -2.99 -10.188 1.6 1 96.88 182 LEU B O 1
ATOM 3149 N N . ASP B 1 183 ? -1.253 -11.391 2.34 1 96 183 ASP B N 1
ATOM 3150 C CA . ASP B 1 183 ? -1.008 -10.492 3.463 1 96 183 ASP B CA 1
ATOM 3151 C C . ASP B 1 183 ? 0.29 -9.711 3.268 1 96 183 ASP B C 1
ATOM 3153 O O . ASP B 1 183 ? 0.981 -9.883 2.262 1 96 183 ASP B O 1
ATOM 3157 N N . THR B 1 184 ? 0.568 -8.867 4.199 1 94.31 184 THR B N 1
ATOM 3158 C CA . THR B 1 184 ? 1.716 -7.973 4.086 1 94.31 184 THR B CA 1
ATOM 3159 C C . THR B 1 184 ? 3.018 -8.766 4.023 1 94.31 184 THR B C 1
ATOM 3161 O O . THR B 1 184 ? 3.939 -8.398 3.293 1 94.31 184 THR B O 1
ATOM 3164 N N . ALA B 1 185 ? 3.057 -9.789 4.824 1 95.69 185 ALA B N 1
ATOM 3165 C CA . ALA B 1 185 ? 4.262 -10.617 4.855 1 95.69 185 ALA B CA 1
ATOM 3166 C C . ALA B 1 185 ? 4.535 -11.234 3.488 1 95.69 185 ALA B C 1
ATOM 3168 O O . ALA B 1 185 ? 5.672 -11.227 3.012 1 95.69 185 ALA B O 1
ATOM 3169 N N . ALA B 1 186 ? 3.559 -11.781 2.867 1 96.62 186 ALA B N 1
ATOM 3170 C CA . ALA B 1 186 ? 3.697 -12.383 1.546 1 96.62 186 ALA B CA 1
ATOM 3171 C C . ALA B 1 186 ? 4.047 -11.336 0.494 1 96.62 186 ALA B C 1
ATOM 3173 O O . ALA B 1 186 ? 4.828 -11.609 -0.423 1 96.62 186 ALA B O 1
ATOM 3174 N N . ALA B 1 187 ? 3.545 -10.148 0.66 1 97.5 187 ALA B N 1
ATOM 3175 C CA . ALA B 1 187 ? 3.633 -9.109 -0.361 1 97.5 187 ALA B CA 1
ATOM 3176 C C . ALA B 1 187 ? 5.004 -8.438 -0.344 1 97.5 187 ALA B C 1
ATOM 3178 O O . ALA B 1 187 ? 5.41 -7.82 -1.331 1 97.5 187 ALA B O 1
ATOM 3179 N N . ARG B 1 188 ? 5.648 -8.508 0.777 1 97.19 188 ARG B N 1
ATOM 3180 C CA . ARG B 1 188 ? 6.898 -7.773 0.937 1 97.19 188 ARG B CA 1
ATOM 3181 C C . ARG B 1 188 ? 7.926 -8.203 -0.105 1 97.19 188 ARG B C 1
ATOM 3183 O O . ARG B 1 188 ? 8.227 -9.398 -0.231 1 97.19 188 ARG B O 1
ATOM 3190 N N . GLY B 1 189 ? 8.453 -7.211 -0.891 1 97.62 189 GLY B N 1
ATOM 3191 C CA . GLY B 1 189 ? 9.516 -7.461 -1.853 1 97.62 189 GLY B CA 1
ATOM 3192 C C . GLY B 1 189 ? 8.992 -7.812 -3.234 1 97.62 189 GLY B C 1
ATOM 3193 O O . GLY B 1 189 ? 9.773 -7.922 -4.184 1 97.62 189 GLY B O 1
ATOM 3194 N N . MET B 1 190 ? 7.73 -8.062 -3.359 1 98.19 190 MET B N 1
ATOM 3195 C CA . MET B 1 190 ? 7.199 -8.375 -4.684 1 98.19 190 MET B CA 1
ATOM 3196 C C . MET B 1 190 ? 7.246 -7.145 -5.59 1 98.19 190 MET B C 1
ATOM 3198 O O . MET B 1 190 ? 7.355 -6.016 -5.105 1 98.19 190 MET B O 1
ATOM 3202 N N . ILE B 1 191 ? 7.211 -7.312 -6.828 1 98.56 191 ILE B N 1
ATOM 3203 C CA . ILE B 1 191 ? 7.305 -6.242 -7.82 1 98.56 191 ILE B CA 1
ATOM 3204 C C . ILE B 1 191 ? 5.98 -6.121 -8.57 1 98.56 191 ILE B C 1
ATOM 3206 O O . ILE B 1 191 ? 5.461 -7.113 -9.086 1 98.56 191 ILE B O 1
ATOM 3210 N N . VAL B 1 192 ? 5.41 -4.93 -8.633 1 98.38 192 VAL B N 1
ATOM 3211 C CA . VAL B 1 192 ? 4.125 -4.699 -9.281 1 98.38 192 VAL B CA 1
ATOM 3212 C C . VAL B 1 192 ? 4.168 -3.383 -10.055 1 98.38 192 VAL B C 1
ATOM 3214 O O . VAL B 1 192 ? 5.121 -2.611 -9.922 1 98.38 192 VAL B O 1
ATOM 3217 N N . ASN B 1 193 ? 3.189 -3.158 -10.859 1 97.38 193 ASN B N 1
ATOM 3218 C CA . ASN B 1 193 ? 3.072 -1.864 -11.523 1 97.38 193 ASN B CA 1
ATOM 3219 C C . ASN B 1 193 ? 2.334 -0.853 -10.648 1 97.38 193 ASN B C 1
ATOM 3221 O O . ASN B 1 193 ? 1.913 -1.177 -9.539 1 97.38 193 ASN B O 1
ATOM 3225 N N . ILE B 1 194 ? 2.152 0.378 -11.172 1 96.31 194 ILE B N 1
ATOM 3226 C CA . ILE B 1 194 ? 1.631 1.488 -10.383 1 96.31 194 ILE B CA 1
ATOM 3227 C C . ILE B 1 194 ? 0.193 1.191 -9.961 1 96.31 194 ILE B C 1
ATOM 3229 O O . ILE B 1 194 ? -0.168 1.366 -8.797 1 96.31 194 ILE B O 1
ATOM 3233 N N . ASP B 1 195 ? -0.599 0.754 -10.867 1 95.62 195 ASP B N 1
ATOM 3234 C CA . ASP B 1 195 ? -2.002 0.468 -10.586 1 95.62 195 ASP B CA 1
ATOM 3235 C C . ASP B 1 195 ? -2.139 -0.66 -9.562 1 95.62 195 ASP B C 1
ATOM 3237 O O . ASP B 1 195 ? -2.967 -0.585 -8.656 1 95.62 195 ASP B O 1
ATOM 3241 N N . GLN B 1 196 ? -1.338 -1.63 -9.797 1 97 196 GLN B N 1
ATOM 3242 C CA . GLN B 1 196 ? -1.344 -2.754 -8.867 1 97 196 GLN B CA 1
ATOM 3243 C C . GLN B 1 196 ? -0.907 -2.314 -7.473 1 97 196 GLN B C 1
ATOM 3245 O O . GLN B 1 196 ? -1.485 -2.742 -6.473 1 97 196 GLN B O 1
ATOM 3250 N N . ALA B 1 197 ? 0.047 -1.514 -7.453 1 97 197 ALA B N 1
ATOM 3251 C CA . ALA B 1 197 ? 0.53 -1 -6.176 1 97 197 ALA B CA 1
ATOM 3252 C C . ALA B 1 197 ? -0.563 -0.222 -5.449 1 97 197 ALA B C 1
ATOM 3254 O O . ALA B 1 197 ? -0.748 -0.382 -4.238 1 97 197 ALA B O 1
ATOM 3255 N N . ALA B 1 198 ? -1.235 0.601 -6.16 1 96.19 198 ALA B N 1
ATOM 3256 C CA . ALA B 1 198 ? -2.336 1.367 -5.578 1 96.19 198 ALA B CA 1
ATOM 3257 C C . ALA B 1 198 ? -3.412 0.443 -5.016 1 96.19 198 ALA B C 1
ATOM 3259 O O . ALA B 1 198 ? -3.912 0.663 -3.912 1 96.19 198 ALA B O 1
ATOM 3260 N N . TYR B 1 199 ? -3.717 -0.505 -5.762 1 96.12 199 TYR B N 1
ATOM 3261 C CA . TYR B 1 199 ? -4.668 -1.51 -5.297 1 96.12 199 TYR B CA 1
ATOM 3262 C C . TYR B 1 199 ? -4.203 -2.135 -3.988 1 96.12 199 TYR B C 1
ATOM 3264 O O . TYR B 1 199 ? -4.988 -2.273 -3.047 1 96.12 199 TYR B O 1
ATOM 3272 N N . LEU B 1 200 ? -2.977 -2.502 -4.008 1 97 200 LEU B N 1
ATOM 3273 C CA . LEU B 1 200 ? -2.445 -3.205 -2.846 1 97 200 LEU B CA 1
ATOM 3274 C C . LEU B 1 200 ? -2.393 -2.285 -1.629 1 97 200 LEU B C 1
ATOM 3276 O O . LEU B 1 200 ? -2.578 -2.736 -0.497 1 97 200 LEU B O 1
ATOM 3280 N N . ALA B 1 201 ? -2.1 -1.045 -1.8 1 95.75 201 ALA B N 1
ATOM 3281 C CA . ALA B 1 201 ? -2.15 -0.082 -0.703 1 95.75 201 ALA B CA 1
ATOM 3282 C C . ALA B 1 201 ? -3.527 -0.073 -0.043 1 95.75 201 ALA B C 1
ATOM 3284 O O . ALA B 1 201 ? -3.633 -0.045 1.185 1 95.75 201 ALA B O 1
ATOM 3285 N N . ALA B 1 202 ? -4.516 -0.044 -0.843 1 96.25 202 ALA B N 1
ATOM 3286 C CA . ALA B 1 202 ? -5.883 -0.083 -0.336 1 96.25 202 ALA B CA 1
ATOM 3287 C C . ALA B 1 202 ? -6.172 -1.408 0.363 1 96.25 202 ALA B C 1
ATOM 3289 O O . ALA B 1 202 ? -6.684 -1.426 1.485 1 96.25 202 ALA B O 1
ATOM 3290 N N . ALA B 1 203 ? -5.809 -2.449 -0.27 1 95.69 203 ALA B N 1
ATOM 3291 C CA . ALA B 1 203 ? -6.156 -3.785 0.208 1 95.69 203 ALA B CA 1
ATOM 3292 C C . ALA B 1 203 ? -5.402 -4.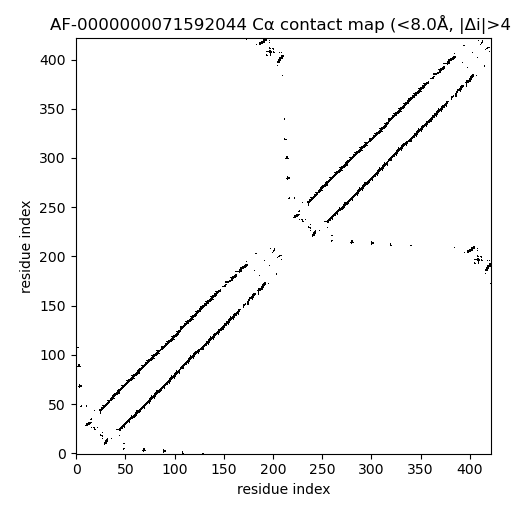121 1.491 1 95.69 203 ALA B C 1
ATOM 3294 O O . ALA B 1 203 ? -5.957 -4.746 2.398 1 95.69 203 ALA B O 1
ATOM 3295 N N . LEU B 1 204 ? -4.188 -3.725 1.627 1 96.44 204 LEU B N 1
ATOM 3296 C CA . LEU B 1 204 ? -3.332 -4.148 2.732 1 96.44 204 LEU B CA 1
ATOM 3297 C C . LEU B 1 204 ? -3.348 -3.117 3.855 1 96.44 204 LEU B C 1
ATOM 3299 O O . LEU B 1 204 ? -3.191 -3.469 5.027 1 96.44 204 LEU B O 1
ATOM 3303 N N . ASN B 1 205 ? -3.521 -1.893 3.51 1 96.06 205 ASN B N 1
ATOM 3304 C CA . ASN B 1 205 ? -3.369 -0.847 4.516 1 96.06 205 ASN B CA 1
ATOM 3305 C C . ASN B 1 205 ? -4.691 -0.137 4.789 1 96.06 205 ASN B C 1
ATOM 3307 O O . ASN B 1 205 ? -4.773 0.704 5.688 1 96.06 205 ASN B O 1
ATOM 3311 N N . GLY B 1 206 ? -5.719 -0.444 4.039 1 96.75 206 GLY B N 1
ATOM 3312 C CA . GLY B 1 206 ? -7.004 0.207 4.23 1 96.75 206 GLY B CA 1
ATOM 3313 C C . GLY B 1 206 ? -7.027 1.641 3.736 1 96.75 206 GLY B C 1
ATOM 3314 O O . GLY B 1 206 ? -7.812 2.459 4.223 1 96.75 206 GLY B O 1
ATOM 3315 N N . ILE B 1 207 ? -6.133 2.018 2.902 1 97.44 207 ILE B N 1
ATOM 3316 C CA . ILE B 1 207 ? -6.062 3.344 2.301 1 97.44 207 ILE B CA 1
ATOM 3317 C C . ILE B 1 207 ? -7.129 3.473 1.212 1 97.44 207 ILE B C 1
ATOM 3319 O O . ILE B 1 207 ? -7.418 2.506 0.503 1 97.44 207 ILE B O 1
ATOM 3323 N N . LYS B 1 208 ? -7.707 4.559 1.181 1 98.19 208 LYS B N 1
ATOM 3324 C CA . LYS B 1 208 ? -8.68 4.84 0.127 1 98.19 208 LYS B CA 1
ATOM 3325 C C . LYS B 1 208 ? -8.031 5.582 -1.037 1 98.19 208 LYS B C 1
ATOM 3327 O O . LYS B 1 208 ? -7.359 6.598 -0.836 1 98.19 208 LYS B O 1
ATOM 3332 N N . VAL B 1 209 ? -8.25 5.148 -2.232 1 97.56 209 VAL B N 1
ATOM 3333 C CA . VAL B 1 209 ? -7.602 5.734 -3.4 1 97.56 209 VAL B CA 1
ATOM 3334 C C . VAL B 1 209 ? -8.633 6.461 -4.258 1 97.56 209 VAL B C 1
ATOM 3336 O O . VAL B 1 209 ? -9.656 5.883 -4.637 1 97.56 209 VAL B O 1
ATOM 3339 N N . LYS B 1 210 ? -8.352 7.676 -4.461 1 94.25 210 LYS B N 1
ATOM 3340 C CA . LYS B 1 210 ? -9.141 8.477 -5.391 1 94.25 210 LYS B CA 1
ATOM 3341 C C . LYS B 1 210 ? -8.547 8.43 -6.797 1 94.25 210 LYS B C 1
ATOM 3343 O O . LYS B 1 210 ? -7.332 8.562 -6.969 1 94.25 210 LYS B O 1
ATOM 3348 N N . PRO B 1 211 ? -9.367 8.133 -7.875 1 83.56 211 PRO B N 1
ATOM 3349 C CA . PRO B 1 211 ? -8.867 8.109 -9.25 1 83.56 211 PRO B CA 1
ATOM 3350 C C . PRO B 1 211 ? -8.406 9.477 -9.742 1 83.56 211 PRO B C 1
ATOM 3352 O O . PRO B 1 211 ? -8.898 10.508 -9.266 1 83.56 211 PRO B O 1
#

pLDDT: mean 97.51, std 2.09, range [83.56, 98.94]

Radius of gyration: 33.91 Å; Cα contacts (8 Å, |Δi|>4): 1381; chains: 2; bounding box: 34×105×67 Å